Protein AF-A0A1E3PL33-F1 (afdb_monomer_lite)

InterPro domains:
  IPR000269 Copper amine oxidase [PTHR10638] (135-414)
  IPR015798 Copper amine oxidase, catalytic domain [PF01179] (135-276)
  IPR015798 Copper amine oxidase, catalytic domain [PF01179] (298-414)
  IPR016182 Copper amine oxidase, N-terminal [SSF54416] (37-120)
  IPR036460 Copper amine oxidase, catalytic domain superfamily [G3DSA:2.70.98.20] (132-299)
  IPR036460 Copper amine oxidase, catalytic domain superfamily [G3DSA:2.70.98.20] (300-415)
  IPR036460 Copper amine oxidase, catalytic domain superfamily [SSF49998] (135-414)

pLDDT: mean 74.21, std 18.29, range [23.03, 97.88]

Radius of gyration: 26.37 Å; chains: 1; bounding box: 64×57×81 Å

Organism: NCBI:txid857566

Sequence (415 aa):
MTSHPLDQLSVDEIRTKLLELAVQSKSGSHPTIDFFEANATIEGIFEAPDSKAAIKKCGLENKIHTKPKTNDPGSNNYAFPTRFVPVYNILDNVLDKKFIRIDWCATGSDEDDISEFNYGTREGNPDDLLYCVAISWQKWKFIVGFTTREGMVIHDVTYDGRNFFYRLSISEMAVLYADSRPSPHRKMSFYFGDYAGGNYVNELNLGCDSLGTIKYFNDNVIDPTGNPVTKKNVMCMHKQDDDVGWKHTNYRTGAVAVVRRRILALQTFLTVANYEATGIVSTQAINTGNTSKWGTAVSPAIDGYNNTAMIAETKTYLIDPVTNLNGNTFNLEYTPFETSGHTEWDVKKNMYISIVNESKVNPISGRNVGYKLGHLATPLLLAAEGLVHRSRTAFATPGLWITKYRHQESCAGGV

Foldseek 3Di:
DPDDPVNPDDPVSVVVVVVVVDDDDDPPDDAADAPVLVVLCVVVQCVDPVNVVLCVVVVCVLNQCHDSVPSDVPDDCLLPDRQKDWDWDCPVDSVCTHTDDIWGHDADDDDDDDDDDDDDDDDDDADDADQWDWDDDDQWTWIWHQDQQFGIKIAQIDGNNFTWFGIDTFQWDKDADPDPDPPRNVDIDICRGRHRQNSFWDADDEPVRDDDDKDFHKDWDADPVGDTDIDTRQKIKDKDWPAWPDKDADPVPRDIDTDTDMDIDMDIWGDDDQDTVPGDPSDGDDDDDDFAFDDGDTGTAGRHNDKWKKKKFKDFDACDVPPRPPSPDIDIDIGTDPAWDAAADDVVRQIWIWIFDPVAADPPPRHTGTDTDGDDDTHFPPDDPPDPSCVQQVCRHHHDTDHDDDPLPRHNSHD

Structure (mmCIF, N/CA/C/O backbone):
data_AF-A0A1E3PL33-F1
#
_entry.id   AF-A0A1E3PL33-F1
#
loop_
_atom_site.group_PDB
_atom_site.id
_atom_site.type_symbol
_atom_site.label_atom_id
_atom_site.label_alt_id
_atom_site.label_comp_id
_atom_site.label_asym_id
_atom_site.label_entity_id
_atom_site.label_seq_id
_atom_site.pdbx_PDB_ins_code
_atom_site.Cartn_x
_atom_site.Cartn_y
_atom_site.Cartn_z
_atom_site.occupancy
_atom_site.B_iso_or_equiv
_atom_site.auth_seq_id
_atom_site.auth_comp_id
_atom_site.auth_asym_id
_atom_site.auth_atom_id
_atom_site.pdbx_PDB_model_num
ATOM 1 N N . MET A 1 1 ? -20.655 20.868 -4.075 1.00 38.78 1 MET A N 1
ATOM 2 C CA . MET A 1 1 ? -19.189 20.928 -4.242 1.00 38.78 1 MET A CA 1
ATOM 3 C C . MET A 1 1 ? -18.857 22.363 -4.603 1.00 38.78 1 MET A C 1
ATOM 5 O O . MET A 1 1 ? -19.556 22.912 -5.444 1.00 38.78 1 MET A O 1
ATOM 9 N N . THR A 1 2 ? -17.886 22.989 -3.947 1.00 31.67 2 THR A N 1
ATOM 10 C CA . THR A 1 2 ? -17.255 24.210 -4.471 1.00 31.67 2 THR A CA 1
ATOM 11 C C . THR A 1 2 ? -16.251 23.788 -5.537 1.00 31.67 2 THR A C 1
ATOM 13 O O . THR A 1 2 ? -15.525 22.825 -5.298 1.00 31.67 2 THR A O 1
ATOM 16 N N . SER A 1 3 ? -16.210 24.473 -6.682 1.00 36.72 3 SER A N 1
ATOM 17 C CA . SER A 1 3 ? -15.161 24.259 -7.689 1.00 36.72 3 SER A CA 1
ATOM 18 C C . SER A 1 3 ? -13.785 24.422 -7.045 1.00 36.72 3 SER A C 1
ATOM 20 O O . SER A 1 3 ? -13.576 25.372 -6.282 1.00 36.72 3 SER A O 1
ATOM 22 N N . HIS A 1 4 ? -12.856 23.524 -7.346 1.00 44.50 4 HIS A N 1
ATOM 23 C CA . HIS A 1 4 ? -11.467 23.680 -6.946 1.00 44.50 4 HIS A CA 1
ATOM 24 C C . HIS A 1 4 ? -10.876 24.919 -7.655 1.00 44.50 4 HIS A C 1
ATOM 26 O O . HIS A 1 4 ? -11.276 25.212 -8.782 1.00 44.50 4 HIS A O 1
ATOM 32 N N . PRO A 1 5 ? -9.931 25.673 -7.057 1.00 45.53 5 PRO A N 1
ATOM 33 C CA . PRO A 1 5 ? -9.396 26.885 -7.689 1.00 45.53 5 PRO A CA 1
ATOM 34 C C . PRO A 1 5 ? -8.723 26.653 -9.051 1.00 45.53 5 PRO A C 1
ATOM 36 O O . PRO A 1 5 ? -8.614 27.586 -9.837 1.00 45.53 5 PRO A O 1
ATOM 39 N N . LEU A 1 6 ? -8.294 25.418 -9.341 1.00 45.38 6 LEU A N 1
ATOM 40 C CA . LEU A 1 6 ? -7.755 25.032 -10.650 1.00 45.38 6 LEU A CA 1
ATOM 41 C C . LEU A 1 6 ? -8.846 24.842 -11.718 1.00 45.38 6 LEU A C 1
ATOM 43 O O . LEU A 1 6 ? -8.570 25.082 -12.886 1.00 45.38 6 LEU A O 1
ATOM 47 N N . ASP A 1 7 ? -10.083 24.501 -11.335 1.00 48.03 7 ASP A N 1
ATOM 48 C CA . ASP A 1 7 ? -11.222 24.326 -12.258 1.00 48.03 7 ASP A CA 1
ATOM 49 C C . ASP A 1 7 ? -11.653 25.656 -12.911 1.00 48.03 7 ASP A C 1
ATOM 51 O O . ASP A 1 7 ? -12.466 25.672 -13.834 1.00 48.03 7 ASP A O 1
ATOM 55 N N . GLN A 1 8 ? -11.151 26.781 -12.388 1.00 57.78 8 GLN A N 1
ATOM 56 C CA . GLN A 1 8 ? -11.417 28.138 -12.868 1.00 57.78 8 GLN A CA 1
ATOM 57 C C . GLN A 1 8 ? -10.272 28.710 -13.720 1.00 57.78 8 GLN A C 1
ATOM 59 O O . GLN A 1 8 ? -10.412 29.815 -14.237 1.00 57.78 8 GLN A O 1
ATOM 64 N N . LEU A 1 9 ? -9.154 27.988 -13.864 1.00 58.88 9 LEU A N 1
ATOM 65 C CA . LEU A 1 9 ? -8.022 28.397 -14.696 1.00 58.88 9 LEU A CA 1
ATOM 66 C C . LEU A 1 9 ? -8.109 27.748 -16.078 1.00 58.88 9 LEU A C 1
ATOM 68 O O . LEU A 1 9 ? -8.380 26.554 -16.210 1.00 58.88 9 LEU A O 1
ATOM 72 N N . SER A 1 10 ? -7.797 28.516 -17.118 1.00 73.75 10 SER A N 1
ATOM 73 C CA . SER A 1 10 ? -7.536 27.955 -18.443 1.00 73.75 10 SER A CA 1
ATOM 74 C C . SER A 1 10 ? -6.248 27.118 -18.456 1.00 73.75 10 SER A C 1
ATOM 76 O O . SER A 1 10 ? -5.338 27.306 -17.644 1.00 73.75 10 SER A O 1
ATOM 78 N N . VAL A 1 11 ? -6.135 26.211 -19.433 1.00 67.44 11 VAL A N 1
ATOM 79 C CA . VAL A 1 11 ? -4.935 25.374 -19.631 1.00 67.44 11 VAL A CA 1
ATOM 80 C C . VAL A 1 11 ? -3.667 26.227 -19.776 1.00 67.44 11 VAL A C 1
ATOM 82 O O . VAL A 1 11 ? -2.610 25.843 -19.277 1.00 67.44 11 VAL A O 1
ATOM 85 N N . ASP A 1 12 ? -3.764 27.403 -20.398 1.00 70.81 12 ASP A N 1
ATOM 86 C CA . ASP A 1 12 ? -2.616 28.286 -20.616 1.00 70.81 12 ASP A CA 1
ATOM 87 C C . ASP A 1 12 ? -2.253 29.125 -19.375 1.00 70.81 12 ASP A C 1
ATOM 89 O O . ASP A 1 12 ? -1.071 29.389 -19.143 1.00 70.81 12 ASP A O 1
ATOM 93 N N . GLU A 1 13 ? -3.211 29.447 -18.498 1.00 73.50 13 GLU A N 1
ATOM 94 C CA . GLU A 1 13 ? -2.915 29.994 -17.162 1.00 73.50 13 GLU A CA 1
ATOM 95 C C . GLU A 1 13 ? -2.228 28.956 -16.265 1.00 73.50 13 GLU A C 1
ATOM 97 O O . GLU A 1 13 ? -1.277 29.291 -15.556 1.00 73.50 13 GLU A O 1
ATOM 102 N N . ILE A 1 14 ? -2.654 27.687 -16.330 1.00 70.62 14 ILE A N 1
ATOM 103 C CA . ILE A 1 14 ? -1.991 26.575 -15.633 1.00 70.62 14 ILE A CA 1
ATOM 104 C C . ILE A 1 14 ? -0.559 26.403 -16.162 1.00 70.62 14 ILE A C 1
ATOM 106 O O . ILE A 1 14 ? 0.381 26.375 -15.370 1.00 70.62 14 ILE A O 1
ATOM 110 N N . ARG A 1 15 ? -0.363 26.364 -17.489 1.00 69.81 15 ARG A N 1
ATOM 111 C CA . ARG A 1 15 ? 0.971 26.298 -18.118 1.00 69.81 15 ARG A CA 1
ATOM 112 C C . ARG A 1 15 ? 1.868 27.459 -17.698 1.00 69.81 15 ARG A C 1
ATOM 114 O O . ARG A 1 15 ? 3.007 27.224 -17.309 1.00 69.81 15 ARG A O 1
ATOM 121 N N . THR A 1 16 ? 1.358 28.690 -17.727 1.00 75.25 16 THR A N 1
ATOM 122 C CA . THR A 1 16 ? 2.122 29.886 -17.331 1.00 75.25 16 THR A CA 1
ATOM 123 C C . THR A 1 16 ? 2.590 29.774 -15.879 1.00 75.25 16 THR A C 1
ATOM 125 O O . THR A 1 16 ? 3.774 29.945 -15.601 1.00 75.25 16 THR A O 1
ATOM 128 N N . LYS A 1 17 ? 1.702 29.368 -14.962 1.00 73.56 17 LYS A N 1
ATOM 129 C CA . LYS A 1 17 ? 2.037 29.169 -13.542 1.00 73.56 17 LYS A CA 1
ATOM 130 C C . LYS A 1 17 ? 3.006 28.015 -13.289 1.00 73.56 17 LYS A C 1
ATOM 132 O O . LYS A 1 17 ? 3.799 28.083 -12.356 1.00 73.56 17 LYS A O 1
ATOM 137 N N . LEU A 1 18 ? 2.976 26.966 -14.108 1.00 70.38 18 LEU A N 1
ATOM 138 C CA . LEU A 1 18 ? 3.962 25.884 -14.039 1.00 70.38 18 LEU A CA 1
ATOM 139 C C . LEU A 1 18 ? 5.341 26.333 -14.550 1.00 70.38 18 LEU A C 1
ATOM 141 O O . LEU A 1 18 ? 6.351 25.932 -13.978 1.00 70.38 18 LEU A O 1
ATOM 145 N N . LEU A 1 19 ? 5.397 27.204 -15.563 1.00 73.44 19 LEU A N 1
ATOM 146 C CA . LEU A 1 19 ? 6.647 27.802 -16.051 1.00 73.44 19 LEU A CA 1
ATOM 147 C C . LEU A 1 19 ? 7.253 28.794 -15.042 1.00 73.44 19 LEU A C 1
ATOM 149 O O . LEU A 1 19 ? 8.466 28.792 -14.853 1.00 73.44 19 LEU A O 1
ATOM 153 N N . GLU A 1 20 ? 6.429 29.573 -14.331 1.00 74.38 20 GLU A N 1
ATOM 154 C CA . GLU A 1 20 ? 6.853 30.416 -13.194 1.00 74.38 20 GLU A CA 1
ATOM 155 C C . GLU A 1 20 ? 7.488 29.602 -12.044 1.00 74.38 20 GLU A C 1
ATOM 157 O O . GLU A 1 20 ? 8.269 30.139 -11.259 1.00 74.38 20 GLU A O 1
ATOM 162 N N . LEU A 1 21 ? 7.169 28.305 -11.952 1.00 72.06 21 LEU A N 1
ATOM 163 C CA . LEU A 1 21 ? 7.666 27.365 -10.942 1.00 72.06 21 LEU A CA 1
ATOM 164 C C . LEU A 1 21 ? 8.731 26.390 -11.485 1.00 72.06 21 LEU A C 1
ATOM 166 O O . LEU A 1 21 ? 9.131 25.464 -10.776 1.00 72.06 21 LEU A O 1
ATOM 170 N N . ALA A 1 22 ? 9.202 26.573 -12.723 1.00 72.62 22 ALA A N 1
ATOM 171 C CA . ALA A 1 22 ? 10.177 25.682 -13.341 1.00 72.62 22 ALA A CA 1
ATOM 172 C C . ALA A 1 22 ? 11.566 25.825 -12.690 1.00 72.62 22 ALA A C 1
ATOM 174 O O . ALA A 1 22 ? 12.192 26.884 -12.728 1.00 72.62 22 ALA A O 1
ATOM 175 N N . VAL A 1 23 ? 12.078 24.728 -12.124 1.00 75.75 23 VAL A N 1
ATOM 176 C CA . VAL A 1 23 ? 13.397 24.661 -11.477 1.00 75.75 23 VAL A CA 1
AT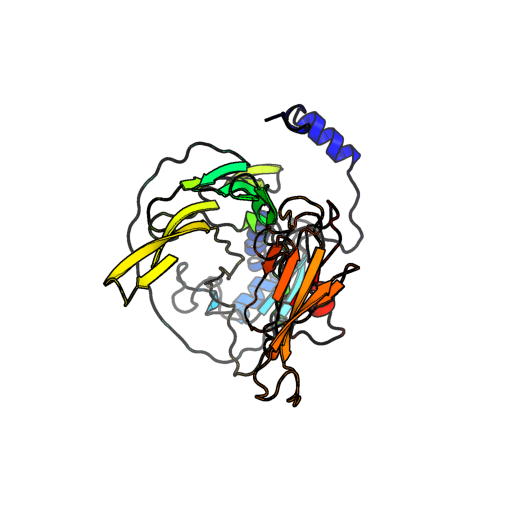OM 177 C C . VAL A 1 23 ? 14.211 23.534 -12.104 1.00 75.75 23 VAL A C 1
ATOM 179 O O . VAL A 1 23 ? 13.725 22.413 -12.243 1.00 75.75 23 VAL A O 1
ATOM 182 N N . GLN A 1 24 ? 15.467 23.814 -12.463 1.00 75.25 24 GLN A N 1
ATOM 183 C CA . GLN A 1 24 ? 16.385 22.789 -12.960 1.00 75.25 24 GLN A CA 1
ATOM 184 C C . GLN A 1 24 ? 16.675 21.753 -11.860 1.00 75.25 24 GLN A C 1
ATOM 186 O O . GLN A 1 24 ? 17.002 22.110 -10.725 1.00 75.25 24 GLN A O 1
ATOM 191 N N . SER A 1 25 ? 16.578 20.465 -12.198 1.00 73.94 25 SER A N 1
ATOM 192 C CA . SER A 1 25 ? 16.914 19.374 -11.281 1.00 73.94 25 SER A CA 1
ATOM 193 C C . SER A 1 25 ? 18.394 19.409 -10.871 1.00 73.94 25 SER A C 1
ATOM 195 O O . SER A 1 25 ? 19.257 19.955 -11.563 1.00 73.94 25 SER A O 1
ATOM 197 N N . LYS A 1 26 ? 18.709 18.825 -9.710 1.00 76.88 26 LYS A N 1
ATOM 198 C CA . LYS A 1 26 ? 20.098 18.723 -9.242 1.00 76.88 26 LYS A CA 1
ATOM 199 C C . LYS A 1 26 ? 20.876 17.742 -10.122 1.00 76.88 26 LYS A C 1
ATOM 201 O O . LYS A 1 26 ? 20.336 16.736 -10.571 1.00 76.88 26 LYS A O 1
ATOM 206 N N . SER A 1 27 ? 22.166 18.011 -10.327 1.00 75.62 27 SER A N 1
ATOM 207 C CA . SER A 1 27 ? 23.050 17.090 -11.052 1.00 75.62 27 SER A CA 1
ATOM 208 C C . SER A 1 27 ? 23.040 15.699 -10.404 1.00 75.62 27 SER A C 1
ATOM 210 O O . SER A 1 27 ? 23.161 15.586 -9.183 1.00 75.62 27 SER A O 1
ATOM 212 N N . GLY A 1 28 ? 22.867 14.654 -11.219 1.00 74.88 28 GLY A N 1
ATOM 213 C CA . GLY A 1 28 ? 22.684 13.268 -10.771 1.00 74.88 28 GLY A CA 1
ATOM 214 C C . GLY A 1 28 ? 21.233 12.858 -10.471 1.00 74.88 28 GLY A C 1
ATOM 215 O O . GLY A 1 28 ? 20.994 11.684 -10.196 1.00 74.88 28 GLY A O 1
ATOM 216 N N . SER A 1 29 ? 20.262 13.775 -10.542 1.00 75.06 29 SER A N 1
ATOM 217 C CA . SER A 1 29 ? 18.832 13.442 -10.537 1.00 75.06 29 SER A CA 1
ATOM 218 C C . SER A 1 29 ? 18.347 13.134 -11.957 1.00 75.06 29 SER A C 1
ATOM 220 O O . SER A 1 29 ? 18.557 13.931 -12.871 1.00 75.06 29 SER A O 1
ATOM 222 N N . HIS A 1 30 ? 17.648 12.012 -12.123 1.00 80.31 30 HIS A N 1
ATOM 223 C CA . HIS A 1 30 ? 17.012 11.597 -13.375 1.00 80.31 30 HIS A CA 1
ATOM 224 C C . HIS A 1 30 ? 15.497 11.445 -13.160 1.00 80.31 30 HIS A C 1
ATOM 226 O O . HIS A 1 30 ? 15.098 11.086 -12.051 1.00 80.31 30 HIS A O 1
ATOM 232 N N . PRO A 1 31 ? 14.658 11.729 -14.173 1.00 77.62 31 PRO A N 1
ATOM 233 C CA . PRO A 1 31 ? 13.224 11.465 -14.100 1.00 77.62 31 PRO A CA 1
ATOM 234 C C . PRO A 1 31 ? 12.929 9.959 -14.174 1.00 77.62 31 PRO A C 1
ATOM 236 O O . PRO A 1 31 ? 13.811 9.143 -14.453 1.00 77.62 31 PRO A O 1
ATOM 239 N N . THR A 1 32 ? 11.661 9.611 -13.968 1.00 82.25 32 THR A N 1
ATOM 240 C CA . THR A 1 32 ? 11.083 8.309 -14.318 1.00 82.25 32 THR A CA 1
ATOM 241 C C . THR A 1 32 ? 11.416 7.914 -15.764 1.00 82.25 32 THR A C 1
ATOM 243 O O . THR A 1 32 ? 11.420 8.760 -16.656 1.00 82.25 32 THR A O 1
ATOM 246 N N . ILE A 1 33 ? 11.658 6.622 -15.996 1.00 80.50 33 ILE A N 1
ATOM 247 C CA . ILE A 1 33 ? 11.825 6.029 -17.326 1.00 80.50 33 ILE A CA 1
ATOM 248 C C . ILE A 1 33 ? 10.476 6.061 -18.052 1.00 80.50 33 ILE A C 1
ATOM 250 O O . ILE A 1 33 ? 9.523 5.412 -17.616 1.00 80.50 33 ILE A O 1
ATOM 254 N N . ASP A 1 34 ? 10.395 6.779 -19.172 1.00 74.50 34 ASP A N 1
ATOM 255 C CA . ASP A 1 34 ? 9.206 6.741 -20.020 1.00 74.50 34 ASP A CA 1
ATOM 256 C C . ASP A 1 34 ? 9.079 5.405 -20.781 1.00 74.50 34 ASP A C 1
ATOM 258 O O . ASP A 1 34 ? 10.058 4.817 -21.248 1.00 74.50 34 ASP A O 1
ATOM 262 N N . PHE A 1 35 ? 7.841 4.929 -20.924 1.00 70.12 35 PHE A N 1
ATOM 263 C CA . PHE A 1 35 ? 7.518 3.657 -21.569 1.00 70.12 35 PHE A CA 1
ATOM 264 C C . PHE A 1 35 ? 7.761 3.676 -23.087 1.00 70.12 35 PHE A C 1
ATOM 266 O O . PHE A 1 35 ? 8.265 2.701 -23.649 1.00 70.12 35 PHE A O 1
ATOM 273 N N . PHE A 1 36 ? 7.426 4.776 -23.761 1.00 69.75 36 PHE A N 1
ATOM 274 C CA . PHE A 1 36 ? 7.590 4.921 -25.205 1.00 69.75 36 PHE A CA 1
ATOM 275 C C . PHE A 1 36 ? 9.074 5.094 -25.562 1.00 69.75 36 PHE A C 1
ATOM 277 O O . PHE A 1 36 ? 9.565 4.431 -26.480 1.00 69.75 36 PHE A O 1
ATOM 284 N N . GLU A 1 37 ? 9.815 5.896 -24.788 1.00 71.00 37 GLU A N 1
ATOM 285 C CA . GLU A 1 37 ? 11.275 6.011 -24.897 1.00 71.00 37 GLU A CA 1
ATOM 286 C C . GLU A 1 37 ? 11.978 4.672 -24.636 1.00 71.00 37 GLU A C 1
ATOM 288 O O . GLU A 1 37 ? 12.903 4.314 -25.372 1.00 71.00 37 GLU A O 1
ATOM 293 N N . ALA A 1 38 ? 11.534 3.898 -23.638 1.00 71.38 38 ALA A N 1
ATOM 294 C CA . ALA A 1 38 ? 12.078 2.573 -23.351 1.00 71.38 38 ALA A CA 1
ATOM 295 C C . ALA A 1 38 ? 11.873 1.600 -24.524 1.00 71.38 38 ALA A C 1
ATOM 297 O O . ALA A 1 38 ? 12.837 0.969 -24.963 1.00 71.38 38 ALA A O 1
ATOM 298 N N . ASN A 1 39 ? 10.666 1.521 -25.091 1.00 68.50 39 ASN A N 1
ATOM 299 C CA . ASN A 1 39 ? 10.378 0.643 -26.232 1.00 68.50 39 ASN A CA 1
ATOM 300 C C . ASN A 1 39 ? 11.209 1.027 -27.471 1.00 68.50 39 ASN A C 1
ATOM 302 O O . ASN A 1 39 ? 11.931 0.190 -28.014 1.00 68.50 39 ASN A O 1
ATOM 306 N N . ALA A 1 40 ? 11.226 2.315 -27.836 1.00 65.81 40 ALA A N 1
ATOM 307 C CA . ALA A 1 40 ? 12.056 2.845 -28.926 1.00 65.81 40 ALA A CA 1
ATOM 308 C C . ALA A 1 40 ? 13.575 2.745 -28.651 1.00 65.81 40 ALA A C 1
ATOM 310 O O . ALA A 1 40 ? 14.408 2.989 -29.532 1.00 65.81 40 ALA A O 1
ATOM 311 N N . THR A 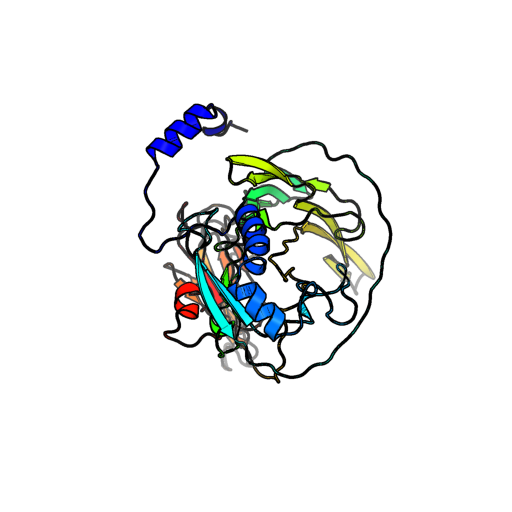1 41 ? 13.973 2.423 -27.420 1.00 67.31 41 THR A N 1
ATOM 312 C CA . THR A 1 41 ? 15.358 2.126 -27.044 1.00 67.31 41 THR A CA 1
ATOM 313 C C . THR A 1 41 ? 15.673 0.639 -27.193 1.00 67.31 41 THR A C 1
ATOM 315 O O . THR A 1 41 ? 16.720 0.313 -27.745 1.00 67.31 41 THR A O 1
ATOM 318 N N . ILE A 1 42 ? 14.776 -0.259 -26.776 1.00 68.25 42 ILE A N 1
ATOM 319 C CA . ILE A 1 42 ? 14.972 -1.718 -26.836 1.00 68.25 42 ILE A CA 1
ATOM 320 C C . ILE A 1 42 ? 15.203 -2.200 -28.278 1.00 68.25 42 ILE A C 1
ATOM 322 O O . ILE A 1 42 ? 16.157 -2.939 -28.519 1.00 68.25 42 ILE A O 1
ATOM 326 N N . GLU A 1 43 ? 14.402 -1.738 -29.243 1.00 66.06 43 GLU A N 1
ATOM 327 C CA . GLU A 1 43 ? 14.551 -2.123 -30.657 1.00 66.06 43 GLU A CA 1
ATOM 328 C C . GLU A 1 43 ? 15.923 -1.714 -31.226 1.00 66.06 43 GLU A C 1
ATOM 330 O O . GLU A 1 43 ? 16.666 -2.541 -31.759 1.00 66.06 43 GLU A O 1
ATOM 335 N N . GLY A 1 44 ? 16.310 -0.446 -31.041 1.00 67.62 44 GLY A N 1
ATOM 336 C CA . GLY A 1 44 ? 17.594 0.078 -31.519 1.00 67.62 44 GLY A CA 1
ATOM 337 C C . GLY A 1 44 ? 18.817 -0.539 -30.826 1.00 67.62 44 GLY A C 1
ATOM 338 O O . GLY A 1 44 ? 19.884 -0.638 -31.434 1.00 67.62 44 GLY A O 1
ATOM 339 N N . ILE A 1 45 ? 18.672 -0.995 -29.576 1.00 73.19 45 ILE A N 1
ATOM 340 C CA . ILE A 1 45 ? 19.750 -1.627 -28.804 1.00 73.19 45 ILE A CA 1
ATOM 341 C C . ILE A 1 45 ? 20.223 -2.932 -29.444 1.00 73.19 45 ILE A C 1
ATOM 343 O O . ILE A 1 45 ? 21.433 -3.161 -29.510 1.00 73.19 45 ILE A O 1
ATOM 347 N N . PHE A 1 46 ? 19.317 -3.789 -29.922 1.00 73.62 46 PHE A N 1
ATOM 348 C CA . PHE A 1 46 ? 19.711 -5.066 -30.527 1.00 73.62 46 PHE A CA 1
ATOM 349 C C . PHE A 1 46 ? 20.264 -4.905 -31.945 1.00 73.62 46 PHE A C 1
ATOM 351 O O . PHE A 1 46 ? 21.107 -5.700 -32.360 1.00 73.62 46 PHE A O 1
ATOM 358 N N . GLU A 1 47 ? 19.865 -3.845 -32.651 1.00 76.88 47 GLU A N 1
ATOM 359 C CA . GLU A 1 47 ? 20.308 -3.571 -34.018 1.00 76.88 47 GLU A CA 1
ATOM 360 C C . GLU A 1 47 ? 21.723 -2.976 -34.131 1.00 76.88 47 GLU A C 1
ATOM 362 O O . GLU A 1 47 ? 22.307 -2.986 -35.222 1.00 76.88 47 GLU A O 1
ATOM 367 N N . ALA A 1 48 ? 22.304 -2.513 -33.024 1.00 77.69 48 ALA A N 1
ATOM 368 C CA . ALA A 1 48 ? 23.658 -1.968 -32.968 1.00 77.69 48 ALA A CA 1
ATOM 369 C C . ALA A 1 48 ? 24.763 -3.019 -33.258 1.00 77.69 48 ALA A C 1
ATOM 371 O O . ALA A 1 48 ? 24.593 -4.199 -32.932 1.00 77.69 48 ALA A O 1
ATOM 372 N N . PRO A 1 49 ? 25.936 -2.620 -33.802 1.00 82.44 49 PRO A N 1
ATOM 373 C CA . PRO A 1 49 ? 27.006 -3.549 -34.188 1.00 82.44 49 PRO A CA 1
ATOM 374 C C . PRO A 1 49 ? 27.508 -4.464 -33.059 1.00 82.44 49 PRO A C 1
ATOM 376 O O . PRO A 1 49 ? 27.614 -5.675 -33.259 1.00 82.44 49 PRO A O 1
ATOM 379 N N . ASP A 1 50 ? 27.776 -3.918 -31.870 1.00 79.69 50 ASP A N 1
ATOM 380 C CA . ASP A 1 50 ? 28.279 -4.680 -30.719 1.00 79.69 50 ASP A CA 1
ATOM 381 C C . ASP A 1 50 ? 27.241 -5.665 -30.164 1.00 79.69 50 ASP A C 1
ATOM 383 O O . ASP A 1 50 ? 27.577 -6.804 -29.827 1.00 79.69 50 ASP A O 1
ATOM 387 N N . SER A 1 51 ? 25.963 -5.270 -30.145 1.00 80.56 51 SER A N 1
ATOM 388 C CA . SER A 1 51 ? 24.850 -6.165 -29.816 1.00 80.56 51 SER A CA 1
ATOM 389 C C . SER A 1 51 ? 24.733 -7.291 -30.839 1.00 80.56 51 SER A C 1
ATOM 391 O O . SER A 1 51 ? 24.717 -8.454 -30.446 1.00 80.56 51 SER A O 1
ATOM 393 N N . LYS A 1 52 ? 24.760 -6.996 -32.145 1.00 84.38 52 LYS A N 1
ATOM 394 C CA . LYS A 1 52 ? 24.767 -8.018 -33.208 1.00 84.38 52 LYS A CA 1
ATOM 395 C C . LYS A 1 52 ? 25.953 -8.977 -33.094 1.00 84.38 52 LYS A C 1
ATOM 397 O O . LYS A 1 52 ? 25.779 -10.183 -33.275 1.00 84.38 52 LYS A O 1
ATOM 402 N N . ALA A 1 53 ? 27.137 -8.485 -32.727 1.00 78.50 53 ALA A N 1
ATOM 403 C CA . ALA A 1 53 ? 28.300 -9.326 -32.456 1.00 78.50 53 ALA A CA 1
ATOM 404 C C . ALA A 1 53 ? 28.099 -10.237 -31.226 1.00 78.50 53 ALA A C 1
ATOM 406 O O . ALA A 1 53 ? 28.469 -11.414 -31.270 1.00 78.50 53 ALA A O 1
ATOM 407 N N . ALA A 1 54 ? 27.476 -9.739 -30.152 1.00 71.75 54 ALA A N 1
ATOM 408 C CA . ALA A 1 54 ? 27.148 -10.529 -28.963 1.00 71.75 54 ALA A CA 1
ATOM 409 C C . ALA A 1 54 ? 26.050 -11.580 -29.229 1.00 71.75 54 ALA A C 1
ATOM 411 O O . ALA A 1 54 ? 26.232 -12.745 -28.876 1.00 71.75 54 ALA A O 1
ATOM 412 N N . ILE A 1 55 ? 24.969 -11.202 -29.925 1.00 76.19 55 ILE A N 1
ATOM 413 C CA . ILE A 1 55 ? 23.884 -12.087 -30.390 1.00 76.19 55 ILE A CA 1
ATOM 414 C C . ILE A 1 55 ? 24.467 -13.250 -31.204 1.00 76.19 55 ILE A C 1
ATOM 416 O O . ILE A 1 55 ? 24.226 -14.415 -30.881 1.00 76.19 55 ILE A O 1
ATOM 420 N N . LYS A 1 56 ? 25.307 -12.934 -32.199 1.00 77.19 56 LYS A N 1
ATOM 421 C CA . LYS A 1 56 ? 25.997 -13.912 -33.052 1.00 77.19 56 LYS A CA 1
ATOM 422 C C . LYS A 1 56 ? 26.936 -14.831 -32.276 1.00 77.19 56 LYS A C 1
ATOM 424 O O . LYS A 1 56 ? 26.953 -16.038 -32.494 1.00 77.19 56 LYS A O 1
ATOM 429 N N . LYS A 1 57 ? 27.688 -14.292 -31.313 1.00 71.62 57 LYS A N 1
ATOM 430 C CA . LYS A 1 57 ? 28.539 -15.093 -30.416 1.00 71.62 57 LYS A CA 1
ATOM 431 C C . LYS A 1 57 ? 27.727 -16.052 -29.523 1.00 71.62 57 LYS A C 1
ATOM 433 O O . LYS A 1 57 ? 28.290 -17.020 -29.016 1.00 71.62 57 LYS A O 1
ATOM 438 N N . CYS A 1 58 ? 26.426 -15.816 -29.345 1.00 65.94 58 CYS A N 1
ATOM 439 C CA . CYS A 1 58 ? 25.511 -16.707 -28.630 1.00 65.94 58 CYS A CA 1
ATOM 440 C C . CYS A 1 58 ? 24.677 -17.638 -29.534 1.00 65.94 58 CYS A C 1
ATOM 442 O O . CYS A 1 58 ? 23.977 -18.489 -28.990 1.00 65.94 58 CYS A O 1
ATOM 444 N N . GLY A 1 59 ? 24.735 -17.513 -30.867 1.00 74.75 59 GLY A N 1
ATOM 445 C CA . GLY A 1 59 ? 23.886 -18.287 -31.789 1.00 74.75 59 GLY A CA 1
ATOM 446 C C . GLY A 1 59 ? 22.398 -17.910 -31.723 1.00 74.75 59 GLY A C 1
ATOM 447 O O . GLY A 1 59 ? 21.529 -18.767 -31.914 1.00 74.75 59 GLY A O 1
ATOM 448 N N . LEU A 1 60 ? 22.107 -16.652 -31.371 1.00 75.31 60 LEU A N 1
ATOM 449 C CA . LEU A 1 60 ? 20.757 -16.119 -31.149 1.00 75.31 60 LEU A CA 1
ATOM 450 C C . LEU A 1 60 ? 20.271 -15.209 -32.291 1.00 75.31 60 LEU A C 1
ATOM 452 O O . LEU A 1 60 ? 19.316 -14.452 -32.112 1.00 75.31 60 LEU A O 1
ATOM 456 N N . GLU A 1 61 ? 20.909 -15.255 -33.465 1.00 81.19 61 GLU A N 1
ATOM 457 C CA . GLU A 1 61 ? 20.477 -14.489 -34.636 1.00 81.19 61 GLU A CA 1
ATOM 458 C C . GLU A 1 61 ? 19.004 -14.769 -34.968 1.00 81.19 61 GLU A C 1
ATOM 460 O O . GLU A 1 61 ? 18.596 -15.921 -35.132 1.00 81.19 61 GLU A O 1
ATOM 465 N N . ASN A 1 62 ? 18.210 -13.698 -35.069 1.00 76.06 62 ASN A N 1
ATOM 466 C CA . ASN A 1 62 ? 16.759 -13.722 -35.286 1.00 76.06 62 ASN A CA 1
ATOM 467 C C . ASN A 1 62 ? 15.949 -14.466 -34.197 1.00 76.06 62 ASN A C 1
ATOM 469 O O . ASN A 1 62 ? 14.819 -14.859 -34.473 1.00 76.06 62 ASN A O 1
ATOM 473 N N . LYS A 1 63 ? 16.517 -14.671 -32.994 1.00 74.62 63 LYS A N 1
ATOM 474 C CA . LYS A 1 63 ? 15.944 -15.448 -31.869 1.00 74.62 63 LYS A CA 1
ATOM 475 C C . LYS A 1 63 ? 15.989 -14.711 -30.522 1.00 74.62 63 LYS A C 1
ATOM 477 O O . LYS A 1 63 ? 16.091 -15.322 -29.458 1.00 74.62 63 LYS A O 1
ATOM 482 N N . ILE A 1 64 ? 15.991 -13.383 -30.560 1.00 74.12 64 ILE A N 1
ATOM 483 C CA . ILE A 1 64 ? 15.891 -12.545 -29.363 1.00 74.12 64 ILE A CA 1
ATOM 484 C C . ILE A 1 64 ? 14.402 -12.362 -29.038 1.00 74.12 64 ILE A C 1
ATOM 486 O O . ILE A 1 64 ? 13.585 -12.247 -29.944 1.00 74.12 64 ILE A O 1
ATOM 490 N N . HIS A 1 65 ? 14.055 -12.397 -27.748 1.00 73.31 65 HIS A N 1
ATOM 491 C CA . HIS A 1 65 ? 12.674 -12.475 -27.240 1.00 73.31 65 HIS A CA 1
ATOM 492 C C . HIS A 1 65 ? 11.868 -13.728 -27.648 1.00 73.31 65 HIS A C 1
ATOM 494 O O . HIS A 1 65 ? 10.649 -13.722 -27.537 1.00 73.31 65 HIS A O 1
ATOM 500 N N . THR A 1 66 ? 12.518 -14.830 -28.041 1.00 72.19 66 THR A N 1
ATOM 501 C CA . THR A 1 66 ? 11.836 -16.099 -28.366 1.00 72.19 66 THR A CA 1
ATOM 502 C C . THR A 1 66 ? 12.545 -17.317 -27.763 1.00 72.19 66 THR A C 1
ATOM 504 O O . THR A 1 66 ? 13.724 -17.267 -27.411 1.00 72.19 66 THR A O 1
ATOM 507 N N . LYS A 1 67 ? 11.841 -18.454 -27.671 1.00 69.19 67 LYS A N 1
ATOM 508 C CA . LYS A 1 67 ? 12.406 -19.775 -27.347 1.00 69.19 67 LYS A CA 1
ATOM 509 C C . LYS A 1 67 ? 13.386 -20.195 -28.459 1.00 69.19 67 LYS A C 1
ATOM 511 O O . LYS A 1 67 ? 12.927 -20.534 -29.555 1.00 69.19 67 LYS A O 1
ATOM 516 N N . PRO A 1 68 ? 14.717 -20.275 -28.222 1.00 66.38 68 PRO A N 1
ATOM 517 C CA . PRO A 1 68 ? 15.716 -20.386 -29.302 1.00 66.38 68 PRO A CA 1
ATOM 518 C C . PRO A 1 68 ? 15.636 -21.649 -30.182 1.00 66.38 68 PRO A C 1
ATOM 520 O O . PRO A 1 68 ? 16.297 -21.728 -31.224 1.00 66.38 68 PRO A O 1
ATOM 523 N N . LYS A 1 69 ? 14.845 -22.649 -29.765 1.00 70.69 69 LYS A N 1
ATOM 524 C CA . LYS A 1 69 ? 14.566 -23.887 -30.510 1.00 70.69 69 LYS A CA 1
ATOM 525 C C . LYS A 1 69 ? 13.402 -23.756 -31.503 1.00 70.69 69 LYS A C 1
ATOM 527 O O . LYS A 1 69 ? 13.461 -24.392 -32.549 1.00 70.69 69 LYS A O 1
ATOM 532 N N . THR A 1 70 ? 12.367 -22.975 -31.187 1.00 74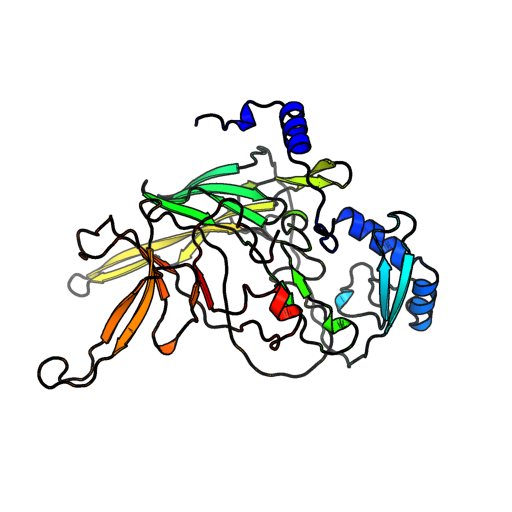.25 70 THR A N 1
ATOM 533 C CA . THR A 1 70 ? 11.143 -22.841 -32.009 1.00 74.25 70 THR A CA 1
ATOM 534 C C . THR A 1 70 ? 11.034 -21.492 -32.715 1.00 74.25 70 THR A C 1
ATOM 536 O O . THR A 1 70 ? 10.353 -21.403 -33.728 1.00 74.25 70 THR A O 1
ATOM 539 N N . ASN A 1 71 ? 11.728 -20.467 -32.210 1.00 78.50 71 ASN A N 1
ATOM 540 C CA . ASN A 1 71 ? 11.599 -19.068 -32.622 1.00 78.50 71 ASN A CA 1
ATOM 541 C C . ASN A 1 71 ? 10.162 -18.515 -32.551 1.00 78.50 71 ASN A C 1
ATOM 543 O O . ASN A 1 71 ? 9.735 -17.728 -33.391 1.00 78.50 71 ASN A O 1
ATOM 547 N N . ASP A 1 72 ? 9.414 -18.975 -31.554 1.00 77.62 72 ASP A N 1
ATOM 548 C CA . ASP A 1 72 ? 8.007 -18.643 -31.353 1.00 77.62 72 ASP A CA 1
ATOM 549 C C . ASP A 1 72 ? 7.855 -17.289 -30.622 1.00 77.62 72 ASP A C 1
ATOM 551 O O . ASP A 1 72 ? 8.331 -17.176 -29.486 1.00 77.62 72 ASP A O 1
ATOM 555 N N . PRO A 1 73 ? 7.209 -16.267 -31.219 1.00 74.94 73 PRO A N 1
ATOM 556 C CA . PRO A 1 73 ? 6.999 -14.966 -30.580 1.00 74.94 73 PRO A CA 1
ATOM 557 C C . PRO A 1 73 ? 5.976 -14.996 -29.433 1.00 74.94 73 PRO A C 1
ATOM 559 O O . PRO A 1 73 ? 5.942 -14.058 -28.646 1.00 74.94 73 PRO A O 1
ATOM 562 N N . GLY A 1 74 ? 5.158 -16.049 -29.310 1.00 73.62 74 GLY A N 1
ATOM 563 C CA . GLY A 1 74 ? 4.258 -16.251 -28.168 1.00 73.62 74 GLY A CA 1
ATOM 564 C C . GLY A 1 74 ? 4.925 -16.928 -26.965 1.00 73.62 74 GLY A C 1
ATOM 565 O O . GLY A 1 74 ? 4.297 -17.096 -25.923 1.00 73.62 74 GLY A O 1
ATOM 566 N N . SER A 1 75 ? 6.187 -17.350 -27.087 1.00 73.69 75 SER A N 1
ATOM 567 C CA . SER A 1 75 ? 6.864 -18.112 -26.034 1.00 73.69 75 SER A CA 1
ATOM 568 C C . SER A 1 75 ? 7.424 -17.234 -24.909 1.00 73.69 75 SER A C 1
ATOM 570 O O . SER A 1 75 ? 7.976 -16.164 -25.149 1.00 73.69 75 SER A O 1
ATOM 572 N N . ASN A 1 76 ? 7.349 -17.728 -23.666 1.00 70.12 76 ASN A N 1
ATOM 573 C CA . ASN A 1 76 ? 7.937 -17.077 -22.492 1.00 70.12 76 ASN A CA 1
ATOM 574 C C . ASN A 1 76 ? 9.462 -16.909 -22.653 1.00 70.12 76 ASN A C 1
ATOM 576 O O . ASN A 1 76 ? 10.239 -17.833 -22.400 1.00 70.12 76 ASN A O 1
ATOM 580 N N . ASN A 1 77 ? 9.896 -15.712 -23.045 1.00 65.81 77 ASN A N 1
ATOM 581 C CA . ASN A 1 77 ? 11.301 -15.397 -23.278 1.00 65.81 77 ASN A CA 1
ATOM 582 C C . ASN A 1 77 ? 12.121 -15.270 -21.983 1.00 65.81 77 ASN A C 1
ATOM 584 O O . ASN A 1 77 ? 13.348 -15.358 -22.037 1.00 65.81 77 ASN A O 1
ATOM 588 N N . TYR A 1 78 ? 11.484 -15.074 -20.822 1.00 64.88 78 TYR A N 1
ATOM 589 C CA . TYR A 1 78 ? 12.189 -14.966 -19.540 1.00 64.88 78 TYR A CA 1
ATOM 590 C C . TYR A 1 78 ? 12.823 -16.296 -19.114 1.00 64.88 78 TYR A C 1
ATOM 592 O O . TYR A 1 78 ? 13.872 -16.282 -18.472 1.00 64.88 78 TYR A O 1
ATOM 600 N N . ALA A 1 79 ? 12.263 -17.425 -19.565 1.00 59.84 79 ALA A N 1
ATOM 601 C CA . ALA A 1 79 ? 12.842 -18.759 -19.397 1.00 59.84 79 ALA A CA 1
ATOM 602 C C . ALA A 1 79 ? 14.140 -18.986 -20.208 1.00 59.84 79 ALA A C 1
ATOM 604 O O . ALA A 1 79 ? 14.832 -19.976 -19.989 1.00 59.84 79 ALA A O 1
ATOM 605 N N . PHE A 1 80 ? 14.500 -18.080 -21.131 1.00 66.25 80 PHE A N 1
ATOM 606 C CA . PHE A 1 80 ? 15.676 -18.207 -22.005 1.00 66.25 80 PHE A CA 1
ATOM 607 C C . PHE A 1 80 ? 16.600 -16.970 -21.915 1.00 66.25 80 PHE A C 1
ATOM 609 O O . PHE A 1 80 ? 16.815 -16.282 -22.917 1.00 66.25 80 PHE A O 1
ATOM 616 N N . PRO A 1 81 ? 17.151 -16.646 -20.726 1.00 67.69 81 PRO A N 1
ATOM 617 C CA . PRO A 1 81 ? 17.922 -15.423 -20.513 1.00 67.69 81 PRO A CA 1
ATOM 618 C C . PRO A 1 81 ? 19.213 -15.377 -21.347 1.00 67.69 81 PRO A C 1
ATOM 620 O O . PRO A 1 81 ? 19.966 -16.350 -21.443 1.00 67.69 81 PRO A O 1
ATOM 623 N N . THR A 1 82 ? 19.514 -14.207 -21.919 1.00 68.25 82 THR A N 1
ATOM 624 C CA . THR A 1 82 ? 20.750 -13.979 -22.678 1.00 68.25 82 THR A CA 1
ATOM 625 C C . THR A 1 82 ? 21.985 -14.057 -21.780 1.00 68.25 82 THR A C 1
ATOM 627 O O . THR A 1 82 ? 21.990 -13.619 -20.630 1.00 68.25 82 THR A O 1
ATOM 630 N N . ARG A 1 83 ? 23.101 -14.553 -22.331 1.00 65.00 83 ARG A N 1
ATOM 631 C CA . ARG A 1 83 ? 24.397 -14.630 -21.621 1.00 65.00 83 ARG A CA 1
ATOM 632 C C . ARG A 1 83 ? 25.147 -13.290 -21.568 1.00 65.00 83 ARG A C 1
ATOM 634 O O . ARG A 1 83 ? 26.309 -13.244 -21.168 1.00 65.00 83 ARG A O 1
ATOM 641 N N . PHE A 1 84 ? 24.496 -12.210 -21.989 1.00 68.38 84 PHE A N 1
ATOM 642 C CA . PHE A 1 84 ? 25.039 -10.861 -22.062 1.00 68.38 84 PHE A CA 1
ATOM 643 C C . PHE A 1 84 ? 23.942 -9.820 -21.806 1.00 68.38 84 PHE A C 1
ATOM 645 O O . PHE A 1 84 ? 22.768 -10.054 -22.104 1.00 68.38 84 PHE A O 1
ATOM 652 N N . VAL A 1 85 ? 24.352 -8.665 -21.284 1.00 77.19 85 VAL A N 1
ATOM 653 C CA . VAL A 1 85 ? 23.538 -7.465 -21.071 1.00 77.19 85 VAL A CA 1
ATOM 654 C C . VAL A 1 85 ? 24.290 -6.287 -21.698 1.00 77.19 85 VAL A C 1
ATOM 656 O O . VAL A 1 85 ? 25.360 -5.922 -21.200 1.00 77.19 85 VAL A O 1
ATOM 659 N N . PRO A 1 86 ? 23.788 -5.694 -22.792 1.00 77.31 86 PRO A N 1
ATOM 660 C CA . PRO A 1 86 ? 24.421 -4.532 -23.389 1.00 77.31 86 PRO A CA 1
ATOM 661 C C . PRO A 1 86 ? 24.065 -3.262 -22.597 1.00 77.31 86 PRO A C 1
ATOM 663 O O . PRO A 1 86 ? 23.009 -3.176 -21.970 1.00 77.31 86 PRO A O 1
ATOM 666 N N . VAL A 1 87 ? 24.963 -2.276 -22.589 1.00 78.88 87 VAL A N 1
ATOM 667 C CA . VAL A 1 87 ? 24.837 -1.043 -21.797 1.00 78.88 87 VAL A CA 1
ATOM 668 C C . VAL A 1 87 ? 25.026 0.170 -22.702 1.00 78.88 87 VAL A C 1
ATOM 670 O O . VAL A 1 87 ? 26.026 0.264 -23.414 1.00 78.88 87 VAL A O 1
ATOM 673 N N . TYR A 1 88 ? 24.082 1.107 -22.624 1.00 75.44 88 TYR A N 1
ATOM 674 C CA . TYR A 1 88 ? 23.994 2.317 -23.444 1.00 75.44 88 TYR A CA 1
ATOM 675 C C . TYR A 1 88 ? 23.795 3.557 -22.573 1.00 75.44 88 TYR A C 1
ATOM 677 O O . TYR A 1 88 ? 23.274 3.451 -21.461 1.00 75.44 88 TYR A O 1
ATOM 685 N N . ASN A 1 89 ? 24.161 4.727 -23.095 1.00 75.62 89 ASN A N 1
ATOM 686 C CA . ASN A 1 89 ? 23.601 5.990 -22.628 1.00 75.62 89 ASN A CA 1
ATOM 687 C C . ASN A 1 89 ? 22.361 6.331 -23.470 1.00 75.62 89 ASN A C 1
ATOM 689 O O . ASN A 1 89 ? 22.417 6.285 -24.699 1.00 75.62 89 ASN A O 1
ATOM 693 N N . ILE A 1 90 ? 21.257 6.661 -22.800 1.00 70.00 90 ILE A N 1
ATOM 694 C CA . ILE A 1 90 ? 19.974 7.020 -23.423 1.00 70.00 90 ILE A CA 1
ATOM 695 C C . ILE A 1 90 ? 19.768 8.540 -23.535 1.00 70.00 90 ILE A C 1
ATOM 697 O O . ILE A 1 90 ? 18.861 8.971 -24.235 1.00 70.00 90 ILE A O 1
ATOM 701 N N . LEU A 1 91 ? 20.610 9.348 -22.871 1.00 64.50 91 LEU A N 1
ATOM 702 C CA . LEU A 1 91 ? 20.415 10.799 -22.722 1.00 64.50 91 LEU A CA 1
ATOM 703 C C . LEU A 1 91 ? 21.291 11.665 -23.645 1.00 64.50 91 LEU A C 1
ATOM 705 O O . LEU A 1 91 ? 20.948 12.820 -23.871 1.00 64.50 91 LEU A O 1
ATOM 709 N N . ASP A 1 92 ? 22.401 11.140 -24.183 1.00 55.66 92 ASP A N 1
ATOM 710 C CA . ASP A 1 92 ? 23.317 11.935 -25.031 1.00 55.66 92 ASP A CA 1
ATOM 711 C C . ASP A 1 92 ? 22.696 12.297 -26.398 1.00 55.66 92 ASP A C 1
ATOM 713 O O . ASP A 1 92 ? 23.058 13.313 -26.989 1.00 55.66 92 ASP A O 1
ATOM 717 N N . ASN A 1 93 ? 21.777 11.463 -26.901 1.00 49.84 93 ASN A N 1
ATOM 718 C CA . ASN A 1 93 ? 20.875 11.742 -28.024 1.00 49.84 93 ASN A CA 1
ATOM 719 C C . ASN A 1 93 ? 19.853 10.598 -28.157 1.00 49.84 93 ASN A C 1
ATOM 721 O O . ASN A 1 93 ? 20.242 9.439 -28.294 1.00 49.84 93 ASN A O 1
ATOM 725 N N . VAL A 1 94 ? 18.551 10.904 -28.223 1.00 46.75 94 VAL A N 1
ATOM 726 C CA . VAL A 1 94 ? 17.475 9.889 -28.358 1.00 46.75 94 VAL A CA 1
ATOM 727 C C . VAL A 1 94 ? 17.610 9.056 -29.651 1.00 46.75 94 VAL A C 1
ATOM 729 O O . VAL A 1 94 ? 17.189 7.895 -29.706 1.00 46.75 94 VAL A O 1
ATOM 732 N N . LEU A 1 95 ? 18.238 9.637 -30.681 1.00 46.88 95 LEU A N 1
ATOM 733 C CA . LEU A 1 95 ? 18.493 9.020 -31.988 1.00 46.88 95 LEU A CA 1
ATOM 734 C C . LEU A 1 95 ? 19.909 8.434 -32.151 1.00 46.88 95 LEU A C 1
ATOM 736 O O . LEU A 1 95 ? 20.112 7.619 -33.044 1.00 46.88 95 LEU A O 1
ATOM 740 N N . ASP A 1 96 ? 20.871 8.813 -31.304 1.00 54.06 96 ASP A N 1
ATOM 741 C CA . ASP A 1 96 ? 22.279 8.384 -31.383 1.00 54.06 96 ASP A CA 1
ATOM 742 C C . ASP A 1 96 ? 22.700 7.768 -30.040 1.00 54.06 96 ASP A C 1
ATOM 744 O O . ASP A 1 96 ? 23.477 8.313 -29.250 1.00 54.06 96 ASP A O 1
ATOM 748 N N . LYS A 1 97 ? 22.060 6.631 -29.745 1.00 63.38 97 LYS A N 1
ATOM 749 C CA . LYS A 1 97 ? 22.167 5.881 -28.487 1.00 63.38 97 LYS A CA 1
ATOM 750 C C . LYS A 1 97 ? 23.575 5.314 -28.336 1.00 63.38 97 LYS A C 1
ATOM 752 O O . LYS A 1 97 ? 23.899 4.239 -28.843 1.00 63.38 97 LYS A O 1
ATOM 757 N N . LYS A 1 98 ? 24.422 6.047 -27.617 1.00 69.31 98 LYS A N 1
ATOM 758 C CA . LYS A 1 98 ? 25.842 5.734 -27.464 1.00 69.31 98 LYS A CA 1
ATOM 759 C C . LYS A 1 98 ? 26.057 4.432 -26.693 1.00 69.31 98 LYS A C 1
ATOM 761 O O . LYS A 1 98 ? 25.780 4.344 -25.495 1.00 69.31 98 LYS A O 1
ATOM 766 N N . PHE A 1 99 ? 26.597 3.429 -27.382 1.00 73.38 99 PHE A N 1
ATOM 767 C CA . PHE A 1 99 ? 27.067 2.184 -26.778 1.00 73.38 99 PHE A CA 1
ATOM 768 C C . PHE A 1 99 ? 28.185 2.454 -25.760 1.00 73.38 99 PHE A C 1
ATOM 770 O O . PHE A 1 99 ? 29.093 3.246 -26.016 1.00 73.38 99 PHE A O 1
ATOM 777 N N . ILE A 1 100 ? 28.117 1.782 -24.608 1.00 79.25 100 ILE A N 1
ATOM 778 C CA . ILE A 1 100 ? 29.099 1.904 -23.523 1.00 79.25 100 ILE A CA 1
ATOM 779 C C . ILE A 1 100 ? 29.906 0.611 -23.358 1.00 79.25 100 ILE A C 1
ATOM 781 O O . ILE A 1 100 ? 31.127 0.687 -23.245 1.00 79.25 100 ILE A O 1
ATOM 785 N N . ARG A 1 101 ? 29.249 -0.561 -23.292 1.00 80.81 101 ARG A N 1
ATOM 786 C CA . ARG A 1 101 ? 29.891 -1.894 -23.174 1.00 80.81 101 ARG A CA 1
ATOM 787 C C . ARG A 1 101 ? 28.887 -3.054 -23.252 1.00 80.81 101 ARG A C 1
ATOM 789 O O . ARG A 1 101 ? 27.688 -2.854 -23.082 1.00 80.81 101 ARG A O 1
ATOM 796 N N . ILE A 1 102 ? 29.399 -4.281 -23.388 1.00 75.00 102 ILE A N 1
ATOM 797 C CA . ILE A 1 102 ? 28.676 -5.528 -23.082 1.00 75.00 102 ILE A CA 1
ATOM 798 C C . ILE A 1 102 ? 29.128 -6.054 -21.706 1.00 75.00 102 ILE A C 1
ATOM 800 O O . ILE A 1 102 ? 30.303 -6.384 -21.543 1.00 75.00 102 ILE A O 1
ATOM 804 N N . ASP A 1 103 ? 28.209 -6.197 -20.746 1.00 71.31 103 ASP A N 1
ATOM 805 C CA . ASP A 1 103 ? 28.427 -7.001 -19.532 1.00 71.31 103 ASP A CA 1
ATOM 806 C C . ASP A 1 103 ? 28.083 -8.477 -19.859 1.00 71.31 103 ASP A C 1
ATOM 808 O O . ASP A 1 103 ? 27.019 -8.749 -20.413 1.00 71.31 103 ASP A O 1
ATOM 812 N N . TRP A 1 104 ? 28.944 -9.447 -19.525 1.00 66.81 104 TRP A N 1
ATOM 813 C CA . TRP A 1 104 ? 28.674 -10.887 -19.729 1.00 66.81 104 TRP A CA 1
ATOM 814 C C . TRP A 1 104 ? 28.184 -11.550 -18.432 1.00 66.81 104 TRP A C 1
ATOM 816 O O . TRP A 1 104 ? 28.703 -11.261 -17.356 1.00 66.81 104 TRP A O 1
ATOM 826 N N . CYS A 1 105 ? 27.196 -12.443 -18.528 1.00 55.25 105 CYS A N 1
ATOM 827 C CA . CYS A 1 105 ? 26.532 -13.065 -17.377 1.00 55.25 105 CYS A CA 1
ATOM 828 C C . CYS A 1 105 ? 27.025 -14.496 -17.112 1.00 55.25 105 CYS A C 1
ATOM 830 O O . CYS A 1 105 ? 27.214 -15.285 -18.037 1.00 55.25 105 CYS A O 1
ATOM 832 N N . ALA A 1 106 ? 27.173 -14.854 -15.833 1.00 45.53 106 ALA A N 1
ATOM 833 C CA . ALA A 1 106 ? 27.534 -16.205 -15.406 1.00 45.53 106 ALA A CA 1
ATOM 834 C C . ALA A 1 106 ? 26.307 -17.138 -15.385 1.00 45.53 106 ALA A C 1
ATOM 836 O O . ALA A 1 106 ? 25.315 -16.850 -14.718 1.00 45.53 106 ALA A O 1
ATOM 837 N N . THR A 1 107 ? 26.376 -18.273 -16.081 1.00 41.09 107 THR A N 1
ATOM 838 C CA . THR A 1 107 ? 25.240 -19.191 -16.281 1.00 41.09 107 THR A CA 1
ATOM 839 C C . THR A 1 107 ? 25.235 -20.366 -15.300 1.00 41.09 107 THR A C 1
ATOM 841 O O . THR A 1 107 ? 26.210 -21.115 -15.251 1.00 41.09 107 THR A O 1
ATOM 844 N N . GLY A 1 108 ? 24.126 -20.545 -14.572 1.00 33.81 108 GLY A N 1
ATOM 845 C CA . GLY A 1 108 ? 23.756 -21.786 -13.870 1.00 33.81 108 GLY A CA 1
ATOM 846 C C . GLY A 1 108 ? 22.720 -22.592 -14.670 1.00 33.81 108 GLY A C 1
ATOM 847 O O . GLY A 1 108 ? 22.180 -22.063 -15.639 1.00 33.81 108 GLY A O 1
ATOM 848 N N . SER A 1 109 ? 22.495 -23.854 -14.295 1.00 35.41 109 SER A N 1
ATOM 849 C CA . SER A 1 109 ? 21.750 -24.862 -15.074 1.00 35.41 109 SER A CA 1
ATOM 850 C C . SER A 1 109 ? 20.219 -24.816 -14.934 1.00 35.41 109 SER A C 1
ATOM 852 O O . SER A 1 109 ? 19.676 -24.066 -14.126 1.00 35.41 109 SER A O 1
ATOM 854 N N . ASP A 1 110 ? 19.553 -25.631 -15.752 1.00 29.97 110 ASP A N 1
ATOM 855 C CA . ASP A 1 110 ? 18.147 -25.534 -16.157 1.00 29.97 110 ASP A CA 1
ATOM 856 C C . ASP A 1 110 ? 17.218 -26.559 -15.460 1.00 29.97 110 ASP A C 1
ATOM 858 O O . ASP A 1 110 ? 17.673 -27.663 -15.175 1.00 29.97 110 ASP A O 1
ATOM 862 N N . GLU A 1 111 ? 15.936 -26.208 -15.241 1.00 31.53 111 GLU A N 1
ATOM 863 C CA . GLU A 1 111 ? 14.705 -27.001 -15.532 1.00 31.53 111 GLU A CA 1
ATOM 864 C C . GLU A 1 111 ? 13.428 -26.340 -14.942 1.00 31.53 111 GLU A C 1
ATOM 866 O O . GLU A 1 111 ? 13.508 -25.704 -13.893 1.00 31.53 111 GLU A O 1
ATOM 871 N N . ASP A 1 112 ? 12.294 -26.438 -15.669 1.00 24.84 112 ASP A N 1
ATOM 872 C CA . ASP A 1 112 ? 10.873 -26.551 -15.222 1.00 24.84 112 ASP A CA 1
ATOM 873 C C . ASP A 1 112 ? 9.872 -26.058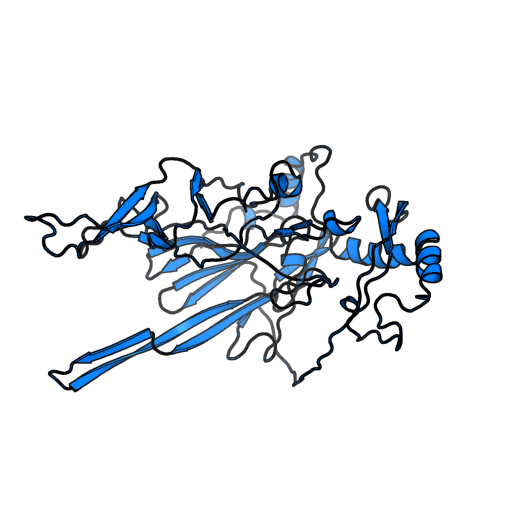 -16.311 1.00 24.84 112 ASP A C 1
ATOM 875 O O . ASP A 1 112 ? 10.052 -24.994 -16.906 1.00 24.84 112 ASP A O 1
ATOM 879 N N . ASP A 1 113 ? 8.793 -26.821 -16.562 1.00 27.41 113 ASP A N 1
ATOM 880 C CA . ASP A 1 113 ? 7.731 -26.581 -17.575 1.00 27.41 113 ASP A CA 1
ATOM 881 C C . ASP A 1 113 ? 6.316 -26.714 -16.945 1.00 27.41 113 ASP A C 1
ATOM 883 O O . ASP A 1 113 ? 6.098 -27.618 -16.139 1.00 27.41 113 ASP A O 1
ATOM 887 N N . ILE A 1 114 ? 5.319 -25.905 -17.363 1.00 24.98 114 ILE A N 1
ATOM 888 C CA . ILE A 1 114 ? 3.861 -26.181 -17.206 1.00 24.98 114 ILE A CA 1
ATOM 889 C C . ILE A 1 114 ? 2.992 -25.274 -18.120 1.00 24.98 114 ILE A C 1
ATOM 891 O O . ILE A 1 114 ? 3.479 -24.263 -18.623 1.00 24.98 114 ILE A O 1
ATOM 895 N N . SER A 1 115 ? 1.729 -25.655 -18.384 1.00 25.86 115 SER A N 1
ATOM 896 C CA . SER A 1 115 ? 0.877 -25.124 -19.476 1.00 25.86 115 SER A CA 1
ATOM 897 C C . SER A 1 115 ? -0.492 -24.518 -19.066 1.00 25.86 115 SER A C 1
ATOM 899 O O . SER A 1 115 ? -0.896 -24.566 -17.908 1.00 25.86 115 SER A O 1
ATOM 901 N N . GLU A 1 116 ? -1.200 -23.961 -20.059 1.00 24.31 116 GLU A N 1
ATOM 902 C CA . GLU A 1 116 ? -2.319 -22.992 -19.995 1.00 24.31 116 GLU A CA 1
ATOM 903 C C . GLU A 1 116 ? -3.732 -23.518 -19.632 1.00 24.31 116 GLU A C 1
ATOM 905 O O . GLU A 1 116 ? -4.020 -24.710 -19.724 1.00 24.31 116 GLU A O 1
ATOM 910 N N . PHE A 1 117 ? -4.656 -22.573 -19.372 1.00 23.03 117 PHE A N 1
ATOM 911 C CA . PHE A 1 117 ? -6.115 -22.691 -19.573 1.00 23.03 117 PHE A CA 1
ATOM 912 C C . PHE A 1 117 ? -6.699 -21.365 -20.122 1.00 23.03 117 PHE A C 1
ATOM 914 O O . PHE A 1 117 ? -6.148 -20.297 -19.868 1.00 23.03 117 PHE A O 1
ATOM 921 N N . ASN A 1 118 ? -7.810 -21.421 -20.873 1.00 24.11 118 ASN A N 1
ATOM 922 C CA . ASN A 1 118 ? -8.352 -20.314 -21.689 1.00 24.11 118 ASN A CA 1
ATOM 923 C C . ASN A 1 118 ? -9.896 -20.347 -21.744 1.00 24.11 118 ASN A C 1
ATOM 925 O O . ASN A 1 118 ? -10.433 -21.405 -22.063 1.00 24.11 118 ASN A O 1
ATOM 929 N N . TYR A 1 119 ? -10.587 -19.209 -21.529 1.00 24.34 119 TYR A N 1
ATOM 930 C CA . TYR A 1 119 ? -11.986 -18.999 -21.960 1.00 24.34 119 TYR A CA 1
ATOM 931 C C . TYR A 1 119 ? -12.381 -17.519 -22.201 1.00 24.34 119 TYR A C 1
ATOM 933 O O . TYR A 1 119 ? -12.446 -16.737 -21.263 1.00 24.34 119 TYR A O 1
ATOM 941 N N . GLY A 1 120 ? -12.797 -17.204 -23.438 1.00 24.61 120 GLY A N 1
ATOM 942 C CA . GLY A 1 120 ? -14.000 -16.404 -23.767 1.00 24.61 120 GLY A CA 1
ATOM 943 C C . GLY A 1 120 ? -14.098 -14.903 -23.408 1.00 24.61 120 GLY A C 1
ATOM 944 O O . GLY A 1 120 ? -14.398 -14.543 -22.277 1.00 24.61 120 GLY A O 1
ATOM 945 N N . THR A 1 121 ? -14.059 -14.029 -24.424 1.00 24.92 121 THR A N 1
ATOM 946 C CA . THR A 1 121 ? -14.668 -12.668 -24.395 1.00 24.92 121 THR A CA 1
ATOM 947 C C . THR A 1 121 ? -16.131 -12.739 -24.915 1.00 24.92 121 THR A C 1
ATOM 949 O O . THR A 1 121 ? -16.628 -13.848 -25.106 1.00 24.92 121 THR A O 1
ATOM 952 N N . ARG A 1 122 ? -16.954 -11.697 -25.152 1.00 26.09 122 ARG A N 1
ATOM 953 C CA . ARG A 1 122 ? -16.866 -10.214 -25.309 1.00 26.09 122 ARG A CA 1
ATOM 954 C C . ARG A 1 122 ? -18.288 -9.644 -24.987 1.00 26.09 122 ARG A C 1
ATOM 956 O O . ARG A 1 122 ? -19.203 -10.446 -24.832 1.00 26.09 122 ARG A O 1
ATOM 963 N N . GLU A 1 123 ? -18.645 -8.363 -24.818 1.00 27.64 123 GLU A N 1
ATOM 964 C CA . GLU A 1 123 ? -18.096 -7.013 -25.093 1.00 27.64 123 GLU A CA 1
ATOM 965 C C . GLU A 1 123 ? -18.391 -6.064 -23.883 1.00 27.64 123 GLU A C 1
ATOM 967 O O . GLU A 1 123 ? -18.643 -6.535 -22.775 1.00 27.64 123 GLU A O 1
ATOM 972 N N . GLY A 1 124 ? -18.446 -4.734 -24.085 1.00 28.33 124 GLY A N 1
ATOM 973 C CA . GLY A 1 124 ? -18.987 -3.745 -23.131 1.00 28.33 124 GLY A CA 1
ATOM 974 C C . GLY A 1 124 ? -19.321 -2.385 -23.781 1.00 28.33 124 GLY A C 1
ATOM 975 O O . GLY A 1 124 ? -19.204 -2.250 -24.996 1.00 28.33 124 GLY A O 1
ATOM 976 N N . ASN A 1 125 ? -19.708 -1.372 -22.987 1.00 28.56 125 ASN A N 1
ATOM 977 C CA . ASN A 1 125 ? -19.769 0.041 -23.417 1.00 28.56 125 ASN A CA 1
ATOM 978 C C . ASN A 1 125 ? -19.251 0.984 -22.296 1.00 28.56 125 ASN A C 1
ATOM 980 O O . ASN A 1 125 ? -19.888 1.021 -21.239 1.00 28.56 125 ASN A O 1
ATOM 984 N N . PRO A 1 126 ? -18.115 1.699 -22.465 1.00 34.44 126 PRO A N 1
ATOM 985 C CA . PRO A 1 126 ? -17.420 2.369 -21.359 1.00 34.44 126 PRO A CA 1
ATOM 986 C C . PRO A 1 126 ? -17.398 3.913 -21.447 1.00 34.44 126 PRO A C 1
ATOM 988 O O . PRO A 1 126 ? -16.336 4.505 -21.647 1.00 34.44 126 PRO A O 1
ATOM 991 N N . ASP A 1 127 ? -18.542 4.565 -21.230 1.00 31.52 127 ASP A N 1
ATOM 992 C CA . ASP A 1 127 ? -18.621 6.029 -21.073 1.00 31.52 127 ASP A CA 1
ATOM 993 C C . ASP A 1 127 ? -18.485 6.494 -19.598 1.00 31.52 127 ASP A C 1
ATOM 995 O O . ASP A 1 127 ? -18.556 5.694 -18.654 1.00 31.52 127 ASP A O 1
ATOM 999 N N . ASP A 1 128 ? -18.292 7.811 -19.438 1.00 31.61 128 ASP A N 1
ATOM 1000 C CA . ASP A 1 128 ? -17.932 8.593 -18.235 1.00 31.61 128 ASP A CA 1
ATOM 1001 C C . ASP A 1 128 ? -16.449 8.541 -17.802 1.00 31.61 128 ASP A C 1
ATOM 1003 O O . ASP A 1 128 ? -16.055 7.819 -16.882 1.00 31.61 128 ASP A O 1
ATOM 1007 N N . LEU A 1 129 ? -15.636 9.408 -18.424 1.00 34.62 129 LEU A N 1
ATOM 1008 C CA . LEU A 1 129 ? -14.314 9.826 -17.938 1.00 34.62 129 LEU A CA 1
ATOM 1009 C C . LEU A 1 129 ? -14.459 10.870 -16.814 1.00 34.62 129 LEU A C 1
ATOM 1011 O O . LEU A 1 129 ? -14.702 12.045 -17.086 1.00 34.62 129 LEU A O 1
ATOM 1015 N N . LEU A 1 130 ? -14.257 10.459 -15.559 1.00 37.81 130 LEU A N 1
ATOM 1016 C CA . LEU A 1 130 ? -14.091 11.357 -14.409 1.00 37.81 130 LEU A CA 1
ATOM 1017 C C . LEU A 1 130 ? -12.776 11.022 -13.686 1.00 37.81 130 LEU A C 1
ATOM 1019 O O . LEU A 1 130 ? -12.676 9.966 -13.067 1.00 37.81 130 LEU A O 1
ATOM 1023 N N . TYR A 1 131 ? -11.816 11.954 -13.698 1.00 53.19 131 TYR A N 1
ATOM 1024 C CA . TYR A 1 131 ? -10.484 11.839 -13.063 1.00 53.19 131 TYR A CA 1
ATOM 1025 C C . TYR A 1 131 ? -10.504 11.553 -11.545 1.00 53.19 131 TYR A C 1
ATOM 1027 O O . TYR A 1 131 ? -9.487 11.226 -10.935 1.00 53.19 131 TYR A O 1
ATOM 1035 N N . CYS A 1 132 ? -11.666 11.717 -10.911 1.00 57.59 132 CYS A N 1
ATOM 1036 C CA . CYS A 1 132 ? -11.962 11.298 -9.548 1.00 57.59 132 CYS A CA 1
ATOM 1037 C C . CYS A 1 132 ? -13.449 10.931 -9.458 1.00 57.59 132 CYS A C 1
ATOM 1039 O O . CYS A 1 132 ? -14.309 11.759 -9.760 1.00 57.59 132 CYS A O 1
ATOM 1041 N N . VAL A 1 133 ? -13.773 9.719 -9.003 1.00 69.00 133 VAL A N 1
ATOM 1042 C CA . VAL A 1 133 ? -15.154 9.244 -8.842 1.00 69.00 133 VAL A CA 1
ATOM 1043 C C . VAL A 1 133 ? -15.510 9.127 -7.363 1.00 69.00 133 VAL A C 1
ATOM 1045 O O . VAL A 1 133 ? -14.898 8.370 -6.609 1.00 69.00 133 VAL A O 1
ATOM 1048 N N . ALA A 1 134 ? -16.544 9.859 -6.946 1.00 74.38 134 ALA A N 1
ATOM 1049 C CA . ALA A 1 134 ? -17.105 9.763 -5.604 1.00 74.38 134 ALA A CA 1
ATOM 1050 C C . ALA A 1 134 ? -17.967 8.495 -5.462 1.00 74.38 134 ALA A C 1
ATOM 1052 O O . ALA A 1 134 ? -19.004 8.349 -6.110 1.00 74.38 134 ALA A O 1
ATOM 1053 N N . ILE A 1 135 ? -17.557 7.590 -4.577 1.00 79.94 135 ILE A N 1
ATOM 1054 C CA . ILE A 1 135 ? -18.240 6.330 -4.284 1.00 79.94 135 ILE A CA 1
ATOM 1055 C C . ILE A 1 135 ? -19.071 6.469 -3.005 1.00 79.94 135 ILE A C 1
ATOM 1057 O O . ILE A 1 135 ? -18.686 7.131 -2.040 1.00 79.94 135 ILE A O 1
ATOM 1061 N N . SER A 1 136 ? -20.236 5.823 -2.976 1.00 87.19 136 SER A N 1
ATOM 1062 C CA . SER A 1 136 ? -21.055 5.646 -1.772 1.00 87.19 136 SER A CA 1
ATOM 1063 C C . SER A 1 136 ? -21.576 4.213 -1.718 1.00 87.19 136 SER A C 1
ATOM 1065 O O . SER A 1 136 ? -22.256 3.760 -2.638 1.00 87.19 136 SER A O 1
ATOM 1067 N N . TRP A 1 137 ? -21.254 3.481 -0.650 1.00 89.75 137 TRP A N 1
ATOM 1068 C CA . TRP A 1 137 ? -21.621 2.070 -0.504 1.00 89.75 137 TRP A CA 1
ATOM 1069 C C . TRP A 1 137 ? -21.810 1.691 0.967 1.00 89.75 137 TRP A C 1
ATOM 1071 O O . TRP A 1 137 ? -20.918 1.877 1.793 1.00 89.75 137 TRP A O 1
ATOM 1081 N N . GLN A 1 138 ? -22.976 1.128 1.302 1.00 91.56 138 GLN A N 1
ATOM 1082 C CA . GLN A 1 138 ? -23.407 0.933 2.692 1.00 91.56 138 GLN A CA 1
ATOM 1083 C C . GLN A 1 138 ? -23.321 2.262 3.470 1.00 91.56 138 GLN A C 1
ATOM 1085 O O . GLN A 1 138 ? -24.039 3.204 3.143 1.00 91.56 138 GLN A O 1
ATOM 1090 N N . LYS A 1 139 ? -22.434 2.345 4.467 1.00 93.06 139 LYS A N 1
ATOM 1091 C CA . LYS A 1 139 ? -22.137 3.555 5.249 1.00 93.06 139 LYS A CA 1
ATOM 1092 C C . LYS A 1 139 ? -20.842 4.258 4.808 1.00 93.06 139 LYS A C 1
ATOM 1094 O O . LYS A 1 139 ? -20.543 5.326 5.332 1.00 93.06 139 LYS A O 1
ATOM 1099 N N . TRP A 1 140 ? -20.079 3.683 3.877 1.00 89.56 140 TRP A N 1
ATOM 1100 C CA . TRP A 1 140 ? -18.836 4.262 3.364 1.00 89.56 140 TRP A CA 1
ATOM 1101 C C . TRP A 1 140 ? -19.107 5.336 2.313 1.00 89.56 140 TRP A C 1
ATOM 1103 O O . TRP A 1 140 ? -19.944 5.137 1.427 1.00 89.56 140 TRP A O 1
ATOM 1113 N N . LYS A 1 141 ? -18.333 6.423 2.361 1.00 82.50 141 LYS A N 1
ATOM 1114 C CA . LYS A 1 141 ? -18.132 7.338 1.230 1.00 82.50 141 LYS A CA 1
ATOM 1115 C C . LYS A 1 141 ? -16.653 7.674 1.104 1.00 82.50 141 LYS A C 1
ATOM 1117 O O . LYS A 1 141 ? -15.994 7.851 2.124 1.00 82.50 141 LYS A O 1
ATOM 1122 N N . PHE A 1 142 ? -16.154 7.742 -0.120 1.00 82.12 142 PHE A N 1
ATOM 1123 C CA . PHE A 1 142 ? -14.764 8.068 -0.446 1.00 82.12 142 PHE A CA 1
ATOM 1124 C C . PHE A 1 142 ? -14.671 8.481 -1.917 1.00 82.12 142 PHE A C 1
ATOM 1126 O O . PHE A 1 142 ? -15.618 8.284 -2.680 1.00 82.12 142 PHE A O 1
ATOM 1133 N N . ILE A 1 143 ? -13.532 9.026 -2.326 1.00 80.62 143 ILE A N 1
ATOM 1134 C CA . ILE A 1 143 ? -13.217 9.340 -3.721 1.00 80.62 143 ILE A CA 1
ATOM 1135 C C . ILE A 1 143 ? -12.128 8.372 -4.191 1.00 80.62 143 ILE A C 1
ATOM 1137 O O . ILE A 1 143 ? -11.137 8.184 -3.489 1.00 80.62 143 ILE A O 1
ATOM 1141 N N . VAL A 1 144 ? -12.308 7.759 -5.362 1.00 77.88 144 VAL A N 1
ATOM 1142 C CA . VAL A 1 144 ? -11.249 7.017 -6.067 1.00 77.88 144 VAL A CA 1
ATOM 1143 C C . VAL A 1 144 ? -10.732 7.901 -7.191 1.00 77.88 144 VAL A C 1
ATOM 1145 O O . VAL A 1 144 ? -11.531 8.406 -7.974 1.00 77.88 144 VAL A O 1
ATOM 1148 N N . GLY A 1 145 ? -9.421 8.083 -7.271 1.00 76.75 145 GLY A N 1
ATOM 1149 C CA . GLY A 1 145 ? -8.750 8.786 -8.360 1.00 76.75 145 GLY A CA 1
ATOM 1150 C C . GLY A 1 145 ? -7.540 8.005 -8.857 1.00 76.75 145 GLY A C 1
ATOM 1151 O O . GLY A 1 145 ? -7.228 6.922 -8.353 1.00 76.75 145 GLY A O 1
ATOM 1152 N N . PHE A 1 146 ? -6.840 8.584 -9.823 1.00 81.69 146 PHE A N 1
ATOM 1153 C CA . PHE A 1 146 ? -5.639 8.018 -10.425 1.00 81.69 146 PHE A CA 1
ATOM 1154 C C . PHE A 1 146 ? -4.495 9.039 -10.387 1.00 81.69 146 PHE A C 1
ATOM 1156 O O . PHE A 1 146 ? -4.726 10.244 -10.482 1.00 81.69 146 PHE A O 1
ATOM 1163 N N . THR A 1 147 ? -3.250 8.578 -10.272 1.00 79.12 147 THR A N 1
ATOM 1164 C CA . THR A 1 147 ? -2.074 9.386 -10.626 1.00 79.12 147 THR A CA 1
ATOM 1165 C C . THR A 1 147 ? -1.136 8.561 -11.496 1.00 79.12 147 THR A C 1
ATOM 1167 O O . THR A 1 147 ? -0.977 7.358 -11.291 1.00 79.12 147 THR A O 1
ATOM 1170 N N . THR A 1 148 ? -0.464 9.205 -12.454 1.00 80.25 148 THR A N 1
ATOM 1171 C CA . THR A 1 148 ? 0.522 8.548 -13.328 1.00 80.25 148 THR A CA 1
ATOM 1172 C C . THR A 1 148 ? 1.588 7.810 -12.515 1.00 80.25 148 THR A C 1
ATOM 1174 O O . THR A 1 148 ? 1.988 6.710 -12.885 1.00 80.25 148 THR A O 1
ATOM 1177 N N . ARG A 1 149 ? 1.997 8.375 -11.366 1.00 81.81 149 ARG A N 1
ATOM 1178 C CA . ARG A 1 149 ? 2.980 7.763 -10.467 1.00 81.81 149 ARG A CA 1
ATOM 1179 C C . ARG A 1 149 ? 2.417 6.581 -9.685 1.00 81.81 149 ARG A C 1
ATOM 1181 O O . ARG A 1 149 ? 2.995 5.510 -9.775 1.00 81.81 149 ARG A O 1
ATOM 1188 N N . GLU A 1 150 ? 1.342 6.770 -8.919 1.00 79.50 150 GLU A N 1
ATOM 1189 C CA . GLU A 1 150 ? 0.854 5.816 -7.902 1.00 79.50 150 GLU A CA 1
ATOM 1190 C C . GLU A 1 150 ? -0.186 4.813 -8.430 1.00 79.50 150 GLU A C 1
ATOM 1192 O O . GLU A 1 150 ? -0.500 3.835 -7.753 1.00 79.50 150 GLU A O 1
ATOM 1197 N N . GLY A 1 151 ? -0.741 5.043 -9.622 1.00 85.75 151 GLY A N 1
ATOM 1198 C CA . GLY A 1 151 ? -1.934 4.342 -10.084 1.00 85.75 151 GLY A CA 1
ATOM 1199 C C . GLY A 1 151 ? -3.150 4.755 -9.252 1.00 85.75 151 GLY A C 1
ATOM 1200 O O . GLY A 1 151 ? -3.422 5.944 -9.095 1.00 85.75 151 GLY A O 1
ATOM 1201 N N . MET A 1 152 ? -3.890 3.782 -8.717 1.00 85.06 152 MET A N 1
ATOM 1202 C CA . MET A 1 152 ? -5.095 4.027 -7.915 1.00 85.06 152 MET A CA 1
ATOM 1203 C C . MET A 1 152 ? -4.787 4.724 -6.580 1.00 85.06 152 MET A C 1
ATOM 1205 O O . MET A 1 152 ? -4.014 4.223 -5.761 1.00 85.06 152 MET A O 1
ATOM 1209 N N . VAL A 1 153 ? -5.483 5.831 -6.313 1.00 78.44 153 VAL A N 1
ATOM 1210 C CA . VAL A 1 153 ? -5.419 6.581 -5.050 1.00 78.44 153 VAL A CA 1
ATOM 1211 C C . VAL A 1 153 ? -6.818 6.762 -4.460 1.00 78.44 153 VAL A C 1
ATOM 1213 O O . VAL A 1 153 ? -7.794 6.931 -5.190 1.00 78.44 153 VAL A O 1
ATOM 1216 N N . ILE A 1 154 ? -6.941 6.716 -3.131 1.00 83.19 154 ILE A N 1
ATOM 1217 C CA . ILE A 1 154 ? -8.231 6.835 -2.432 1.00 83.19 154 ILE A CA 1
ATOM 1218 C C . ILE A 1 154 ? -8.175 8.014 -1.461 1.00 83.19 154 ILE A C 1
ATOM 1220 O O . ILE A 1 154 ? -7.241 8.129 -0.668 1.00 83.19 154 ILE A O 1
ATOM 1224 N N . HIS A 1 155 ? -9.186 8.877 -1.523 1.00 78.69 155 HIS A N 1
ATOM 1225 C CA . HIS A 1 155 ? -9.267 10.151 -0.810 1.00 78.69 155 HIS A CA 1
ATOM 1226 C C . HIS A 1 155 ? -10.568 10.283 0.000 1.00 78.69 155 HIS A C 1
ATOM 1228 O O . HIS A 1 155 ? -11.576 9.647 -0.317 1.00 78.69 155 HIS A O 1
ATOM 1234 N N . ASP A 1 156 ? -10.539 11.127 1.037 1.00 79.75 156 ASP A N 1
ATOM 1235 C CA . ASP A 1 156 ? -11.695 11.563 1.841 1.00 79.75 156 ASP A CA 1
ATOM 1236 C C . ASP A 1 156 ? -12.608 10.414 2.309 1.00 79.75 156 ASP A C 1
ATOM 1238 O O . ASP A 1 156 ? -13.836 10.437 2.176 1.00 79.75 156 ASP A O 1
ATOM 1242 N N . VAL A 1 157 ? -11.988 9.373 2.872 1.00 83.31 157 VAL A N 1
ATOM 1243 C CA . VAL A 1 157 ? -12.686 8.189 3.369 1.00 83.31 157 VAL A CA 1
ATOM 1244 C C . VAL A 1 157 ? -13.442 8.527 4.647 1.00 83.31 157 VAL A C 1
ATOM 1246 O O . VAL A 1 157 ? -12.862 8.908 5.669 1.00 83.31 157 VAL A O 1
ATOM 1249 N N . THR A 1 158 ? -14.751 8.306 4.600 1.00 83.19 158 THR A N 1
ATOM 1250 C CA . THR A 1 158 ? -15.682 8.459 5.717 1.00 83.19 158 THR A CA 1
ATOM 1251 C C . THR A 1 158 ? -16.522 7.198 5.904 1.00 83.19 158 THR A C 1
ATOM 1253 O O . THR A 1 158 ? -16.825 6.479 4.946 1.00 83.19 158 THR A O 1
ATOM 1256 N N . TYR A 1 159 ? -16.938 6.944 7.143 1.00 91.06 159 TYR A N 1
ATOM 1257 C CA . TYR A 1 159 ? -17.886 5.890 7.493 1.00 91.06 159 TYR A CA 1
ATOM 1258 C C . TYR A 1 159 ? -18.983 6.458 8.391 1.00 91.06 159 TYR A C 1
ATOM 1260 O O . TYR A 1 159 ? -18.703 7.051 9.429 1.00 91.06 159 TYR A O 1
ATOM 1268 N N . ASP A 1 160 ? -20.242 6.284 7.992 1.00 93.44 160 ASP A N 1
ATOM 1269 C CA . ASP A 1 160 ? -21.424 6.734 8.743 1.00 93.44 160 ASP A CA 1
ATOM 1270 C C . ASP A 1 160 ? -21.429 8.253 9.029 1.00 93.44 160 ASP A C 1
ATOM 1272 O O . ASP A 1 160 ? -21.917 8.715 10.057 1.00 93.44 160 ASP A O 1
ATOM 1276 N N . GLY A 1 161 ? -20.834 9.036 8.117 1.00 87.44 161 GLY A N 1
ATOM 1277 C CA . GLY A 1 161 ? -20.654 10.487 8.254 1.00 87.44 161 GLY A CA 1
ATOM 1278 C C . GLY A 1 161 ? -19.448 10.922 9.098 1.00 87.44 161 GLY A C 1
ATOM 1279 O O . GLY A 1 161 ? -19.290 12.115 9.335 1.00 87.44 161 GLY A O 1
ATOM 1280 N N . ARG A 1 162 ? -18.599 9.987 9.545 1.00 90.31 162 ARG A N 1
ATOM 1281 C CA . ARG A 1 162 ? -17.405 10.249 10.367 1.00 90.31 162 ARG A CA 1
ATOM 1282 C C . ARG A 1 162 ? -16.127 10.084 9.547 1.00 90.31 162 ARG A C 1
ATOM 1284 O O . ARG A 1 162 ? -16.033 9.151 8.751 1.00 90.31 162 ARG A O 1
ATOM 1291 N N . ASN A 1 163 ? -15.143 10.957 9.755 1.00 86.31 163 ASN A N 1
ATOM 1292 C CA . ASN A 1 163 ? -13.857 10.910 9.051 1.00 86.31 163 ASN A CA 1
ATOM 1293 C C . ASN A 1 163 ? -13.035 9.671 9.457 1.00 86.31 163 ASN A C 1
ATOM 1295 O O . ASN A 1 163 ? -13.116 9.216 10.602 1.00 86.31 163 ASN A O 1
ATOM 1299 N N . PHE A 1 164 ? -12.256 9.121 8.519 1.00 85.00 164 PHE A N 1
ATOM 1300 C CA . PHE A 1 164 ? -11.547 7.852 8.707 1.00 85.00 164 PHE A CA 1
ATOM 1301 C C . PHE A 1 164 ? -10.110 7.882 8.148 1.00 85.00 164 PHE A C 1
ATOM 1303 O O . PHE A 1 164 ? -9.153 7.873 8.921 1.00 85.00 164 PHE A O 1
ATOM 1310 N N . PHE A 1 165 ? -9.937 8.014 6.830 1.00 83.31 165 PHE A N 1
ATOM 1311 C CA . PHE A 1 165 ? -8.633 8.245 6.187 1.00 83.31 165 PHE A CA 1
ATOM 1312 C C . PHE A 1 165 ? -8.729 9.452 5.258 1.00 83.31 165 PHE A C 1
ATOM 1314 O O . PHE A 1 165 ? -9.673 9.548 4.480 1.00 83.31 165 PHE A O 1
ATOM 1321 N N . TYR A 1 166 ? -7.749 10.354 5.311 1.00 78.06 166 TYR A N 1
ATOM 1322 C CA . TYR A 1 166 ? -7.668 11.463 4.360 1.00 78.06 166 TYR A CA 1
ATOM 1323 C C . TYR A 1 166 ? -7.137 10.985 3.004 1.00 78.06 166 TYR A C 1
ATOM 1325 O O . TYR A 1 166 ? -7.688 11.342 1.963 1.00 78.06 166 TYR A O 1
ATOM 1333 N N . ARG A 1 167 ? -6.104 10.128 3.017 1.00 81.44 167 ARG A N 1
ATOM 1334 C CA . ARG A 1 167 ? -5.509 9.555 1.803 1.00 81.44 167 ARG A CA 1
ATOM 1335 C C . ARG A 1 167 ? -4.922 8.161 2.023 1.00 81.44 167 ARG A C 1
ATOM 1337 O O . ARG A 1 167 ? -4.264 7.908 3.034 1.00 81.44 167 ARG A O 1
ATOM 1344 N N . LEU A 1 168 ? -5.104 7.290 1.033 1.00 82.88 168 LEU A N 1
ATOM 1345 C CA . LEU A 1 168 ? -4.466 5.979 0.899 1.00 82.88 168 LEU A CA 1
ATOM 1346 C C . LEU A 1 168 ? -3.895 5.832 -0.522 1.00 82.88 168 LEU A C 1
ATOM 1348 O O . LEU A 1 168 ? -4.582 6.144 -1.495 1.00 82.88 168 LEU A O 1
ATOM 1352 N N . SER A 1 169 ? -2.661 5.340 -0.642 1.00 79.88 169 SER A N 1
ATOM 1353 C CA . SER A 1 169 ? -2.022 4.983 -1.918 1.00 79.88 169 SER A CA 1
ATOM 135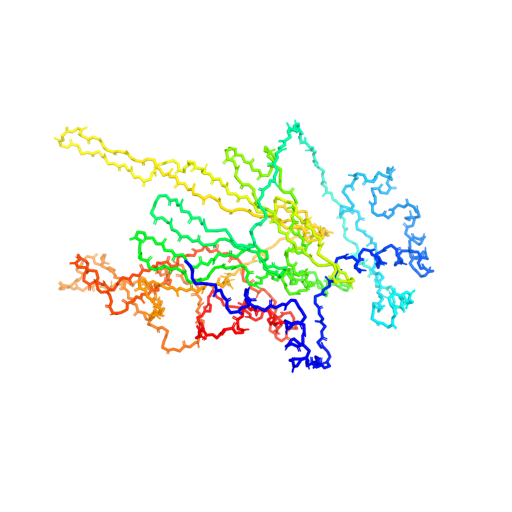4 C C . SER A 1 169 ? -0.878 3.987 -1.696 1.00 79.88 169 SER A C 1
ATOM 1356 O O . SER A 1 169 ? -0.454 3.760 -0.560 1.00 79.88 169 SER A O 1
ATOM 1358 N N . ILE A 1 170 ? -0.347 3.408 -2.777 1.00 82.81 170 ILE A N 1
ATOM 1359 C CA . ILE A 1 170 ? 0.960 2.741 -2.748 1.00 82.81 170 ILE A CA 1
ATOM 1360 C C . ILE A 1 170 ? 2.008 3.785 -3.148 1.00 82.81 170 ILE A C 1
ATOM 1362 O O . ILE A 1 170 ? 2.100 4.174 -4.306 1.00 82.81 170 ILE A O 1
ATOM 1366 N N . SER A 1 171 ? 2.766 4.269 -2.162 1.00 78.38 171 SER A N 1
ATOM 1367 C CA . SER A 1 171 ? 3.755 5.345 -2.342 1.00 78.38 171 SER A CA 1
ATOM 1368 C C . SER A 1 171 ? 5.034 4.883 -3.056 1.00 78.38 171 SER A C 1
ATOM 1370 O O . SER A 1 171 ? 5.613 5.639 -3.833 1.00 78.38 171 SER A O 1
ATOM 1372 N N . GLU A 1 172 ? 5.491 3.653 -2.788 1.00 82.06 172 GLU A N 1
ATOM 1373 C CA . GLU A 1 172 ? 6.644 3.043 -3.456 1.00 82.06 172 GLU A CA 1
ATOM 1374 C C . GLU A 1 172 ? 6.652 1.513 -3.288 1.00 82.06 172 GLU A C 1
ATOM 1376 O O . GLU A 1 172 ? 6.114 0.980 -2.316 1.00 82.06 172 GLU A O 1
ATOM 1381 N N . MET A 1 173 ? 7.322 0.811 -4.205 1.00 85.50 173 MET A N 1
ATOM 1382 C CA . MET A 1 173 ? 7.681 -0.601 -4.095 1.00 85.50 173 MET A CA 1
ATOM 1383 C C . MET A 1 173 ? 9.039 -0.820 -4.762 1.00 85.50 173 MET A C 1
ATOM 1385 O O . MET A 1 173 ? 9.159 -0.770 -5.985 1.00 85.50 173 MET A O 1
ATOM 1389 N N . ALA A 1 174 ? 10.058 -1.091 -3.946 1.00 84.06 174 ALA A N 1
ATOM 1390 C CA . ALA A 1 174 ? 11.384 -1.447 -4.428 1.00 84.06 174 ALA A CA 1
ATOM 1391 C C . ALA A 1 174 ? 11.537 -2.972 -4.527 1.00 84.06 174 ALA A C 1
ATOM 1393 O O . ALA A 1 174 ? 11.381 -3.685 -3.533 1.00 84.06 174 ALA A O 1
ATOM 1394 N N . VAL A 1 175 ? 11.894 -3.468 -5.711 1.00 85.06 175 VAL A N 1
ATOM 1395 C CA . VAL A 1 175 ? 12.259 -4.870 -5.954 1.00 85.06 175 VAL A CA 1
ATOM 1396 C C . VAL A 1 175 ? 13.772 -4.962 -6.110 1.00 85.06 175 VAL A C 1
ATOM 1398 O O . VAL A 1 175 ? 14.352 -4.355 -7.009 1.00 85.06 175 VAL A O 1
ATOM 1401 N N . LEU A 1 176 ? 14.414 -5.713 -5.213 1.00 82.12 176 LEU A N 1
ATOM 1402 C CA . LEU A 1 176 ? 15.862 -5.910 -5.167 1.00 82.12 176 LEU A CA 1
ATOM 1403 C C . LEU A 1 176 ? 16.213 -7.348 -5.546 1.00 82.12 176 LEU A C 1
ATOM 1405 O O . LEU A 1 176 ? 15.600 -8.290 -5.045 1.00 82.12 176 LEU A O 1
ATOM 1409 N N . TYR A 1 177 ? 17.251 -7.519 -6.360 1.00 78.50 177 TYR A N 1
ATOM 1410 C CA . TYR A 1 177 ? 17.811 -8.831 -6.671 1.00 78.50 177 TYR A CA 1
ATOM 1411 C C . TYR A 1 177 ? 18.980 -9.147 -5.731 1.00 78.50 177 TYR A C 1
ATOM 1413 O O . TYR A 1 177 ? 19.831 -8.297 -5.476 1.00 78.50 177 TYR A O 1
ATOM 1421 N N . ALA A 1 178 ? 19.032 -10.386 -5.237 1.00 73.50 178 ALA A N 1
ATOM 1422 C CA . ALA A 1 178 ? 20.055 -10.857 -4.296 1.00 73.50 178 ALA A CA 1
ATOM 1423 C C . ALA A 1 178 ? 21.266 -11.542 -4.967 1.00 73.50 178 ALA A C 1
ATOM 1425 O O . ALA A 1 178 ? 22.167 -12.019 -4.279 1.00 73.50 178 ALA A O 1
ATOM 1426 N N . ASP A 1 179 ? 21.303 -11.605 -6.302 1.00 68.38 179 ASP A N 1
ATOM 1427 C CA . ASP A 1 179 ? 22.441 -12.152 -7.044 1.00 68.38 179 ASP A CA 1
ATOM 1428 C C . ASP A 1 179 ? 23.631 -11.184 -6.987 1.00 68.38 179 ASP A C 1
ATOM 1430 O O . ASP A 1 179 ? 23.603 -10.109 -7.583 1.00 68.38 179 ASP A O 1
ATOM 1434 N N . SER A 1 180 ? 24.690 -11.573 -6.277 1.00 70.25 180 SER A N 1
ATOM 1435 C CA . SER A 1 180 ? 25.898 -10.765 -6.075 1.00 70.25 180 SER A CA 1
ATOM 1436 C C . SER A 1 180 ? 26.789 -10.642 -7.318 1.00 70.25 180 SER A C 1
ATOM 1438 O O . SER A 1 180 ? 27.751 -9.869 -7.314 1.00 70.25 180 SER A O 1
ATOM 1440 N N . ARG A 1 181 ? 26.504 -11.383 -8.395 1.00 66.56 181 ARG A N 1
ATOM 1441 C CA . ARG A 1 181 ? 27.362 -11.444 -9.584 1.00 66.56 181 ARG A CA 1
ATOM 1442 C C . ARG A 1 181 ? 27.180 -10.206 -10.483 1.00 66.56 181 ARG A C 1
ATOM 1444 O O . ARG A 1 181 ? 26.096 -9.616 -10.546 1.00 66.56 181 ARG A O 1
ATOM 1451 N N . PRO A 1 182 ? 28.220 -9.754 -11.206 1.00 67.12 182 PRO A N 1
ATOM 1452 C CA . PRO A 1 182 ? 28.060 -8.799 -12.303 1.00 67.12 182 PRO A CA 1
ATOM 1453 C C . PRO A 1 182 ? 27.301 -9.416 -13.490 1.00 67.12 182 PRO A C 1
ATOM 1455 O O . PRO A 1 182 ? 27.519 -10.572 -13.831 1.00 67.12 182 PRO A O 1
ATOM 1458 N N . SER A 1 183 ? 26.409 -8.701 -14.174 1.00 65.25 183 SER A N 1
ATOM 1459 C CA . SER A 1 183 ? 25.751 -7.432 -13.820 1.00 65.25 183 SER A CA 1
ATOM 1460 C C . SER A 1 183 ? 24.539 -7.489 -12.849 1.00 65.25 183 SER A C 1
ATOM 1462 O O . SER A 1 183 ? 24.224 -6.414 -12.325 1.00 65.25 183 SER A O 1
ATOM 1464 N N . PRO A 1 184 ? 23.856 -8.631 -12.566 1.00 69.12 184 PRO A N 1
ATOM 1465 C CA . PRO A 1 184 ? 22.616 -8.672 -11.776 1.00 69.12 184 PRO A CA 1
ATOM 1466 C C . PRO A 1 184 ? 22.589 -7.963 -10.418 1.00 69.12 184 PRO A C 1
ATOM 1468 O O . PRO A 1 184 ? 21.536 -7.431 -10.080 1.00 69.12 184 PRO A O 1
ATOM 1471 N N . HIS A 1 185 ? 23.701 -7.850 -9.683 1.00 70.88 185 HIS A N 1
ATOM 1472 C CA . HIS A 1 185 ? 23.734 -7.112 -8.405 1.00 70.88 185 HIS A CA 1
ATOM 1473 C C . HIS A 1 185 ? 23.290 -5.641 -8.517 1.00 70.88 185 HIS A C 1
ATOM 1475 O O . HIS A 1 185 ? 22.950 -5.014 -7.515 1.00 70.88 185 HIS A O 1
ATOM 1481 N N . ARG A 1 186 ? 23.288 -5.066 -9.729 1.00 80.69 186 ARG A N 1
ATOM 1482 C CA . ARG A 1 186 ? 22.800 -3.705 -10.005 1.00 80.69 186 ARG A CA 1
ATOM 1483 C C . ARG A 1 186 ? 21.279 -3.628 -10.209 1.00 80.69 186 ARG A C 1
ATOM 1485 O O . ARG A 1 186 ? 20.760 -2.520 -10.300 1.00 80.69 186 ARG A O 1
ATOM 1492 N N . LYS A 1 187 ? 20.562 -4.758 -10.290 1.00 79.81 187 LYS A N 1
ATOM 1493 C CA . LYS A 1 187 ? 19.099 -4.792 -10.438 1.00 79.81 187 LYS A CA 1
ATOM 1494 C C . LYS A 1 187 ? 18.412 -4.427 -9.115 1.00 79.81 187 LYS A C 1
ATOM 1496 O O . LYS A 1 187 ? 18.258 -5.250 -8.212 1.00 79.81 187 LYS A O 1
ATOM 1501 N N . MET A 1 188 ? 17.970 -3.180 -9.041 1.00 84.38 188 MET A N 1
ATOM 1502 C CA . MET A 1 188 ? 17.048 -2.665 -8.037 1.00 84.38 188 MET A CA 1
ATOM 1503 C C . MET A 1 188 ? 16.104 -1.695 -8.745 1.00 84.38 188 MET A C 1
ATOM 1505 O O . MET A 1 188 ? 16.585 -0.765 -9.388 1.00 84.38 188 MET A O 1
ATOM 1509 N N . SER A 1 189 ? 14.799 -1.931 -8.629 1.00 85.00 189 SER A N 1
ATOM 1510 C CA . SER A 1 189 ? 13.760 -1.237 -9.399 1.00 85.00 189 SER A CA 1
ATOM 1511 C C . SER A 1 189 ? 12.674 -0.684 -8.480 1.00 85.00 189 SER A C 1
ATOM 1513 O O . SER A 1 189 ? 12.082 -1.439 -7.711 1.00 85.00 189 SER A O 1
ATOM 1515 N N . PHE A 1 190 ? 12.404 0.614 -8.579 1.00 84.81 190 PHE A N 1
ATOM 1516 C CA . PHE A 1 190 ? 11.355 1.345 -7.867 1.00 84.81 190 PHE A CA 1
ATOM 1517 C C . PHE A 1 190 ? 10.144 1.459 -8.794 1.00 84.81 190 PHE A C 1
ATOM 1519 O O . PHE A 1 190 ? 10.190 2.190 -9.780 1.00 84.81 190 PHE A O 1
ATOM 1526 N N . TYR A 1 191 ? 9.069 0.717 -8.535 1.00 85.12 191 TYR A N 1
ATOM 1527 C CA . TYR A 1 191 ? 7.941 0.624 -9.477 1.00 85.12 191 TYR A CA 1
ATOM 1528 C C . TYR A 1 191 ? 7.211 1.955 -9.646 1.00 85.12 191 TYR A C 1
ATOM 1530 O O . TYR A 1 191 ? 6.644 2.223 -10.701 1.00 85.12 191 TYR A O 1
ATOM 1538 N N . PHE A 1 192 ? 7.227 2.790 -8.611 1.00 83.75 192 PHE A N 1
ATOM 1539 C CA . PHE A 1 192 ? 6.526 4.061 -8.612 1.00 83.75 192 PHE A CA 1
ATOM 1540 C C . PHE A 1 192 ? 7.510 5.205 -8.897 1.00 83.75 192 PHE A C 1
ATOM 1542 O O . PHE A 1 192 ? 7.172 6.098 -9.663 1.00 83.75 192 PHE A O 1
ATOM 1549 N N . GLY A 1 193 ? 8.748 5.151 -8.394 1.00 83.06 193 GLY A N 1
ATOM 1550 C CA . GLY A 1 193 ? 9.820 6.094 -8.744 1.00 83.06 193 GLY A CA 1
ATOM 1551 C C . GLY A 1 193 ? 10.415 5.918 -10.146 1.00 83.06 193 GLY A C 1
ATOM 1552 O O . GLY A 1 193 ? 10.264 6.798 -10.994 1.00 83.06 193 GLY A O 1
ATOM 1553 N N . ASP A 1 194 ? 11.088 4.790 -10.400 1.00 85.75 194 ASP A N 1
ATOM 1554 C CA . ASP A 1 194 ? 11.825 4.564 -11.653 1.00 85.75 194 ASP A CA 1
ATOM 1555 C C . ASP A 1 194 ? 10.874 4.369 -12.858 1.00 85.75 194 ASP A C 1
ATOM 1557 O O . ASP A 1 194 ? 11.274 4.683 -13.974 1.00 85.75 194 ASP A O 1
ATOM 1561 N N . TYR A 1 195 ? 9.635 3.882 -12.655 1.00 82.56 195 TYR A N 1
ATOM 1562 C CA . TYR A 1 195 ? 8.695 3.527 -13.745 1.00 82.56 195 TYR A CA 1
ATOM 1563 C C . TYR A 1 195 ? 7.334 4.254 -13.749 1.00 82.56 195 TYR A C 1
ATOM 1565 O O . TYR A 1 195 ? 6.665 4.229 -14.776 1.00 82.56 195 TYR A O 1
ATOM 1573 N N . ALA A 1 196 ? 6.910 4.896 -12.650 1.00 85.06 196 ALA A N 1
ATOM 1574 C CA . ALA A 1 196 ? 5.554 5.445 -12.473 1.00 85.06 196 ALA A CA 1
ATOM 1575 C C . ALA A 1 196 ? 4.447 4.410 -12.772 1.00 85.06 196 ALA A C 1
ATOM 1577 O O . ALA A 1 196 ? 3.947 4.294 -13.888 1.00 85.06 196 ALA A O 1
ATOM 1578 N N . GLY A 1 197 ? 4.037 3.649 -11.753 1.00 83.12 197 GLY A N 1
ATOM 1579 C CA . GLY A 1 197 ? 3.180 2.465 -11.879 1.00 83.12 197 GLY A CA 1
ATOM 1580 C C . GLY A 1 197 ? 1.895 2.644 -12.700 1.00 83.12 197 GLY A C 1
ATOM 1581 O O . GLY A 1 197 ? 1.484 1.697 -13.366 1.00 83.12 197 GLY A O 1
ATOM 1582 N N . GLY A 1 198 ? 1.300 3.843 -12.750 1.00 82.88 198 GLY A N 1
ATOM 1583 C CA . GLY A 1 198 ? 0.157 4.158 -13.621 1.00 82.88 198 GLY A CA 1
ATOM 1584 C C . GLY A 1 198 ? 0.455 3.991 -15.122 1.00 82.88 198 GLY A C 1
ATOM 1585 O O . GLY A 1 198 ? -0.366 3.434 -15.864 1.00 82.88 198 GLY A O 1
ATOM 1586 N N . ASN A 1 199 ? 1.669 4.339 -15.568 1.00 83.69 199 ASN A N 1
ATOM 1587 C CA . ASN A 1 199 ? 2.154 4.069 -16.931 1.00 83.69 199 ASN A CA 1
ATOM 1588 C C . ASN A 1 199 ? 2.177 2.572 -17.267 1.00 83.69 199 ASN A C 1
ATOM 1590 O O . ASN A 1 199 ? 2.068 2.210 -18.437 1.00 83.69 199 ASN A O 1
ATOM 1594 N N . TYR A 1 200 ? 2.181 1.699 -16.260 1.00 84.50 200 TYR A N 1
ATOM 1595 C CA . TYR A 1 200 ? 2.252 0.244 -16.405 1.00 84.50 200 TYR A CA 1
ATOM 1596 C C . TYR A 1 200 ? 0.971 -0.499 -15.982 1.00 84.50 200 TYR A C 1
ATOM 1598 O O . TYR A 1 200 ? 0.944 -1.724 -16.025 1.00 84.50 200 TYR A O 1
ATOM 1606 N N . VAL A 1 201 ? -0.114 0.210 -15.638 1.00 85.69 201 VAL A N 1
ATOM 1607 C CA . VAL A 1 201 ? -1.433 -0.402 -15.366 1.00 85.69 201 VAL A CA 1
ATOM 1608 C C . VAL A 1 201 ? -2.054 -1.049 -16.617 1.00 85.69 201 VAL A C 1
ATOM 1610 O O . VAL A 1 201 ? -2.021 -0.453 -17.699 1.00 85.69 201 VAL A O 1
ATOM 1613 N N . ASN A 1 202 ? -2.634 -2.241 -16.445 1.00 86.50 202 ASN A N 1
ATOM 1614 C CA . ASN A 1 202 ? -3.285 -3.067 -17.471 1.00 86.50 202 ASN A CA 1
ATOM 1615 C C . ASN A 1 202 ? -4.713 -2.573 -17.809 1.00 86.50 202 ASN A C 1
ATOM 1617 O O . ASN A 1 202 ? -5.392 -1.991 -16.963 1.00 86.50 202 ASN A O 1
ATOM 1621 N N . GLU A 1 203 ? -5.212 -2.881 -19.015 1.00 90.31 203 GLU A N 1
ATOM 1622 C CA . GLU A 1 203 ? -6.649 -2.789 -19.342 1.00 90.31 203 GLU A CA 1
ATOM 1623 C C . GLU A 1 203 ? -7.362 -4.045 -18.814 1.00 90.31 203 GLU A C 1
ATOM 1625 O O . GLU A 1 203 ? -7.212 -5.131 -19.373 1.00 90.31 203 GLU A O 1
ATOM 1630 N N . LEU A 1 204 ? -8.106 -3.913 -17.708 1.00 84.88 204 LEU A N 1
ATOM 1631 C CA . LEU A 1 204 ? -8.755 -5.046 -17.036 1.00 84.88 204 LEU A CA 1
ATOM 1632 C C . LEU A 1 204 ? -9.971 -5.565 -17.823 1.00 84.88 204 LEU A C 1
ATOM 1634 O O . LEU A 1 204 ? -10.801 -4.789 -18.300 1.00 84.88 204 LEU A O 1
ATOM 1638 N N . ASN A 1 205 ? -10.128 -6.887 -17.887 1.00 76.12 205 ASN A N 1
ATOM 1639 C CA . ASN A 1 205 ? -11.198 -7.571 -18.608 1.00 76.12 205 ASN A CA 1
ATOM 1640 C C . ASN A 1 205 ? -12.161 -8.314 -17.668 1.00 76.12 205 ASN A C 1
ATOM 1642 O O . ASN A 1 205 ? -11.804 -8.796 -16.590 1.00 76.12 205 ASN A O 1
ATOM 1646 N N . LEU A 1 206 ? -13.422 -8.415 -18.095 1.00 71.94 206 LEU A N 1
ATOM 1647 C CA . LEU A 1 206 ? -14.455 -9.166 -17.383 1.00 71.94 206 LEU A CA 1
ATOM 1648 C C . LEU A 1 206 ? -14.218 -10.672 -17.555 1.00 71.94 206 LEU A C 1
ATOM 1650 O O . LEU A 1 206 ? -13.938 -11.132 -18.657 1.00 71.94 206 LEU A O 1
ATOM 1654 N N . GLY A 1 207 ? -14.357 -11.442 -16.476 1.00 64.25 207 GLY A N 1
ATOM 1655 C CA . GLY A 1 207 ? -14.177 -12.898 -16.477 1.00 64.25 207 GLY A CA 1
ATOM 1656 C C . GLY A 1 207 ? -12.735 -13.348 -16.231 1.00 64.25 207 GLY A C 1
ATOM 1657 O O . GLY A 1 207 ? -12.542 -14.292 -15.470 1.00 64.25 207 GLY A O 1
ATOM 1658 N N . CYS A 1 208 ? -11.745 -12.641 -16.789 1.00 66.94 208 CYS A N 1
ATOM 1659 C CA . CYS A 1 208 ? -10.321 -12.887 -16.532 1.00 66.94 208 CYS A CA 1
ATOM 1660 C C . CYS A 1 208 ? -9.848 -12.173 -15.256 1.00 66.94 208 CYS A C 1
ATOM 1662 O O . CYS A 1 208 ? -9.607 -12.810 -14.235 1.00 66.94 208 CYS A O 1
ATOM 1664 N N . ASP A 1 209 ? -9.765 -10.840 -15.290 1.00 73.56 209 ASP A N 1
ATOM 1665 C CA . ASP A 1 209 ? -9.212 -10.034 -14.194 1.00 73.56 209 ASP A CA 1
ATOM 1666 C C . ASP A 1 209 ? -10.224 -9.755 -13.079 1.00 73.56 209 ASP A C 1
ATOM 1668 O O . ASP A 1 209 ? -9.863 -9.364 -11.969 1.00 73.56 209 ASP A O 1
ATOM 1672 N N . SER A 1 210 ? -11.520 -9.834 -13.385 1.00 75.38 210 SER A N 1
ATOM 1673 C CA . SER A 1 210 ? -12.590 -9.391 -12.487 1.00 75.38 210 SER A CA 1
ATOM 1674 C C . SER A 1 210 ? -13.855 -10.227 -12.668 1.00 75.38 210 SER A C 1
ATOM 1676 O O . SER A 1 210 ? -14.366 -10.363 -13.780 1.00 75.38 210 SER A O 1
ATOM 1678 N N . LEU A 1 211 ? -14.397 -10.752 -11.564 1.00 74.44 211 LEU A N 1
ATOM 1679 C CA . LEU A 1 211 ? -15.562 -11.642 -11.564 1.00 74.44 211 LEU A CA 1
ATOM 1680 C C . LEU A 1 211 ? -16.760 -11.043 -10.805 1.00 74.44 211 LEU A C 1
ATOM 1682 O O . LEU A 1 211 ? -16.619 -10.484 -9.713 1.00 74.44 211 LEU A O 1
ATOM 1686 N N . GLY A 1 212 ? -17.957 -11.190 -11.381 1.00 78.31 212 GLY A N 1
ATOM 1687 C CA . GLY A 1 212 ? -19.218 -10.659 -10.853 1.00 78.31 212 GLY A CA 1
ATOM 1688 C C . GLY A 1 212 ? -19.700 -9.411 -11.602 1.00 78.31 212 GLY A C 1
ATOM 1689 O O . GLY A 1 212 ? -19.391 -9.219 -12.773 1.00 78.31 212 GLY A O 1
ATOM 1690 N N . THR A 1 213 ? -20.483 -8.557 -10.937 1.00 80.31 213 THR A N 1
ATOM 1691 C CA . THR A 1 213 ? -20.935 -7.275 -11.508 1.00 80.31 213 THR A CA 1
ATOM 1692 C C . THR A 1 213 ? -19.902 -6.184 -11.229 1.00 80.31 213 THR A C 1
ATOM 1694 O O . THR A 1 213 ? -19.752 -5.760 -10.080 1.00 80.31 213 THR A O 1
ATOM 1697 N N . ILE A 1 214 ? -19.211 -5.734 -12.277 1.00 82.12 214 ILE A N 1
ATOM 1698 C CA . ILE A 1 214 ? -18.080 -4.799 -12.207 1.00 82.12 214 ILE A CA 1
ATOM 1699 C C . ILE A 1 214 ? -18.482 -3.416 -12.748 1.00 82.12 214 ILE A C 1
ATOM 1701 O O . ILE A 1 214 ? -19.193 -3.330 -13.748 1.00 82.12 214 ILE A O 1
ATOM 1705 N N . LYS A 1 215 ? -17.992 -2.329 -12.136 1.00 81.88 215 LYS A N 1
ATOM 1706 C CA . LYS A 1 215 ? -17.838 -1.017 -12.797 1.00 81.88 215 LYS A CA 1
ATOM 1707 C C . LYS A 1 215 ? -16.348 -0.788 -13.023 1.00 81.88 215 LYS A C 1
ATOM 1709 O O . LYS A 1 215 ? -15.569 -0.868 -12.077 1.00 81.88 215 LYS A O 1
ATOM 1714 N N . TYR A 1 216 ? -15.980 -0.506 -14.265 1.00 83.69 216 TYR A N 1
ATOM 1715 C CA . TYR A 1 216 ? -14.630 -0.106 -14.645 1.00 83.69 216 TYR A CA 1
ATOM 1716 C C . TYR A 1 216 ? -14.495 1.417 -14.692 1.00 83.69 216 TYR A C 1
ATOM 1718 O O . TYR A 1 216 ? -15.491 2.136 -14.844 1.00 83.69 216 TYR A O 1
ATOM 1726 N N . PHE A 1 217 ? -13.255 1.883 -14.582 1.00 80.25 217 PHE A N 1
ATOM 1727 C CA . PHE A 1 217 ? -12.857 3.277 -14.733 1.00 80.25 217 PHE A CA 1
ATOM 1728 C C . PHE A 1 217 ? -11.712 3.375 -15.747 1.00 80.25 217 PHE A C 1
ATOM 1730 O O . PHE A 1 217 ? -10.823 2.523 -15.763 1.00 80.25 217 PHE A O 1
ATOM 1737 N N . ASN A 1 218 ? -11.747 4.419 -16.570 1.00 83.19 218 ASN A N 1
ATOM 1738 C CA . ASN A 1 218 ? -10.704 4.776 -17.531 1.00 83.19 218 ASN A CA 1
ATOM 1739 C C . ASN A 1 218 ? -9.942 5.990 -16.984 1.00 83.19 218 ASN A C 1
ATOM 1741 O O . ASN A 1 218 ? -10.552 6.808 -16.297 1.00 83.19 218 ASN A O 1
ATOM 1745 N N . ASP A 1 219 ? -8.665 6.145 -17.326 1.00 79.31 219 ASP A N 1
ATOM 1746 C CA . ASP A 1 219 ? -7.901 7.359 -17.006 1.00 79.31 219 ASP A CA 1
ATOM 1747 C C . ASP A 1 219 ? -6.823 7.634 -18.073 1.00 79.31 219 ASP A C 1
ATOM 1749 O O . ASP A 1 219 ? -6.650 6.848 -19.007 1.00 79.31 219 ASP A O 1
ATOM 1753 N N . ASN A 1 220 ? -6.115 8.756 -17.972 1.00 78.31 220 ASN A N 1
ATOM 1754 C CA . ASN A 1 220 ? -5.145 9.210 -18.964 1.00 78.31 220 ASN A CA 1
ATOM 1755 C C . ASN A 1 220 ? -3.704 9.132 -18.433 1.00 78.31 220 ASN A C 1
ATOM 1757 O O . ASN A 1 220 ? -3.400 9.565 -17.323 1.00 78.31 220 ASN A O 1
ATOM 1761 N N . VAL A 1 221 ? -2.794 8.643 -19.275 1.00 81.44 221 VAL A N 1
ATOM 1762 C CA . VAL A 1 221 ? -1.347 8.884 -19.144 1.00 81.44 221 VAL A CA 1
ATOM 1763 C C . VAL A 1 221 ? -0.913 9.934 -20.174 1.00 81.44 221 VAL A C 1
ATOM 1765 O O . VAL A 1 221 ? -1.748 10.438 -20.925 1.00 81.44 221 VAL A O 1
ATOM 1768 N N . ILE A 1 222 ? 0.365 10.310 -20.194 1.00 76.31 222 ILE A N 1
ATOM 1769 C CA . ILE A 1 222 ? 0.910 11.338 -21.094 1.00 76.31 222 ILE A CA 1
ATOM 1770 C C . ILE A 1 222 ? 2.033 10.708 -21.927 1.00 76.31 222 ILE A C 1
ATOM 1772 O O . ILE A 1 222 ? 2.820 9.938 -21.382 1.00 76.31 222 ILE A O 1
ATOM 1776 N N . ASP A 1 223 ? 2.093 11.005 -23.227 1.00 77.62 223 ASP A N 1
ATOM 1777 C CA . ASP A 1 223 ? 3.188 10.574 -24.112 1.00 77.62 223 ASP A CA 1
ATOM 1778 C C . ASP A 1 223 ? 4.384 11.563 -24.110 1.00 77.62 223 ASP A C 1
ATOM 1780 O O . ASP A 1 223 ? 4.246 12.692 -23.626 1.00 77.62 223 ASP A O 1
ATOM 1784 N N . PRO A 1 224 ? 5.558 11.214 -24.678 1.00 71.75 224 PRO A N 1
ATOM 1785 C CA . PRO A 1 224 ? 6.727 12.107 -24.718 1.00 71.75 224 PRO A CA 1
ATOM 1786 C C . PRO A 1 224 ? 6.526 13.430 -25.470 1.00 71.75 224 PRO A C 1
ATOM 1788 O O . PRO A 1 224 ? 7.363 14.325 -25.374 1.00 71.75 224 PRO A O 1
ATOM 1791 N N . THR A 1 225 ? 5.436 13.575 -26.230 1.00 77.00 225 THR A N 1
ATOM 1792 C CA . THR A 1 225 ? 5.068 14.823 -26.918 1.00 77.00 225 THR A CA 1
ATOM 1793 C C . THR A 1 225 ? 4.077 15.677 -26.118 1.00 77.00 225 THR A C 1
ATOM 1795 O O . THR A 1 225 ? 3.741 16.785 -26.536 1.00 77.00 225 THR A O 1
ATOM 1798 N N . GLY A 1 226 ? 3.645 15.200 -24.946 1.00 72.25 226 GLY A N 1
ATOM 1799 C CA . GLY A 1 226 ? 2.723 15.885 -24.045 1.00 72.25 226 GLY A CA 1
ATOM 1800 C C . GLY A 1 226 ? 1.241 15.630 -24.334 1.00 72.25 226 GLY A C 1
ATOM 1801 O O . GLY A 1 226 ? 0.398 16.314 -23.750 1.00 72.25 226 GLY A O 1
ATOM 1802 N N . ASN A 1 227 ? 0.898 14.682 -25.213 1.00 77.50 227 ASN A N 1
ATOM 1803 C CA . ASN A 1 227 ? -0.499 14.363 -25.516 1.00 77.50 227 ASN A CA 1
ATOM 1804 C C . ASN A 1 227 ? -1.083 13.357 -24.505 1.00 77.50 227 ASN A C 1
ATOM 1806 O O . ASN A 1 227 ? -0.372 12.455 -24.054 1.00 77.50 227 ASN A O 1
ATOM 1810 N N . PRO A 1 228 ? -2.379 13.470 -24.153 1.00 77.19 228 PRO A N 1
ATOM 1811 C CA . PRO A 1 228 ? -3.048 12.503 -23.293 1.00 77.19 228 PRO A CA 1
ATOM 1812 C C . PRO A 1 228 ? -3.343 11.200 -24.049 1.00 77.19 228 PRO A C 1
ATOM 1814 O O . PRO A 1 228 ? -3.946 11.210 -25.122 1.00 77.19 228 PRO A O 1
ATOM 1817 N N . VAL A 1 229 ? -2.984 10.068 -23.446 1.00 80.94 229 VAL A N 1
ATOM 1818 C CA . VAL A 1 229 ? -3.271 8.719 -23.947 1.00 80.94 229 VAL A CA 1
ATOM 1819 C C . VAL A 1 229 ? -4.213 8.023 -22.967 1.00 80.94 229 VAL A C 1
ATOM 1821 O O . VAL A 1 229 ? -3.831 7.704 -21.840 1.00 80.94 229 VAL A O 1
ATOM 1824 N N . THR A 1 230 ? -5.457 7.785 -23.386 1.00 83.88 230 THR A N 1
ATOM 1825 C CA . THR A 1 230 ? -6.464 7.123 -22.546 1.00 83.88 230 THR A CA 1
ATOM 1826 C C . THR A 1 230 ? -6.185 5.633 -22.411 1.00 83.88 230 THR A C 1
ATOM 1828 O O . THR A 1 230 ? -6.244 4.886 -23.389 1.00 83.88 230 THR A O 1
ATOM 1831 N N . LYS A 1 231 ? -5.976 5.186 -21.173 1.00 80.88 231 LYS A N 1
ATOM 1832 C CA . LYS A 1 231 ? -6.031 3.777 -20.798 1.00 80.88 231 LYS A CA 1
ATOM 1833 C C . LYS A 1 231 ? -7.437 3.419 -20.325 1.00 80.88 231 LYS A C 1
ATOM 1835 O O . LYS A 1 231 ? -8.021 4.091 -19.471 1.00 80.88 231 LYS A O 1
ATOM 1840 N N . LYS A 1 232 ? -7.983 2.336 -20.868 1.00 89.62 232 LYS A N 1
ATOM 1841 C CA . LYS A 1 232 ? -9.301 1.821 -20.486 1.00 89.62 232 LYS A CA 1
ATOM 1842 C C . LYS A 1 232 ? -9.189 0.868 -19.304 1.00 89.62 232 LYS A C 1
ATOM 1844 O O . LYS A 1 232 ? -8.151 0.243 -19.114 1.00 89.62 232 LYS A O 1
ATOM 1849 N N . ASN A 1 233 ? -10.268 0.752 -18.536 1.00 87.56 233 ASN A N 1
ATOM 1850 C CA . ASN A 1 233 ? -10.443 -0.222 -17.456 1.00 87.56 233 ASN A CA 1
ATOM 1851 C C . ASN A 1 233 ? -9.264 -0.322 -16.460 1.00 87.56 233 ASN A C 1
ATOM 1853 O O . ASN A 1 233 ? -9.050 -1.382 -15.880 1.00 87.56 233 ASN A O 1
ATOM 1857 N N . VAL A 1 234 ? -8.515 0.764 -16.232 1.00 85.94 234 VAL A N 1
ATOM 1858 C CA . VAL A 1 234 ? -7.319 0.804 -15.361 1.00 85.94 234 VAL A CA 1
ATOM 1859 C C . VAL A 1 234 ? -7.615 0.445 -13.906 1.00 85.94 234 VAL A C 1
ATOM 1861 O O . VAL A 1 234 ? -6.739 0.008 -13.157 1.00 85.94 234 VAL A O 1
ATOM 1864 N N . MET A 1 235 ? -8.862 0.642 -13.490 1.00 87.38 235 MET A N 1
ATOM 1865 C CA . MET A 1 235 ? -9.363 0.280 -12.174 1.00 87.38 235 MET A CA 1
ATOM 1866 C C . MET A 1 235 ? -10.723 -0.394 -12.327 1.00 87.38 235 MET A C 1
ATOM 1868 O O . MET A 1 235 ? -11.531 -0.008 -13.177 1.00 87.38 235 MET A O 1
ATOM 1872 N N . CYS A 1 236 ? -11.008 -1.363 -11.462 1.00 87.06 236 CYS A N 1
ATOM 1873 C CA . CYS A 1 236 ? -12.319 -1.986 -11.349 1.00 87.06 236 CYS A CA 1
ATOM 1874 C C . CYS A 1 236 ? -12.863 -1.871 -9.918 1.00 87.06 236 CYS A C 1
ATOM 1876 O O . CYS A 1 236 ? -12.113 -1.827 -8.940 1.00 87.06 236 CYS A O 1
ATOM 1878 N N . MET A 1 237 ? -14.189 -1.818 -9.800 1.00 88.06 237 MET A N 1
ATOM 1879 C CA . MET A 1 237 ? -14.918 -1.872 -8.538 1.00 88.06 237 MET A CA 1
ATOM 1880 C C . MET A 1 237 ? -16.019 -2.925 -8.622 1.00 88.06 237 MET A C 1
ATOM 1882 O O . MET A 1 237 ? -16.871 -2.874 -9.512 1.00 88.06 237 MET A O 1
ATOM 1886 N N . HIS A 1 238 ? -16.060 -3.835 -7.650 1.00 82.94 238 HIS A N 1
ATOM 1887 C CA . HIS A 1 238 ? -17.103 -4.855 -7.558 1.00 82.94 238 HIS A CA 1
ATOM 1888 C C . HIS A 1 238 ? -17.398 -5.270 -6.114 1.00 82.94 238 HIS A C 1
ATOM 1890 O O . HIS A 1 238 ? -16.681 -4.931 -5.174 1.00 82.94 238 HIS A O 1
ATOM 1896 N N . LYS A 1 239 ? -18.520 -5.969 -5.924 1.00 84.19 239 LYS A N 1
ATOM 1897 C CA . LYS A 1 239 ? -18.971 -6.460 -4.616 1.00 84.19 239 LYS A CA 1
ATOM 1898 C C . LYS A 1 239 ? -18.689 -7.954 -4.537 1.00 84.19 239 LYS A C 1
ATOM 1900 O O . LYS A 1 239 ? -19.165 -8.694 -5.395 1.00 84.19 239 LYS A O 1
ATOM 1905 N N . GLN A 1 240 ? -18.002 -8.387 -3.489 1.00 83.88 240 GLN A N 1
ATOM 1906 C CA . GLN A 1 240 ? -17.813 -9.801 -3.172 1.00 83.88 240 GLN A CA 1
ATOM 1907 C C . GLN A 1 240 ? -18.561 -10.139 -1.874 1.00 83.88 240 GLN A C 1
ATOM 1909 O O . GLN A 1 240 ? -18.749 -9.289 -0.996 1.00 83.88 240 GLN A O 1
ATOM 1914 N N . ASP A 1 241 ? -19.024 -11.381 -1.772 1.00 88.31 241 ASP A N 1
ATOM 1915 C CA . ASP A 1 241 ? -19.475 -11.977 -0.515 1.00 88.31 241 ASP A CA 1
ATOM 1916 C C . ASP A 1 241 ? -18.250 -12.600 0.173 1.00 88.31 241 ASP A C 1
ATOM 1918 O O . ASP A 1 241 ? -17.416 -13.208 -0.493 1.00 88.31 241 ASP A O 1
ATOM 1922 N N . ASP A 1 242 ? -18.116 -12.390 1.480 1.00 90.00 242 ASP A N 1
ATOM 1923 C CA . ASP A 1 242 ? -16.928 -12.746 2.278 1.00 90.00 242 ASP A CA 1
ATOM 1924 C C . ASP A 1 242 ? -17.351 -13.608 3.487 1.00 90.00 242 ASP A C 1
ATOM 1926 O O . ASP A 1 242 ? -16.998 -13.387 4.645 1.00 90.00 242 ASP A O 1
ATOM 1930 N N . ASP A 1 243 ? -18.255 -14.539 3.178 1.00 93.12 243 ASP A N 1
ATOM 1931 C CA . ASP A 1 243 ? -18.966 -15.466 4.053 1.00 93.12 243 ASP A CA 1
ATOM 1932 C C . ASP A 1 243 ? -19.659 -14.861 5.289 1.00 93.12 243 ASP A C 1
ATOM 1934 O O . ASP A 1 243 ? -20.532 -14.001 5.152 1.00 93.12 243 ASP A O 1
ATOM 1938 N N . VAL A 1 244 ? -19.397 -15.358 6.502 1.00 94.31 244 VAL A N 1
ATOM 1939 C CA . VAL A 1 244 ? -20.118 -14.953 7.718 1.00 94.31 244 VAL A CA 1
ATOM 1940 C C . VAL A 1 244 ? -19.445 -13.741 8.361 1.00 94.31 244 VAL A C 1
ATOM 1942 O O . VAL A 1 244 ? -18.334 -13.824 8.871 1.00 94.31 244 VAL A O 1
ATOM 1945 N N . GLY A 1 245 ? -20.162 -12.615 8.415 1.00 91.31 245 GLY A N 1
ATOM 1946 C CA . GLY A 1 245 ? -19.705 -11.397 9.091 1.00 91.31 245 GLY A CA 1
ATOM 1947 C C . GLY A 1 245 ? -19.857 -11.478 10.606 1.00 91.31 245 GLY A C 1
ATOM 1948 O O . GLY A 1 245 ? -18.963 -11.067 11.337 1.00 91.31 245 GLY A O 1
ATOM 1949 N N . TRP A 1 246 ? -20.971 -12.042 11.080 1.00 95.31 246 TRP A N 1
ATOM 1950 C CA . TRP A 1 246 ? -21.102 -12.536 12.452 1.00 95.31 246 TRP A CA 1
ATOM 1951 C C . TRP A 1 246 ? -22.231 -13.566 12.565 1.00 95.31 246 TRP A C 1
ATOM 1953 O O . TRP A 1 246 ? -23.166 -13.589 11.759 1.00 95.31 246 TRP A O 1
ATOM 1963 N N . LYS A 1 247 ? -22.147 -14.423 13.588 1.00 96.12 247 LYS A N 1
ATOM 1964 C CA . LYS A 1 247 ? -23.164 -15.422 13.935 1.00 96.12 247 LYS A CA 1
ATOM 1965 C C . LYS A 1 247 ? -23.195 -15.638 15.446 1.00 96.12 247 LYS A C 1
ATOM 1967 O O . LYS A 1 247 ? -22.146 -15.682 16.081 1.00 96.12 247 LYS A O 1
ATOM 1972 N N . HIS A 1 248 ? -24.384 -15.814 16.011 1.00 97.31 248 HIS A N 1
ATOM 1973 C CA . HIS A 1 248 ? -24.571 -16.218 17.403 1.00 97.31 248 HIS A CA 1
ATOM 1974 C C . HIS A 1 248 ? -25.758 -17.180 17.539 1.00 97.31 248 HIS A C 1
ATOM 1976 O O . HIS A 1 248 ? -26.776 -17.012 16.868 1.00 97.31 248 HIS A O 1
ATOM 1982 N N . THR A 1 249 ? -25.635 -18.151 18.444 1.00 97.38 249 THR A N 1
ATOM 1983 C CA . THR A 1 249 ? -26.713 -19.062 18.847 1.00 97.38 249 THR A CA 1
ATOM 1984 C C . THR A 1 249 ? -26.855 -19.007 20.363 1.00 97.38 249 THR A C 1
ATOM 1986 O O . THR A 1 249 ? -25.934 -19.392 21.086 1.00 97.38 249 THR A O 1
ATOM 1989 N N . ASN A 1 250 ? -28.009 -18.562 20.858 1.00 96.88 250 ASN A N 1
ATOM 1990 C CA . ASN A 1 250 ? -28.299 -18.552 22.287 1.00 96.88 250 ASN A CA 1
ATOM 1991 C C . ASN A 1 250 ? -28.811 -19.933 22.720 1.00 96.88 250 ASN A C 1
ATOM 1993 O O . ASN A 1 250 ? -29.984 -20.261 22.537 1.00 96.88 250 ASN A O 1
ATOM 1997 N N . TYR A 1 251 ? -27.938 -20.731 23.338 1.00 96.88 251 TYR A N 1
ATOM 1998 C CA . TYR A 1 251 ? -28.261 -22.099 23.762 1.00 96.88 251 TYR A CA 1
ATOM 1999 C C . TYR A 1 251 ? -29.435 -22.197 24.757 1.00 96.88 251 TYR A C 1
ATOM 2001 O O . TYR A 1 251 ? -30.026 -23.264 24.883 1.00 96.88 251 TYR A O 1
ATOM 2009 N N . ARG A 1 252 ? -29.788 -21.108 25.461 1.00 96.62 252 ARG A N 1
ATOM 2010 C CA . ARG A 1 252 ? -30.896 -21.090 26.435 1.00 96.62 252 ARG A CA 1
ATOM 2011 C C . ARG A 1 252 ? -32.273 -20.925 25.791 1.00 96.62 252 ARG A C 1
ATOM 2013 O O . ARG A 1 252 ? -33.266 -21.269 26.417 1.00 96.62 252 ARG A O 1
ATOM 2020 N N . THR A 1 253 ? -32.340 -20.366 24.582 1.00 97.88 253 THR A N 1
ATOM 2021 C CA . THR A 1 253 ? -33.605 -20.070 23.880 1.00 97.88 253 THR A CA 1
ATOM 2022 C C . THR A 1 253 ? -33.705 -20.725 22.503 1.00 97.88 253 THR A C 1
ATOM 2024 O O . THR A 1 253 ? -34.744 -20.625 21.860 1.00 97.88 253 THR A O 1
ATOM 2027 N N . GLY A 1 254 ? -32.624 -21.339 22.011 1.00 97.00 254 GLY A N 1
ATOM 2028 C CA . GLY A 1 254 ? -32.523 -21.853 20.643 1.00 97.00 254 GLY A CA 1
ATOM 2029 C C . GLY A 1 254 ? -32.419 -20.765 19.564 1.00 97.00 254 GLY A C 1
ATOM 2030 O O . GLY A 1 254 ? -32.273 -21.093 18.390 1.00 97.00 254 GLY A O 1
ATOM 2031 N N . ALA A 1 255 ? -32.473 -19.479 19.930 1.00 97.12 255 ALA A N 1
ATOM 2032 C CA . ALA A 1 255 ? -32.467 -18.380 18.970 1.00 97.12 255 ALA A CA 1
ATOM 2033 C C . ALA A 1 255 ? -31.112 -18.260 18.252 1.00 97.12 255 ALA A C 1
ATOM 2035 O O . ALA A 1 255 ? -30.058 -18.210 18.894 1.00 97.12 255 ALA A O 1
ATOM 2036 N N . VAL A 1 256 ? -31.152 -18.162 16.922 1.00 97.31 256 VAL A N 1
ATOM 2037 C CA . VAL A 1 256 ? -29.981 -18.007 16.048 1.00 97.31 256 VAL A CA 1
ATOM 2038 C C . VAL A 1 256 ? -30.060 -16.668 15.324 1.00 97.31 256 VAL A C 1
ATOM 2040 O O . VAL A 1 256 ? -31.103 -16.318 14.778 1.00 97.31 256 VAL A O 1
ATOM 2043 N N . ALA A 1 257 ? -28.943 -15.950 15.267 1.00 97.12 257 ALA A N 1
ATOM 2044 C CA . ALA A 1 257 ? -28.763 -14.780 14.417 1.00 97.12 257 ALA A CA 1
ATOM 2045 C C . ALA A 1 257 ? -27.491 -14.941 13.574 1.00 97.12 257 ALA A C 1
ATOM 2047 O O . ALA A 1 257 ? -26.476 -15.448 14.056 1.00 97.12 257 ALA A O 1
ATOM 2048 N N . VAL A 1 258 ? -27.547 -14.530 12.306 1.00 96.81 258 VAL A N 1
ATOM 2049 C CA . VAL A 1 258 ? -26.426 -14.594 11.360 1.00 96.81 258 VAL A CA 1
ATOM 2050 C C . VAL A 1 258 ? -26.529 -13.460 10.344 1.00 96.81 258 VAL A C 1
ATOM 2052 O O . VAL A 1 258 ? -27.617 -13.151 9.862 1.00 96.81 258 VAL A O 1
ATOM 2055 N N . VAL A 1 259 ? -25.394 -12.851 10.005 1.00 95.88 259 VAL A N 1
ATOM 2056 C CA . VAL A 1 259 ? -25.276 -11.823 8.963 1.00 95.88 259 VAL A CA 1
ATOM 2057 C C . VAL A 1 259 ? -24.076 -12.160 8.084 1.00 95.88 259 VAL A C 1
ATOM 2059 O O . VAL A 1 259 ? -22.990 -12.436 8.598 1.00 95.88 259 VAL A O 1
ATOM 2062 N N . ARG A 1 260 ? -24.255 -12.139 6.757 1.00 93.38 260 ARG A N 1
ATOM 2063 C CA . ARG A 1 260 ? -23.152 -12.345 5.804 1.00 93.38 260 ARG A CA 1
ATOM 2064 C C . ARG A 1 260 ? -22.290 -11.094 5.671 1.00 93.38 260 ARG A C 1
ATOM 2066 O O . ARG A 1 260 ? -22.814 -9.978 5.652 1.00 93.38 260 ARG A O 1
ATOM 2073 N N . ARG A 1 261 ? -20.977 -11.280 5.568 1.00 89.50 261 ARG A N 1
ATOM 2074 C CA . ARG A 1 261 ? -20.026 -10.219 5.251 1.00 89.50 261 ARG A CA 1
ATOM 2075 C C . ARG A 1 261 ? -20.085 -9.957 3.753 1.00 89.50 261 ARG A C 1
ATOM 2077 O O . ARG A 1 261 ? -20.213 -10.866 2.939 1.00 89.50 261 ARG A O 1
ATOM 2084 N N . ARG A 1 262 ? -19.993 -8.686 3.392 1.00 89.31 262 ARG A N 1
ATOM 2085 C CA . ARG A 1 262 ? -19.821 -8.240 2.012 1.00 89.31 262 ARG A CA 1
ATOM 2086 C C . ARG A 1 262 ? -18.677 -7.253 2.009 1.00 89.31 262 ARG A C 1
ATOM 2088 O O . ARG A 1 262 ? -18.578 -6.446 2.934 1.00 89.31 262 ARG A O 1
ATOM 2095 N N . ILE A 1 263 ? -17.856 -7.307 0.977 1.00 89.56 263 ILE A N 1
ATOM 2096 C CA . ILE A 1 263 ? -16.760 -6.371 0.756 1.00 89.56 263 ILE A CA 1
ATOM 2097 C C . ILE A 1 263 ? -16.968 -5.665 -0.581 1.00 89.56 263 ILE A C 1
ATOM 2099 O O . ILE A 1 263 ? -17.590 -6.202 -1.502 1.00 89.56 263 ILE A O 1
ATOM 2103 N N . LEU A 1 264 ? -16.488 -4.429 -0.657 1.00 88.44 264 LEU A N 1
ATOM 2104 C CA . LEU A 1 264 ? -16.371 -3.682 -1.898 1.00 88.44 264 LEU A CA 1
ATOM 2105 C C . LEU A 1 264 ? -14.892 -3.708 -2.270 1.00 88.44 264 LEU A C 1
ATOM 2107 O O . LEU A 1 264 ? -14.082 -3.071 -1.599 1.00 88.44 264 LEU A O 1
ATOM 2111 N N . ALA A 1 265 ? -14.551 -4.491 -3.284 1.00 88.12 265 ALA A N 1
ATOM 2112 C CA . ALA A 1 265 ? -13.198 -4.564 -3.801 1.00 88.12 265 ALA A CA 1
ATOM 2113 C C . ALA A 1 265 ? -12.971 -3.420 -4.796 1.00 88.12 265 ALA A C 1
ATOM 2115 O O . ALA A 1 265 ? -13.829 -3.135 -5.637 1.00 88.12 265 ALA A O 1
ATOM 2116 N N . LEU A 1 266 ? -11.808 -2.784 -4.670 1.00 87.38 266 LEU A N 1
ATOM 2117 C CA . LEU A 1 266 ? -11.217 -1.876 -5.645 1.00 87.38 266 LEU A CA 1
ATOM 2118 C C . LEU A 1 266 ? -9.909 -2.524 -6.095 1.00 87.38 266 LEU A C 1
ATOM 2120 O O . LEU A 1 266 ? -9.103 -2.901 -5.243 1.00 87.38 266 LEU A O 1
ATOM 2124 N N . GLN A 1 267 ? -9.712 -2.683 -7.400 1.00 88.19 267 GLN A N 1
ATOM 2125 C CA . GLN A 1 267 ? -8.598 -3.456 -7.945 1.00 88.19 267 GLN A CA 1
ATOM 2126 C C . GLN A 1 267 ? -7.978 -2.751 -9.151 1.00 88.19 267 GLN A C 1
ATOM 2128 O O . GLN A 1 267 ? -8.675 -2.153 -9.969 1.00 88.19 267 GLN A O 1
ATOM 2133 N N . THR A 1 268 ? -6.658 -2.856 -9.258 1.00 88.00 268 THR A N 1
ATOM 2134 C CA . THR A 1 268 ? -5.853 -2.472 -10.419 1.00 88.00 268 THR A CA 1
ATOM 2135 C C . THR A 1 268 ? -4.701 -3.473 -10.539 1.00 88.00 268 THR A C 1
ATOM 2137 O O . THR A 1 268 ? -4.226 -3.975 -9.517 1.00 88.00 268 THR A O 1
ATOM 2140 N N . PHE A 1 269 ? -4.273 -3.790 -11.759 1.00 87.38 269 PHE A N 1
ATOM 2141 C CA . PHE A 1 269 ? -3.081 -4.600 -12.021 1.00 87.38 269 PHE A CA 1
ATOM 2142 C C . PHE A 1 269 ? -2.084 -3.769 -12.817 1.00 87.38 269 PHE A C 1
ATOM 2144 O O . PHE A 1 269 ? -2.485 -2.994 -13.682 1.00 87.38 269 PHE A O 1
ATOM 2151 N N . LEU A 1 270 ? -0.796 -3.924 -12.515 1.00 83.62 270 LEU A N 1
ATOM 2152 C CA . LEU A 1 270 ? 0.295 -3.218 -13.178 1.00 83.62 270 LEU A CA 1
ATOM 2153 C C . LEU A 1 270 ? 1.442 -4.178 -13.506 1.00 83.62 270 LEU A C 1
ATOM 2155 O O . LEU A 1 270 ? 1.870 -4.955 -12.650 1.00 83.62 270 LEU A O 1
ATOM 2159 N N . THR A 1 271 ? 1.922 -4.097 -14.747 1.00 78.44 271 THR A N 1
ATOM 2160 C CA . THR A 1 271 ? 2.906 -5.010 -15.339 1.00 78.44 271 THR A CA 1
ATOM 2161 C C . THR A 1 271 ? 4.211 -4.272 -15.613 1.00 78.44 271 THR A C 1
ATOM 2163 O O . THR A 1 271 ? 4.373 -3.642 -16.655 1.00 78.44 271 THR A O 1
ATOM 2166 N N . VAL A 1 272 ? 5.172 -4.341 -14.690 1.00 77.62 272 VAL A N 1
ATOM 2167 C CA . VAL A 1 272 ? 6.500 -3.732 -14.878 1.00 77.62 272 VAL A CA 1
ATOM 2168 C C . VAL A 1 272 ? 7.466 -4.798 -15.394 1.00 77.62 272 VAL A C 1
ATOM 2170 O O . VAL A 1 272 ? 7.977 -5.631 -14.642 1.00 77.62 272 VAL A O 1
ATOM 2173 N N . ALA A 1 273 ? 7.697 -4.776 -16.709 1.00 76.38 273 ALA A N 1
ATOM 2174 C CA . ALA A 1 273 ? 8.470 -5.771 -17.455 1.00 76.38 273 ALA A CA 1
ATOM 2175 C C . ALA A 1 273 ? 7.980 -7.215 -17.214 1.00 76.38 273 ALA A C 1
ATOM 2177 O O . ALA A 1 273 ? 6.920 -7.590 -17.704 1.00 76.38 273 ALA A O 1
ATOM 2178 N N . ASN A 1 274 ? 8.735 -8.035 -16.478 1.00 60.34 274 ASN A N 1
ATOM 2179 C CA . ASN A 1 274 ? 8.387 -9.432 -16.192 1.00 60.34 274 ASN A CA 1
ATOM 2180 C C . ASN A 1 274 ? 7.375 -9.600 -15.037 1.00 60.34 274 ASN A C 1
ATOM 2182 O O . ASN A 1 274 ? 6.952 -10.720 -14.756 1.00 60.34 274 ASN A O 1
ATOM 2186 N N . TYR A 1 275 ? 7.025 -8.521 -14.330 1.00 50.41 275 TYR A N 1
ATOM 2187 C CA . TYR A 1 275 ? 6.281 -8.590 -13.074 1.00 50.41 275 TYR A CA 1
ATOM 2188 C C . TYR A 1 275 ? 4.891 -7.960 -13.134 1.00 50.41 275 TYR A C 1
ATOM 2190 O O . TYR A 1 275 ? 4.750 -6.738 -13.132 1.00 50.41 275 TYR A O 1
ATOM 2198 N N . GLU A 1 276 ? 3.887 -8.808 -12.968 1.00 53.25 276 GLU A N 1
ATOM 2199 C CA . GLU A 1 276 ? 2.697 -8.498 -12.174 1.00 53.25 276 GLU A CA 1
ATOM 2200 C C . GLU A 1 276 ? 2.931 -8.943 -10.714 1.00 53.25 276 GLU A C 1
ATOM 2202 O O . GLU A 1 276 ? 3.933 -9.599 -10.411 1.00 53.25 276 GLU A O 1
ATOM 2207 N N . ALA A 1 277 ? 1.992 -8.683 -9.797 1.00 41.50 277 ALA A N 1
ATOM 2208 C CA . ALA A 1 277 ? 2.035 -9.252 -8.435 1.00 41.50 277 ALA A CA 1
ATOM 2209 C C . ALA A 1 277 ? 1.913 -10.799 -8.408 1.00 41.50 277 ALA A C 1
ATOM 2211 O O . ALA A 1 277 ? 2.182 -11.435 -7.390 1.00 41.50 277 ALA A O 1
ATOM 2212 N N . THR A 1 278 ? 1.525 -11.380 -9.543 1.00 30.84 278 THR A N 1
ATOM 2213 C CA . THR A 1 278 ? 1.416 -12.806 -9.892 1.00 30.84 278 THR A CA 1
ATOM 2214 C C . THR A 1 278 ? 2.505 -13.273 -10.871 1.00 30.84 278 THR A C 1
ATOM 2216 O O . THR A 1 278 ? 2.506 -14.434 -11.273 1.00 30.84 278 THR A O 1
ATOM 2219 N N . GLY A 1 279 ? 3.398 -12.372 -11.300 1.00 26.77 279 GLY A N 1
ATOM 2220 C CA . GLY A 1 279 ? 4.220 -12.535 -12.500 1.00 26.77 279 GLY A CA 1
ATOM 2221 C C . GLY A 1 279 ? 5.459 -13.427 -12.367 1.00 26.77 279 GLY A C 1
ATOM 2222 O O . GLY A 1 279 ? 5.925 -13.770 -11.279 1.00 26.77 279 GLY A O 1
ATOM 2223 N N . ILE A 1 280 ? 6.032 -13.756 -13.525 1.00 32.72 280 ILE A N 1
ATOM 2224 C CA . ILE A 1 280 ? 7.229 -14.591 -13.669 1.00 32.72 280 ILE A CA 1
ATOM 2225 C C . ILE A 1 280 ? 8.453 -13.814 -13.174 1.00 32.72 280 ILE A C 1
ATOM 2227 O O . ILE A 1 280 ? 8.839 -12.804 -13.759 1.00 32.72 280 ILE A O 1
ATOM 2231 N N . VAL A 1 281 ? 9.120 -14.291 -12.123 1.00 37.03 281 VAL A N 1
ATOM 2232 C CA . VAL A 1 281 ? 10.424 -13.748 -11.696 1.00 37.03 281 VAL A CA 1
ATOM 2233 C C . VAL A 1 281 ? 11.461 -13.895 -12.816 1.00 37.03 281 VAL A C 1
ATOM 2235 O O . VAL A 1 281 ? 11.552 -14.945 -13.437 1.00 37.03 281 VAL A O 1
ATOM 2238 N N . SER A 1 282 ? 12.303 -12.879 -13.036 1.00 41.03 282 SER A N 1
ATOM 2239 C CA . SER A 1 282 ? 13.469 -12.962 -13.937 1.00 41.03 282 SER A CA 1
ATOM 2240 C C . SER A 1 282 ? 14.447 -14.055 -13.466 1.00 41.03 282 SER A C 1
ATOM 2242 O O . SER A 1 282 ? 15.313 -13.795 -12.626 1.00 41.03 282 SER A O 1
ATOM 2244 N N . THR A 1 283 ? 14.337 -15.254 -14.032 1.00 34.22 283 THR A N 1
ATOM 2245 C CA . THR A 1 283 ? 14.973 -16.496 -13.567 1.00 34.22 283 THR A CA 1
ATOM 2246 C C . THR A 1 283 ? 16.491 -16.576 -13.760 1.00 34.22 283 THR A C 1
ATOM 2248 O O . THR A 1 283 ? 16.999 -16.304 -14.847 1.00 34.22 283 THR A O 1
ATOM 2251 N N . GLN A 1 284 ? 17.190 -17.057 -12.722 1.00 38.34 284 GLN A N 1
ATOM 2252 C CA . GLN A 1 284 ? 18.459 -17.809 -12.763 1.00 38.34 284 GLN A CA 1
ATOM 2253 C C . GLN A 1 284 ? 18.495 -18.781 -11.558 1.00 38.34 284 GLN A C 1
ATOM 2255 O O . GLN A 1 284 ? 17.857 -18.503 -10.543 1.00 38.34 284 GLN A O 1
ATOM 2260 N N . ALA A 1 285 ? 19.210 -19.908 -11.652 1.00 29.98 285 ALA A N 1
ATOM 2261 C CA . ALA A 1 285 ? 19.121 -21.016 -10.683 1.00 29.98 285 ALA A CA 1
ATOM 2262 C C . ALA A 1 285 ? 20.036 -20.894 -9.439 1.00 29.98 285 ALA A C 1
ATOM 2264 O O . ALA A 1 285 ? 21.217 -20.566 -9.578 1.00 29.98 285 ALA A O 1
ATOM 2265 N N . ILE A 1 286 ? 19.513 -21.211 -8.236 1.00 27.72 286 ILE A N 1
ATOM 2266 C CA . ILE A 1 286 ? 20.259 -21.380 -6.960 1.00 27.72 286 ILE A CA 1
ATOM 2267 C C . ILE A 1 286 ? 19.385 -22.036 -5.848 1.00 27.72 286 ILE A C 1
ATOM 2269 O O . ILE A 1 286 ? 18.173 -22.132 -6.009 1.00 27.72 286 ILE A O 1
ATOM 2273 N N . ASN A 1 287 ? 19.985 -22.490 -4.728 1.00 30.19 287 ASN A N 1
ATOM 2274 C CA . ASN A 1 287 ? 19.322 -23.166 -3.579 1.00 30.19 287 ASN A CA 1
ATOM 2275 C C . ASN A 1 287 ? 19.121 -22.263 -2.313 1.00 30.19 287 ASN A C 1
ATOM 2277 O O . ASN A 1 287 ? 19.502 -21.096 -2.318 1.00 30.19 287 ASN A O 1
ATOM 2281 N N . THR A 1 288 ? 18.482 -22.768 -1.239 1.00 25.53 288 THR A N 1
ATOM 2282 C CA . THR A 1 288 ? 17.567 -22.021 -0.317 1.00 25.53 288 THR A CA 1
ATOM 2283 C C . THR A 1 288 ? 18.044 -21.590 1.110 1.00 25.53 288 THR A C 1
ATOM 2285 O O . THR A 1 288 ? 18.757 -22.341 1.772 1.00 25.53 288 THR A O 1
ATOM 2288 N N . GLY A 1 289 ? 17.525 -20.449 1.656 1.00 35.66 289 GLY A N 1
ATOM 2289 C CA . GLY A 1 289 ? 17.338 -20.201 3.129 1.00 35.66 289 GLY A CA 1
ATOM 2290 C C . GLY A 1 289 ? 17.299 -18.752 3.760 1.00 35.66 289 GLY A C 1
ATOM 2291 O O . GLY A 1 289 ? 18.345 -18.120 3.853 1.00 35.66 289 GLY A O 1
ATOM 2292 N N . ASN A 1 290 ? 16.156 -18.339 4.387 1.00 34.47 290 ASN A N 1
ATOM 2293 C CA . ASN A 1 290 ? 15.934 -17.391 5.562 1.00 34.47 290 ASN A CA 1
ATOM 2294 C C . ASN A 1 290 ? 15.553 -15.838 5.404 1.00 34.47 290 ASN A C 1
ATOM 2296 O O . ASN A 1 290 ? 15.533 -15.343 4.283 1.00 34.47 290 ASN A O 1
ATOM 2300 N N . THR A 1 291 ? 15.094 -15.099 6.480 1.00 53.75 291 THR A N 1
ATOM 2301 C CA . THR A 1 291 ? 13.931 -14.079 6.516 1.00 53.75 291 THR A CA 1
ATOM 2302 C C . THR A 1 291 ? 13.952 -12.744 7.423 1.00 53.75 291 THR A C 1
ATOM 2304 O O . THR A 1 291 ? 14.912 -12.607 8.172 1.00 53.75 291 THR A O 1
ATOM 2307 N N . SER A 1 292 ? 12.923 -11.791 7.424 1.00 42.88 292 SER A N 1
ATOM 2308 C CA . SER A 1 292 ? 12.766 -10.450 8.223 1.00 42.88 292 SER A CA 1
ATOM 2309 C C . SER A 1 292 ? 11.371 -9.631 8.692 1.00 42.88 292 SER A C 1
ATOM 2311 O O . SER A 1 292 ? 11.013 -10.058 9.784 1.00 42.88 292 SER A O 1
ATOM 2313 N N . LYS A 1 293 ? 10.461 -8.579 8.333 1.00 42.19 293 LYS A N 1
ATOM 2314 C CA . LYS A 1 293 ? 9.908 -7.446 7.364 1.00 42.19 293 LYS A CA 1
ATOM 2315 C C . LYS A 1 293 ? 9.078 -6.188 7.913 1.00 42.19 293 LYS A C 1
ATOM 2317 O O . LYS A 1 293 ? 8.295 -6.405 8.830 1.00 42.19 293 LYS A O 1
ATOM 2322 N N . TRP A 1 294 ? 9.132 -4.956 7.278 1.00 48.22 294 TRP A N 1
ATOM 2323 C CA . TRP A 1 294 ? 8.052 -4.074 6.608 1.00 48.22 294 TRP A CA 1
ATOM 2324 C C . TRP A 1 294 ? 8.396 -2.584 6.230 1.00 48.22 294 TRP A C 1
ATOM 2326 O O . TRP A 1 294 ? 9.594 -2.365 6.107 1.00 48.22 294 TRP A O 1
ATOM 2336 N N . GLY A 1 295 ? 7.559 -1.583 5.799 1.00 34.78 295 GLY A N 1
ATOM 2337 C CA . GLY A 1 295 ? 6.074 -1.302 5.715 1.00 34.78 295 GLY A CA 1
ATOM 2338 C C . GLY A 1 295 ? 5.511 -0.514 4.464 1.00 34.78 295 GLY A C 1
ATOM 2339 O O . GLY A 1 295 ? 5.974 -0.733 3.350 1.00 34.78 295 GLY A O 1
ATOM 2340 N N . THR A 1 296 ? 4.446 0.327 4.586 1.00 35.78 296 THR A N 1
ATOM 2341 C CA . THR A 1 296 ? 3.690 1.067 3.498 1.00 35.78 296 THR A CA 1
ATOM 2342 C C . THR A 1 296 ? 3.119 2.430 3.992 1.00 35.78 296 THR A C 1
ATOM 2344 O O . THR A 1 296 ? 3.049 2.634 5.201 1.00 35.78 296 THR A O 1
ATOM 2347 N N . ALA A 1 297 ? 2.702 3.363 3.111 1.00 42.88 297 ALA A N 1
ATOM 2348 C CA . ALA A 1 297 ? 2.211 4.718 3.459 1.00 42.88 297 ALA A CA 1
ATOM 2349 C C . ALA A 1 297 ? 0.674 4.845 3.650 1.00 42.88 297 ALA A C 1
ATOM 2351 O O . ALA A 1 297 ? -0.103 4.323 2.855 1.00 42.88 297 ALA A O 1
ATOM 2352 N N . VAL A 1 298 ? 0.229 5.583 4.682 1.00 52.41 298 VAL A N 1
ATOM 2353 C CA . VAL A 1 298 ? -1.192 5.784 5.066 1.00 52.41 298 VAL A CA 1
ATOM 2354 C C . VAL A 1 298 ? -1.390 7.168 5.710 1.00 52.41 298 VAL A C 1
ATOM 2356 O O . VAL A 1 298 ? -0.610 7.538 6.584 1.00 52.41 298 VAL A O 1
ATOM 2359 N N . SER A 1 299 ? -2.451 7.911 5.355 1.00 56.94 299 SER A N 1
ATOM 2360 C CA . SER A 1 299 ? -2.798 9.208 5.973 1.00 56.94 299 SER A CA 1
ATOM 2361 C C . SER A 1 299 ? -4.147 9.152 6.725 1.00 56.94 299 SER A C 1
ATOM 2363 O O . SER A 1 299 ? -5.210 9.165 6.092 1.00 56.94 299 SER A O 1
ATOM 2365 N N . PRO A 1 300 ? -4.144 9.055 8.072 1.00 56.28 300 PRO A N 1
ATOM 2366 C CA . PRO A 1 300 ? -5.356 8.943 8.885 1.00 56.28 300 PRO A CA 1
ATOM 2367 C C . PRO A 1 300 ? -6.093 10.273 9.081 1.00 56.28 300 PRO A C 1
ATOM 2369 O O . PRO A 1 300 ? -5.502 11.349 9.046 1.00 56.28 300 PRO A O 1
ATOM 2372 N N . ALA A 1 301 ? -7.400 10.173 9.322 1.00 64.81 301 ALA A N 1
ATOM 2373 C CA . ALA A 1 301 ? -8.266 11.282 9.720 1.00 64.81 301 ALA A CA 1
ATOM 2374 C C . ALA A 1 301 ? -9.376 10.793 10.670 1.00 64.81 301 ALA A C 1
ATOM 2376 O O . ALA A 1 301 ? -10.539 11.171 10.533 1.00 64.81 301 ALA A O 1
ATOM 2377 N N . ILE A 1 302 ? -9.032 9.904 11.606 1.00 78.19 302 ILE A N 1
ATOM 2378 C CA . ILE A 1 302 ? -9.960 9.230 12.516 1.00 78.19 302 ILE A CA 1
ATOM 2379 C C . ILE A 1 302 ? -10.751 10.268 13.316 1.00 78.19 302 ILE A C 1
ATOM 2381 O O . ILE A 1 302 ? -10.213 10.950 14.187 1.00 78.19 302 ILE A O 1
ATOM 2385 N N . ASP A 1 303 ? -12.045 10.389 13.021 1.00 78.19 303 ASP A N 1
ATOM 2386 C CA . ASP A 1 303 ? -12.978 11.305 13.691 1.00 78.19 303 ASP A CA 1
ATOM 2387 C C . ASP A 1 303 ? -12.549 12.798 13.661 1.00 78.19 303 ASP A C 1
A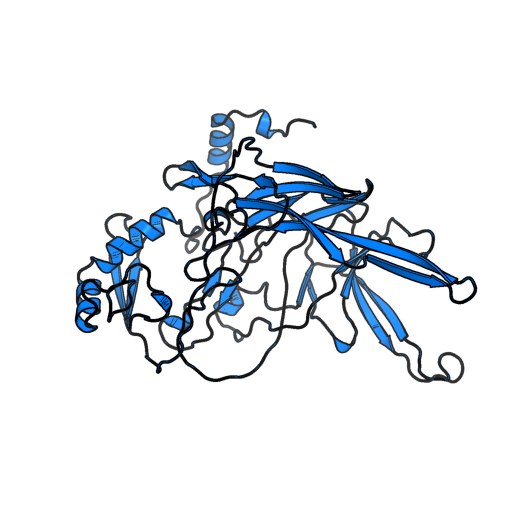TOM 2389 O O . ASP A 1 303 ? -13.027 13.617 14.451 1.00 78.19 303 ASP A O 1
ATOM 2393 N N . GLY A 1 304 ? -11.623 13.149 12.757 1.00 74.56 304 GLY A N 1
ATOM 2394 C CA . GLY A 1 304 ? -10.954 14.450 12.649 1.00 74.56 304 GLY A CA 1
ATOM 2395 C C . GLY A 1 304 ? -9.452 14.318 12.350 1.00 74.56 304 GLY A C 1
ATOM 2396 O O . GLY A 1 304 ? -8.892 13.230 12.411 1.00 74.56 304 GLY A O 1
ATOM 2397 N N . TYR A 1 305 ? -8.789 15.434 12.032 1.00 82.50 305 TYR A N 1
ATOM 2398 C CA . TYR A 1 305 ? -7.383 15.448 11.582 1.00 82.50 305 TYR A CA 1
ATOM 2399 C C . TYR A 1 305 ? -6.339 15.461 12.713 1.00 82.50 305 TYR A C 1
ATOM 2401 O O . TYR A 1 305 ? -5.156 15.244 12.466 1.00 82.50 305 TYR A O 1
ATOM 2409 N N . ASN A 1 306 ? -6.764 15.692 13.959 1.00 87.19 306 ASN A N 1
ATOM 2410 C CA . ASN A 1 306 ? -5.892 15.617 15.130 1.00 87.19 306 ASN A CA 1
ATOM 2411 C C . ASN A 1 306 ? -5.866 14.162 15.618 1.00 87.19 306 ASN A C 1
ATOM 2413 O O . ASN A 1 306 ? -6.778 13.720 16.321 1.00 87.19 306 ASN A O 1
ATOM 2417 N N . ASN A 1 307 ? -4.864 13.396 15.188 1.00 90.62 307 ASN A N 1
ATOM 2418 C CA . ASN A 1 307 ? -4.701 11.988 15.546 1.00 90.62 307 ASN A CA 1
ATOM 2419 C C . ASN A 1 307 ? -3.314 11.722 16.132 1.00 90.62 307 ASN A C 1
ATOM 2421 O O . ASN A 1 307 ? -2.317 12.245 15.637 1.00 90.62 307 ASN A O 1
ATOM 2425 N N . THR A 1 308 ? -3.267 10.828 17.115 1.00 90.81 308 THR A N 1
ATOM 2426 C CA . THR A 1 308 ? -2.040 10.338 17.748 1.00 90.81 308 THR A CA 1
ATOM 2427 C C . THR A 1 308 ? -1.860 8.871 17.381 1.00 90.81 308 THR A C 1
ATOM 2429 O O . THR A 1 308 ? -2.771 8.060 17.563 1.00 90.81 308 THR A O 1
ATOM 2432 N N . ALA A 1 309 ? -0.694 8.510 16.848 1.00 89.25 309 ALA A N 1
ATOM 2433 C CA . ALA A 1 309 ? -0.321 7.112 16.665 1.00 89.25 309 ALA A CA 1
ATOM 2434 C C . ALA A 1 309 ? 0.276 6.573 17.970 1.00 89.25 309 ALA A C 1
ATOM 2436 O O . ALA A 1 309 ? 1.117 7.226 18.585 1.00 89.25 309 ALA A O 1
ATOM 2437 N N . MET A 1 310 ? -0.138 5.378 18.382 1.00 92.88 310 MET A N 1
ATOM 2438 C CA . MET A 1 310 ? 0.354 4.710 19.586 1.00 92.88 310 MET A CA 1
ATOM 2439 C C . MET A 1 310 ? 0.772 3.277 19.259 1.00 92.88 310 MET A C 1
ATOM 2441 O O . MET A 1 310 ? 0.006 2.534 18.642 1.00 92.88 310 MET A O 1
ATOM 2445 N N . ILE A 1 311 ? 1.958 2.868 19.706 1.00 94.19 311 ILE A N 1
ATOM 2446 C CA . ILE A 1 311 ? 2.333 1.454 19.786 1.00 94.19 311 ILE A CA 1
ATOM 2447 C C . ILE A 1 311 ? 1.459 0.816 20.865 1.00 94.19 311 ILE A C 1
ATOM 2449 O O . ILE A 1 311 ? 1.368 1.354 21.967 1.00 94.19 311 ILE A O 1
ATOM 2453 N N . ALA A 1 312 ? 0.808 -0.302 20.556 1.00 93.31 312 ALA A N 1
ATOM 2454 C CA . ALA A 1 312 ? 0.008 -1.067 21.501 1.00 93.31 312 ALA A CA 1
ATOM 2455 C C . ALA A 1 312 ? 0.590 -2.477 21.659 1.00 93.31 312 ALA A C 1
ATOM 2457 O O . ALA A 1 312 ? 0.687 -3.225 20.684 1.00 93.31 312 ALA A O 1
ATOM 2458 N N . GLU A 1 313 ? 0.955 -2.839 22.889 1.00 95.12 313 GLU A N 1
ATOM 2459 C CA . GLU A 1 313 ? 1.595 -4.113 23.240 1.00 95.12 313 GLU A CA 1
ATOM 2460 C C . GLU A 1 313 ? 0.764 -4.872 24.281 1.00 95.12 313 GLU A C 1
ATOM 2462 O O . GLU A 1 313 ? 0.285 -4.283 25.252 1.00 95.12 313 GLU A O 1
ATOM 2467 N N . THR A 1 314 ? 0.628 -6.191 24.128 1.00 92.88 314 THR A N 1
ATOM 2468 C CA . THR A 1 314 ? 0.150 -7.055 25.214 1.00 92.88 314 THR A CA 1
ATOM 2469 C C . THR A 1 314 ? 1.299 -7.316 26.191 1.00 92.88 314 THR A C 1
ATOM 2471 O O . THR A 1 314 ? 2.320 -7.882 25.799 1.00 92.88 314 THR A O 1
ATOM 2474 N N . LYS A 1 315 ? 1.118 -6.975 27.473 1.00 91.69 315 LYS A N 1
ATOM 2475 C CA . LYS A 1 315 ? 2.046 -7.339 28.558 1.00 91.69 315 LYS A CA 1
ATOM 2476 C C . LYS A 1 315 ? 1.397 -8.311 29.535 1.00 91.69 315 LYS A C 1
ATOM 2478 O O . LYS A 1 315 ? 0.239 -8.139 29.910 1.00 91.69 315 LYS A O 1
ATOM 2483 N N . THR A 1 316 ? 2.151 -9.328 29.940 1.00 90.12 316 THR A N 1
ATOM 2484 C CA . THR A 1 316 ? 1.811 -10.265 31.019 1.00 90.12 316 THR A CA 1
ATOM 2485 C C . THR A 1 316 ? 2.398 -9.777 32.341 1.00 90.12 316 THR A C 1
ATOM 2487 O O . THR A 1 316 ? 3.461 -9.156 32.361 1.00 90.12 316 THR A O 1
ATOM 2490 N N . TYR A 1 317 ? 1.725 -10.076 33.452 1.00 87.56 317 TYR A N 1
ATOM 2491 C CA . TYR A 1 317 ? 2.204 -9.735 34.794 1.00 87.56 317 TYR A CA 1
ATOM 2492 C C . TYR A 1 317 ? 2.653 -10.994 35.543 1.00 87.56 317 TYR A C 1
ATOM 2494 O O . TYR A 1 317 ? 2.133 -12.087 35.313 1.00 87.56 317 TYR A O 1
ATOM 2502 N N . LEU A 1 318 ? 3.628 -10.844 36.443 1.00 91.69 318 LEU A N 1
ATOM 2503 C CA . LEU A 1 318 ? 4.085 -11.931 37.315 1.00 91.69 318 LEU A CA 1
ATOM 2504 C C . LEU A 1 318 ? 2.965 -12.379 38.265 1.00 91.69 318 LEU A C 1
ATOM 2506 O O . LEU A 1 318 ? 2.033 -11.617 38.531 1.00 91.69 318 LEU A O 1
ATOM 2510 N N . ILE A 1 319 ? 3.068 -13.605 38.786 1.00 92.88 319 ILE A N 1
ATOM 2511 C CA . ILE A 1 319 ? 2.194 -14.074 39.868 1.00 92.88 319 ILE A CA 1
ATOM 2512 C C . ILE A 1 319 ? 2.392 -13.155 41.076 1.00 92.88 319 ILE A C 1
ATOM 2514 O O . ILE A 1 319 ? 3.514 -12.989 41.551 1.00 92.88 319 ILE A O 1
ATOM 2518 N N . ASP A 1 320 ? 1.294 -12.599 41.577 1.00 91.00 320 ASP A N 1
ATOM 2519 C CA . ASP A 1 320 ? 1.260 -11.771 42.780 1.00 91.00 320 ASP A CA 1
ATOM 2520 C C . ASP A 1 320 ? 0.124 -12.260 43.694 1.00 91.00 320 ASP A C 1
ATOM 2522 O O . ASP A 1 320 ? -1.008 -12.367 43.213 1.00 91.00 320 ASP A O 1
ATOM 2526 N N . PRO A 1 321 ? 0.369 -12.549 44.989 1.00 92.25 321 PRO A N 1
ATOM 2527 C CA . PRO A 1 321 ? -0.634 -13.154 45.870 1.00 92.25 321 PRO A CA 1
ATOM 2528 C C . PRO A 1 321 ? -1.929 -12.354 46.069 1.00 92.25 321 PRO A C 1
ATOM 2530 O O . PRO A 1 321 ? -2.916 -12.931 46.522 1.00 92.25 321 PRO A O 1
ATOM 2533 N N . VAL A 1 322 ? -1.939 -11.051 45.764 1.00 92.62 322 VAL A N 1
ATOM 2534 C CA . VAL A 1 322 ? -3.087 -10.154 45.982 1.00 92.62 322 VAL A CA 1
ATOM 2535 C C . VAL A 1 322 ? -3.788 -9.804 44.666 1.00 92.62 322 VAL A C 1
ATOM 2537 O O . VAL A 1 322 ? -5.015 -9.743 44.617 1.00 92.62 322 VAL A O 1
ATOM 2540 N N . THR A 1 323 ? -3.024 -9.578 43.596 1.00 87.88 323 THR A N 1
ATOM 2541 C CA . THR A 1 323 ? -3.502 -8.975 42.339 1.00 87.88 323 THR A CA 1
ATOM 2542 C C . THR A 1 323 ? -3.456 -9.909 41.126 1.00 87.88 323 THR A C 1
ATOM 2544 O O . THR A 1 323 ? -4.191 -9.683 40.167 1.00 87.88 323 THR A O 1
ATOM 2547 N N . ASN A 1 324 ? -2.651 -10.979 41.152 1.00 92.88 324 ASN A N 1
ATOM 2548 C CA . ASN A 1 324 ? -2.519 -11.944 40.051 1.00 92.88 324 ASN A CA 1
ATOM 2549 C C . ASN A 1 324 ? -2.193 -13.359 40.573 1.00 92.88 324 ASN A C 1
ATOM 2551 O O . ASN A 1 324 ? -1.249 -14.000 40.110 1.00 92.88 324 ASN A O 1
ATOM 2555 N N . LEU A 1 325 ? -2.960 -13.849 41.555 1.00 92.88 325 LEU A N 1
ATOM 2556 C CA . LEU A 1 325 ? -2.671 -15.099 42.279 1.00 92.88 325 LEU A CA 1
ATOM 2557 C C . LEU A 1 325 ? -2.491 -16.321 41.357 1.00 92.88 325 LEU A C 1
ATOM 2559 O O . LEU A 1 325 ? -1.678 -17.196 41.636 1.00 92.88 325 LEU A O 1
ATOM 2563 N N . ASN A 1 326 ? -3.226 -16.360 40.242 1.00 93.56 326 ASN A N 1
ATOM 2564 C CA . ASN A 1 326 ? -3.213 -17.464 39.279 1.00 93.56 326 ASN A CA 1
ATOM 2565 C C . ASN A 1 326 ? -2.282 -17.220 38.069 1.00 93.56 326 ASN A C 1
ATOM 2567 O O . ASN A 1 326 ? -2.264 -18.026 37.142 1.00 93.56 326 ASN A O 1
ATOM 2571 N N . GLY A 1 327 ? -1.546 -16.101 38.027 1.00 90.06 327 GLY A N 1
ATOM 2572 C CA . GLY A 1 327 ? -0.582 -15.773 36.963 1.00 90.06 327 GLY A CA 1
ATOM 2573 C C . GLY A 1 327 ? -1.171 -15.466 35.580 1.00 90.06 327 GLY A C 1
ATOM 2574 O O . GLY A 1 327 ? -0.424 -15.168 34.654 1.00 90.06 327 GLY A O 1
ATOM 2575 N N . ASN A 1 328 ? -2.493 -15.524 35.413 1.00 90.56 328 ASN A N 1
ATOM 2576 C CA . ASN A 1 328 ? -3.164 -15.453 34.114 1.00 90.56 328 ASN A CA 1
ATOM 2577 C C . ASN A 1 328 ? -3.444 -14.021 33.612 1.00 90.56 328 ASN A C 1
ATOM 2579 O O . ASN A 1 328 ? -4.143 -13.858 32.608 1.00 90.56 328 ASN A O 1
ATOM 2583 N N . THR A 1 329 ? -2.973 -12.988 34.318 1.00 91.56 329 THR A N 1
ATOM 2584 C CA . THR A 1 329 ? -3.288 -11.588 33.999 1.00 91.56 329 THR A CA 1
ATOM 2585 C C . THR A 1 329 ? -2.366 -11.024 32.921 1.00 91.56 329 THR A C 1
ATOM 2587 O O . THR A 1 329 ? -1.138 -11.071 33.018 1.00 91.56 329 THR A O 1
ATOM 2590 N N . PHE A 1 330 ? -2.985 -10.418 31.911 1.00 92.19 330 PHE A N 1
ATOM 2591 C CA . PHE A 1 330 ? -2.339 -9.608 30.888 1.00 92.19 330 PHE A CA 1
ATOM 2592 C C . PHE A 1 330 ? -3.179 -8.358 30.607 1.00 92.19 330 PHE A C 1
ATOM 2594 O O . PHE A 1 330 ? -4.385 -8.338 30.857 1.00 92.19 330 PHE A O 1
ATOM 2601 N N . ASN A 1 331 ? -2.549 -7.316 30.075 1.00 88.19 331 ASN A N 1
ATOM 2602 C CA . ASN A 1 331 ? -3.197 -6.061 29.701 1.00 88.19 331 ASN A CA 1
ATOM 2603 C C . ASN A 1 331 ? -2.621 -5.539 28.376 1.00 88.19 331 ASN A C 1
ATOM 2605 O O . ASN A 1 331 ? -1.592 -6.020 27.900 1.00 88.19 331 ASN A O 1
ATOM 2609 N N . LEU A 1 332 ? -3.295 -4.555 27.785 1.00 89.25 332 LEU A N 1
ATOM 2610 C CA . LEU A 1 332 ? -2.786 -3.764 26.670 1.00 89.25 332 LEU A CA 1
ATOM 2611 C C . LEU A 1 332 ? -2.217 -2.450 27.203 1.00 89.25 332 LEU A C 1
ATOM 2613 O O . LEU A 1 332 ? -2.959 -1.639 27.758 1.00 89.25 332 LEU A O 1
ATOM 2617 N N . GLU A 1 333 ? -0.923 -2.236 26.993 1.00 91.62 333 GLU A N 1
ATOM 2618 C CA . GLU A 1 333 ? -0.262 -0.958 27.247 1.00 91.62 333 GLU A CA 1
ATOM 2619 C C . GLU A 1 333 ? -0.050 -0.206 25.930 1.00 91.62 333 GLU A C 1
ATOM 2621 O O . GLU A 1 333 ? 0.143 -0.814 24.876 1.00 91.62 333 GLU A O 1
ATOM 2626 N N . TYR A 1 334 ? -0.127 1.124 25.997 1.00 92.88 334 TYR A N 1
ATOM 2627 C CA . TYR A 1 334 ? -0.067 2.023 24.846 1.00 92.88 334 TYR A CA 1
ATOM 2628 C C . TYR A 1 334 ? 1.080 3.019 25.037 1.00 92.88 334 TYR A C 1
ATOM 2630 O O . TYR A 1 334 ? 1.294 3.515 26.141 1.00 92.88 334 TYR A O 1
ATOM 2638 N N . THR A 1 335 ? 1.829 3.314 23.977 1.00 95.88 335 THR A N 1
ATOM 2639 C CA . THR A 1 335 ? 2.955 4.261 23.996 1.00 95.88 335 THR A CA 1
ATOM 2640 C C . THR A 1 335 ? 2.873 5.172 22.766 1.00 95.88 335 THR A C 1
ATOM 2642 O O . THR A 1 335 ? 2.926 4.657 21.648 1.00 95.88 335 THR A O 1
ATOM 2645 N N . PRO A 1 336 ? 2.684 6.494 22.930 1.00 95.69 336 PRO A N 1
ATOM 2646 C CA . PRO A 1 336 ? 2.500 7.421 21.814 1.00 95.69 336 PRO A CA 1
ATOM 2647 C C . PRO A 1 336 ? 3.792 7.702 21.037 1.00 95.69 336 PRO A C 1
ATOM 2649 O O . PRO A 1 336 ? 4.893 7.694 21.585 1.00 95.69 336 PRO A O 1
ATOM 2652 N N . PHE A 1 337 ? 3.638 8.018 19.751 1.00 89.69 337 PHE A N 1
ATOM 2653 C CA . PHE A 1 337 ? 4.672 8.660 18.941 1.00 89.69 337 PHE A CA 1
ATOM 2654 C C . PHE A 1 337 ? 4.630 10.181 19.161 1.00 89.69 337 PHE A C 1
ATOM 2656 O O . PHE A 1 337 ? 3.960 10.903 18.425 1.00 89.69 337 PHE A O 1
ATOM 2663 N N . GLU A 1 338 ? 5.361 10.664 20.169 1.00 93.06 338 GLU A N 1
ATOM 2664 C CA . GLU A 1 338 ? 5.511 12.104 20.473 1.00 93.06 338 GLU A CA 1
ATOM 2665 C C . GLU A 1 338 ? 6.184 12.894 19.330 1.00 93.06 338 GLU A C 1
ATOM 2667 O O . GLU A 1 338 ? 5.987 14.099 19.163 1.00 93.06 338 GLU A O 1
ATOM 2672 N N . THR A 1 339 ? 7.000 12.214 18.522 1.00 90.38 339 THR A N 1
ATOM 2673 C CA . THR A 1 339 ? 7.715 12.768 17.367 1.00 90.38 339 THR A CA 1
ATOM 2674 C C . THR A 1 339 ? 7.696 11.787 16.193 1.00 90.38 339 THR A C 1
ATOM 2676 O O . THR A 1 339 ? 7.292 10.630 16.322 1.00 90.38 339 THR A O 1
ATOM 2679 N N . SER A 1 340 ? 8.109 12.252 15.010 1.00 86.81 340 SER A N 1
ATOM 2680 C CA . SER A 1 340 ? 8.247 11.384 13.834 1.00 86.81 340 SER A CA 1
ATOM 2681 C C . SER A 1 340 ? 9.376 10.366 14.022 1.00 86.81 340 SER A C 1
ATOM 2683 O O . SER A 1 340 ? 10.466 10.730 14.458 1.00 86.81 340 SER A O 1
ATOM 2685 N N . GLY A 1 341 ? 9.123 9.107 13.666 1.00 86.88 341 GLY A N 1
ATOM 2686 C CA . GLY A 1 341 ? 10.023 7.982 13.919 1.00 86.88 341 GLY A CA 1
ATOM 2687 C C . GLY A 1 341 ? 9.521 6.676 13.299 1.00 86.88 341 GLY A C 1
ATOM 2688 O O . GLY A 1 341 ? 8.693 6.694 12.388 1.00 86.88 341 GLY A O 1
ATOM 2689 N N . HIS A 1 342 ? 10.019 5.541 13.791 1.00 87.81 342 HIS A N 1
ATOM 2690 C CA . HIS A 1 342 ? 9.656 4.203 13.314 1.00 87.81 342 HIS A CA 1
ATOM 2691 C C . HIS A 1 342 ? 9.574 3.182 14.458 1.00 87.81 342 HIS A C 1
ATOM 2693 O O . HIS A 1 342 ? 9.936 3.486 15.594 1.00 87.81 342 HIS A O 1
ATOM 2699 N N . THR A 1 343 ? 9.091 1.974 14.162 1.00 88.25 343 THR A N 1
ATOM 2700 C CA . THR A 1 343 ? 9.110 0.829 15.086 1.00 88.25 343 THR A CA 1
ATOM 2701 C C . THR A 1 343 ? 9.122 -0.513 14.342 1.00 88.25 343 THR A C 1
ATOM 2703 O O . THR A 1 343 ? 8.773 -0.573 13.161 1.00 88.25 343 THR A O 1
ATOM 2706 N N . GLU A 1 344 ? 9.485 -1.587 15.048 1.00 87.25 344 GLU A N 1
ATOM 2707 C CA . GLU A 1 344 ? 9.533 -2.966 14.542 1.00 87.25 344 GLU A CA 1
ATOM 2708 C C . GLU A 1 344 ? 8.360 -3.809 15.049 1.00 87.25 344 GLU A C 1
ATOM 2710 O O . GLU A 1 344 ? 7.919 -3.664 16.186 1.00 87.25 344 GLU A O 1
ATOM 2715 N N . TRP A 1 345 ? 7.869 -4.743 14.231 1.00 85.81 345 TRP A N 1
ATOM 2716 C CA . TRP A 1 345 ? 6.718 -5.582 14.580 1.00 85.81 345 TRP A CA 1
ATOM 2717 C C . TRP A 1 345 ? 7.070 -6.718 15.556 1.00 85.81 345 TRP A C 1
ATOM 2719 O O . TRP A 1 345 ? 7.480 -7.802 15.134 1.00 85.81 345 TRP A O 1
ATOM 2729 N N . ASP A 1 346 ? 6.832 -6.528 16.859 1.00 89.12 346 ASP A N 1
ATOM 2730 C CA . ASP A 1 346 ? 6.941 -7.625 17.833 1.00 89.12 346 ASP A CA 1
ATOM 2731 C C . ASP A 1 346 ? 5.673 -8.503 17.870 1.00 89.12 346 ASP A C 1
ATOM 2733 O O . ASP A 1 346 ? 4.682 -8.235 18.559 1.00 89.12 346 ASP A O 1
ATOM 2737 N N . VAL A 1 347 ? 5.736 -9.617 17.139 1.00 88.75 347 VAL A N 1
ATOM 2738 C CA . VAL A 1 347 ? 4.678 -10.638 17.088 1.00 88.75 347 VAL A CA 1
ATOM 2739 C C . VAL A 1 347 ? 4.451 -11.305 18.455 1.00 88.75 347 VAL A C 1
ATOM 2741 O O . VAL A 1 347 ? 3.316 -11.655 18.775 1.00 88.75 347 VAL A O 1
ATOM 2744 N N . LYS A 1 348 ? 5.487 -11.449 19.299 1.00 90.12 348 LYS A N 1
ATOM 2745 C CA . LYS A 1 348 ? 5.379 -12.111 20.617 1.00 90.12 348 LYS A CA 1
ATOM 2746 C C . LYS A 1 348 ? 4.549 -11.286 21.598 1.00 90.12 348 LYS A C 1
ATOM 2748 O O . LYS A 1 348 ? 3.872 -11.854 22.450 1.00 90.12 348 LYS A O 1
ATOM 2753 N N . LYS A 1 349 ? 4.568 -9.961 21.446 1.00 91.50 349 LYS A N 1
ATOM 2754 C CA . LYS A 1 349 ? 3.732 -9.018 22.201 1.00 91.50 349 LYS A CA 1
ATOM 2755 C C . LYS A 1 349 ? 2.361 -8.768 21.567 1.00 91.50 349 LYS A C 1
ATOM 2757 O O . LYS A 1 349 ? 1.626 -7.916 22.064 1.00 91.50 349 LYS A O 1
ATOM 2762 N N . ASN A 1 350 ? 2.012 -9.451 20.466 1.00 90.50 350 ASN A N 1
ATOM 2763 C CA . ASN A 1 350 ? 0.802 -9.160 19.681 1.00 90.50 350 ASN A CA 1
ATOM 2764 C C . ASN A 1 350 ? 0.735 -7.663 19.281 1.00 90.50 350 ASN A C 1
ATOM 2766 O O . ASN A 1 350 ? -0.323 -7.031 19.337 1.00 90.50 350 ASN A O 1
ATOM 2770 N N . MET A 1 351 ? 1.889 -7.078 18.926 1.00 91.75 351 MET A N 1
ATOM 2771 C CA . MET A 1 351 ? 2.014 -5.637 18.711 1.00 91.75 351 MET A CA 1
ATOM 2772 C C . MET A 1 351 ? 1.154 -5.153 17.538 1.00 91.75 351 MET A C 1
ATOM 2774 O O . MET A 1 351 ? 1.060 -5.793 16.489 1.00 91.75 351 MET A O 1
ATOM 2778 N N . TYR A 1 352 ? 0.539 -3.986 17.704 1.00 91.50 352 TYR A N 1
ATOM 2779 C CA . TYR A 1 352 ? -0.156 -3.269 16.640 1.00 91.50 352 TYR A CA 1
ATOM 2780 C C . TYR A 1 352 ? -0.043 -1.760 16.837 1.00 91.50 352 TYR A C 1
ATOM 2782 O O . TYR A 1 352 ? 0.285 -1.301 17.929 1.00 91.50 352 TYR A O 1
ATOM 2790 N N . ILE A 1 353 ? -0.357 -0.984 15.799 1.00 92.25 353 ILE A N 1
ATOM 2791 C CA . ILE A 1 353 ? -0.456 0.472 15.925 1.00 92.25 353 ILE A CA 1
ATOM 2792 C C . ILE A 1 353 ? -1.918 0.877 16.068 1.00 92.25 353 ILE A C 1
ATOM 2794 O O . ILE A 1 353 ? -2.776 0.486 15.276 1.00 92.25 353 ILE A O 1
ATOM 2798 N N . SER A 1 354 ? -2.201 1.650 17.110 1.00 93.56 354 SER A N 1
ATOM 2799 C CA . SER A 1 354 ? -3.502 2.239 17.399 1.00 93.56 354 SER A CA 1
ATOM 2800 C C . SER A 1 354 ? -3.450 3.718 17.037 1.00 93.56 354 SER A C 1
ATOM 2802 O O . SER A 1 354 ? -2.769 4.491 17.705 1.00 93.56 354 SER A O 1
ATOM 2804 N N . ILE A 1 355 ? -4.153 4.119 15.981 1.00 93.12 355 ILE A N 1
ATOM 2805 C CA . ILE A 1 355 ? -4.299 5.530 15.609 1.00 93.12 355 ILE A CA 1
ATOM 2806 C C . ILE A 1 355 ? -5.567 6.041 16.284 1.00 93.12 355 ILE A C 1
ATOM 2808 O O . ILE A 1 355 ? -6.651 5.541 15.986 1.00 93.12 355 ILE A O 1
ATOM 2812 N N . VAL A 1 356 ? -5.438 6.989 17.211 1.00 94.56 356 VAL A N 1
ATOM 2813 C CA . VAL A 1 356 ? -6.536 7.459 18.070 1.00 94.56 356 VAL A CA 1
ATOM 2814 C C . VAL A 1 356 ? -6.790 8.956 17.921 1.00 94.56 356 VAL A C 1
ATOM 2816 O O . VAL A 1 356 ? -5.888 9.721 17.587 1.00 94.56 356 VAL A O 1
ATOM 2819 N N . ASN A 1 357 ? -8.013 9.383 18.220 1.00 95.56 357 ASN A N 1
ATOM 2820 C CA . ASN A 1 357 ? -8.382 10.786 18.363 1.00 95.56 357 ASN A CA 1
ATOM 2821 C C . ASN A 1 357 ? -8.651 11.093 19.837 1.00 95.56 357 ASN A C 1
ATOM 2823 O O . ASN A 1 357 ? -9.684 10.719 20.395 1.00 95.56 357 ASN A O 1
ATOM 2827 N N . GLU A 1 358 ? -7.709 11.779 20.476 1.00 93.75 358 GLU A N 1
ATOM 2828 C CA . GLU A 1 358 ? -7.727 12.008 21.925 1.00 93.75 358 GLU A CA 1
ATOM 2829 C C . GLU A 1 358 ? -8.789 13.023 22.372 1.00 93.75 358 GLU A C 1
ATOM 2831 O O . GLU A 1 358 ? -9.141 13.082 23.546 1.00 93.75 358 GLU A O 1
ATOM 2836 N N . SER A 1 359 ? -9.388 13.761 21.429 1.00 96.25 359 SER A N 1
ATOM 2837 C CA . SER A 1 359 ? -10.545 14.629 21.692 1.00 96.25 359 SER A CA 1
ATOM 2838 C C . SER A 1 359 ? -11.895 13.893 21.655 1.00 96.25 359 SER A C 1
ATOM 2840 O O . SER A 1 359 ? -12.943 14.515 21.852 1.00 96.25 359 SER A O 1
ATOM 2842 N N . LYS A 1 360 ? -11.904 12.582 21.364 1.00 94.38 360 LYS A N 1
ATOM 2843 C CA . LYS A 1 360 ? -13.114 11.784 21.112 1.00 94.38 360 LYS A CA 1
ATOM 2844 C C . LYS A 1 360 ? -13.112 10.506 21.943 1.00 94.38 360 LYS A C 1
ATOM 2846 O O . LYS A 1 360 ? -12.632 9.467 21.504 1.00 94.38 360 LYS A O 1
ATOM 2851 N N . VAL A 1 361 ? -13.700 10.558 23.134 1.00 91.06 361 VAL A N 1
ATOM 2852 C CA . VAL A 1 361 ? -13.876 9.377 23.995 1.00 91.06 361 VAL A CA 1
ATOM 2853 C C . VAL A 1 361 ? -15.108 8.573 23.561 1.00 91.06 361 VAL A C 1
ATOM 2855 O O . VAL A 1 361 ? -16.179 9.129 23.317 1.00 91.06 361 VAL A O 1
ATOM 2858 N N . ASN A 1 362 ? -14.976 7.250 23.477 1.00 85.44 362 ASN A N 1
ATOM 2859 C CA . ASN A 1 362 ? -16.095 6.334 23.281 1.00 85.44 362 ASN A CA 1
ATOM 2860 C C . ASN A 1 362 ? -16.902 6.201 24.594 1.00 85.44 362 ASN A C 1
ATOM 2862 O O . ASN A 1 362 ? -16.329 5.797 25.609 1.00 85.44 362 ASN A O 1
ATOM 2866 N N . PRO A 1 363 ? -18.223 6.468 24.595 1.00 82.69 363 PRO A N 1
ATOM 2867 C CA . PRO A 1 363 ? -19.019 6.537 25.824 1.00 82.69 363 PRO A CA 1
ATOM 2868 C C . PRO A 1 363 ? -19.279 5.180 26.498 1.00 82.69 363 PRO A C 1
ATOM 2870 O O . PRO A 1 363 ? -19.793 5.157 27.610 1.00 82.69 363 PRO A O 1
ATOM 2873 N N . ILE A 1 364 ? -18.954 4.057 25.845 1.00 86.00 364 ILE A N 1
ATOM 2874 C CA . ILE A 1 364 ? -19.147 2.702 26.387 1.00 86.00 364 ILE A CA 1
ATOM 2875 C C . ILE A 1 364 ? -17.843 2.140 26.961 1.00 86.00 364 ILE A C 1
ATOM 2877 O O . ILE A 1 364 ? -17.861 1.506 28.012 1.00 86.00 364 ILE A O 1
ATOM 2881 N N . SER A 1 365 ? -16.707 2.353 26.287 1.00 86.44 365 SER A N 1
ATOM 2882 C CA . SER A 1 365 ? -15.408 1.820 26.732 1.00 86.44 365 SER A CA 1
ATOM 2883 C C . SER A 1 365 ? -14.578 2.794 27.569 1.00 86.44 365 SER A C 1
ATOM 2885 O O . SER A 1 365 ? -13.574 2.377 28.143 1.00 86.44 365 SER A O 1
ATOM 2887 N N . GLY A 1 366 ? -14.932 4.085 27.594 1.00 86.50 366 GLY A N 1
ATOM 2888 C CA . GLY A 1 366 ? -14.141 5.138 28.238 1.00 86.50 366 GLY A CA 1
ATOM 2889 C C . GLY A 1 366 ? -12.782 5.404 27.575 1.00 86.50 366 GLY A C 1
ATOM 2890 O O . GLY A 1 366 ? -11.988 6.174 28.106 1.00 86.50 366 GLY A O 1
ATOM 2891 N N . ARG A 1 367 ? -12.494 4.776 26.425 1.00 86.38 367 ARG A N 1
ATOM 2892 C CA . ARG A 1 367 ? -11.238 4.930 25.671 1.00 86.38 367 ARG A CA 1
ATOM 2893 C C . ARG A 1 367 ? -11.428 5.839 24.460 1.00 86.38 367 ARG A C 1
ATOM 2895 O O . ARG A 1 367 ? -12.531 5.937 23.923 1.00 86.38 367 ARG A O 1
ATOM 2902 N N . ASN A 1 368 ? -10.341 6.443 23.993 1.00 92.44 368 ASN A N 1
ATOM 2903 C CA . ASN A 1 368 ? -10.327 7.254 22.775 1.00 92.44 368 ASN A CA 1
ATOM 2904 C C . ASN A 1 368 ? -10.791 6.433 21.555 1.00 92.44 368 ASN A C 1
ATOM 2906 O O . ASN A 1 368 ? -10.466 5.251 21.420 1.00 92.44 368 ASN A O 1
ATOM 2910 N N . VAL A 1 369 ? -11.556 7.062 20.662 1.00 92.81 369 VAL A N 1
ATOM 2911 C CA . VAL A 1 369 ? -11.943 6.507 19.361 1.00 92.81 369 VAL A CA 1
ATOM 2912 C C . VAL A 1 369 ? -10.675 6.311 18.537 1.00 92.81 369 VAL A C 1
ATOM 2914 O O . VAL A 1 369 ? -9.838 7.208 18.458 1.00 92.81 369 VAL A O 1
ATOM 2917 N N . GLY A 1 370 ? -10.529 5.141 17.918 1.00 91.75 370 GLY A N 1
ATOM 2918 C CA . GLY A 1 370 ? -9.323 4.797 17.179 1.00 91.75 370 GLY A CA 1
ATOM 2919 C C . GLY A 1 370 ? -9.506 3.657 16.189 1.00 91.75 370 GLY A C 1
ATOM 2920 O O . GLY A 1 370 ? -10.526 2.964 16.195 1.00 91.75 370 GLY A O 1
ATOM 2921 N N . TYR A 1 371 ? -8.487 3.455 15.358 1.00 92.50 371 TYR A N 1
ATOM 2922 C CA . TYR A 1 371 ? -8.383 2.352 14.410 1.00 92.50 371 TYR A CA 1
ATOM 2923 C C . TYR A 1 371 ? -7.073 1.580 14.605 1.00 92.50 371 TYR A C 1
ATOM 2925 O O . TYR A 1 371 ? -6.026 2.166 14.883 1.00 92.50 371 TYR A O 1
ATOM 2933 N N . LYS A 1 372 ? -7.141 0.251 14.462 1.00 91.00 372 LYS A N 1
ATOM 2934 C CA . LYS A 1 372 ? -6.003 -0.664 14.617 1.00 91.00 372 LYS A CA 1
ATOM 2935 C C . LYS A 1 372 ? -5.397 -0.987 13.252 1.00 91.00 372 LYS A C 1
ATOM 2937 O O . LYS A 1 372 ? -6.019 -1.680 12.450 1.00 91.00 372 LYS A O 1
ATOM 2942 N N . LEU A 1 373 ? -4.147 -0.584 13.045 1.00 86.81 373 LEU A N 1
ATOM 2943 C CA . LEU A 1 373 ? -3.279 -1.153 12.019 1.00 86.81 373 LEU A CA 1
ATOM 2944 C C . LEU A 1 373 ? -2.597 -2.399 12.603 1.00 86.81 373 LEU A C 1
ATOM 2946 O O . LEU A 1 373 ? -1.640 -2.309 13.375 1.00 86.81 373 LEU A O 1
ATOM 2950 N N . GLY A 1 374 ? -3.164 -3.566 12.286 1.00 78.94 374 GLY A N 1
ATOM 2951 C CA . GLY A 1 374 ? -2.534 -4.872 12.498 1.00 78.94 374 GLY A CA 1
ATOM 2952 C C . GLY A 1 374 ? -1.607 -5.246 11.338 1.00 78.94 374 GLY A C 1
ATOM 2953 O O . GLY A 1 374 ? -1.605 -4.578 10.304 1.00 78.94 374 GLY A O 1
ATOM 2954 N N . HIS A 1 375 ? -0.822 -6.313 11.506 1.00 72.69 375 HIS A N 1
ATOM 2955 C CA . HIS A 1 375 ? 0.277 -6.622 10.597 1.00 72.69 375 HIS A CA 1
ATOM 2956 C C . HIS A 1 375 ? 0.532 -8.135 10.392 1.00 72.69 375 HIS A C 1
ATOM 2958 O O . HIS A 1 375 ? 0.138 -8.940 11.233 1.00 72.69 375 HIS A O 1
ATOM 2964 N N . LEU A 1 376 ? 1.185 -8.519 9.281 1.00 72.75 376 LEU A N 1
ATOM 2965 C CA . LEU A 1 376 ? 1.490 -9.909 8.888 1.00 72.75 376 LEU A CA 1
ATOM 2966 C C . LEU A 1 376 ? 3.008 -10.193 8.916 1.00 72.75 376 LEU A C 1
ATOM 2968 O O . LEU A 1 376 ? 3.771 -9.572 8.179 1.00 72.75 376 LEU A O 1
ATOM 2972 N N . ALA A 1 377 ? 3.457 -11.176 9.702 1.00 71.81 377 ALA A N 1
ATOM 2973 C CA . ALA A 1 377 ? 4.882 -11.521 9.843 1.00 71.81 377 ALA A CA 1
ATOM 2974 C C . ALA A 1 377 ? 5.505 -12.099 8.544 1.00 71.81 377 ALA A C 1
ATOM 2976 O O . ALA A 1 377 ? 4.915 -12.973 7.913 1.00 71.81 377 ALA A O 1
ATOM 2977 N N . THR A 1 378 ? 6.670 -11.586 8.116 1.00 73.50 378 THR A N 1
ATOM 2978 C CA . THR A 1 378 ? 7.172 -11.643 6.710 1.00 73.50 378 THR A CA 1
ATOM 2979 C C . THR A 1 378 ? 8.692 -11.281 6.597 1.00 73.50 378 THR A C 1
ATOM 2981 O O . THR A 1 378 ? 9.269 -11.076 7.652 1.00 73.50 378 THR A O 1
ATOM 2984 N N . PRO A 1 379 ? 9.387 -11.193 5.409 1.00 73.38 379 PRO A N 1
ATOM 2985 C CA . PRO A 1 379 ? 10.829 -10.735 5.267 1.00 73.38 379 PRO A CA 1
ATOM 2986 C C . PRO A 1 379 ? 11.286 -9.282 4.829 1.00 73.38 379 PRO A C 1
ATOM 2988 O O . PRO A 1 379 ? 10.888 -8.832 3.762 1.00 73.38 379 PRO A O 1
ATOM 2991 N N . LEU A 1 380 ? 12.149 -8.582 5.611 1.00 79.75 380 LEU A N 1
ATOM 2992 C CA . LEU A 1 380 ? 12.616 -7.142 5.580 1.00 79.75 380 LEU A CA 1
ATOM 2993 C C . LEU A 1 380 ? 13.726 -6.900 4.562 1.00 79.75 380 LEU A C 1
ATOM 2995 O O . LEU A 1 380 ? 14.166 -7.824 3.884 1.00 79.75 380 LEU A O 1
ATOM 2999 N N . LEU A 1 381 ? 14.201 -5.656 4.461 1.00 78.75 381 LEU A N 1
ATOM 3000 C CA . LEU A 1 381 ? 15.329 -5.331 3.600 1.00 78.75 381 LEU A CA 1
ATOM 3001 C C . LEU A 1 381 ? 16.611 -6.059 4.045 1.00 78.75 381 LEU A C 1
ATOM 3003 O O . LEU A 1 381 ? 17.322 -5.632 4.953 1.00 78.75 381 LEU A O 1
ATOM 3007 N N . LEU A 1 382 ? 16.916 -7.155 3.347 1.00 77.00 382 LEU A N 1
ATOM 3008 C CA . LEU A 1 382 ? 18.093 -8.003 3.565 1.00 77.00 382 LEU A CA 1
ATOM 3009 C C . LEU A 1 382 ? 19.409 -7.387 3.051 1.00 77.00 382 LEU A C 1
ATOM 3011 O O . LEU A 1 382 ? 20.473 -7.969 3.247 1.00 77.00 382 LEU A O 1
ATOM 3015 N N . ALA A 1 383 ? 19.365 -6.221 2.395 1.00 78.56 383 ALA A N 1
ATOM 3016 C CA . ALA A 1 383 ? 20.566 -5.533 1.930 1.00 78.56 383 ALA A CA 1
ATOM 3017 C C . ALA A 1 383 ? 21.444 -5.101 3.119 1.00 78.56 383 ALA A C 1
ATOM 3019 O O . ALA A 1 383 ? 20.980 -4.404 4.028 1.00 78.56 383 ALA A O 1
ATOM 3020 N N . ALA A 1 384 ? 22.717 -5.506 3.091 1.00 79.88 384 ALA A N 1
ATOM 3021 C CA . ALA A 1 384 ? 23.695 -5.217 4.136 1.00 79.88 384 ALA A CA 1
ATOM 3022 C C . ALA A 1 384 ? 23.941 -3.710 4.333 1.00 79.88 384 ALA A C 1
ATOM 3024 O O . ALA A 1 384 ? 23.656 -2.879 3.465 1.00 79.88 384 ALA A O 1
ATOM 3025 N N . GLU A 1 385 ? 24.477 -3.352 5.500 1.00 83.19 385 GLU A N 1
ATOM 3026 C CA . GLU A 1 385 ? 24.748 -1.957 5.849 1.00 83.19 385 GLU A CA 1
ATOM 3027 C C . GLU A 1 385 ? 25.848 -1.346 4.968 1.00 83.19 385 GLU A C 1
ATOM 3029 O O . GLU A 1 385 ? 26.735 -2.039 4.475 1.00 83.19 385 GLU A O 1
ATOM 3034 N N . GLY A 1 386 ? 25.744 -0.040 4.706 1.00 81.50 386 GLY A N 1
ATOM 3035 C CA . GLY A 1 386 ? 26.634 0.679 3.787 1.00 81.50 386 GLY A CA 1
ATOM 3036 C C . GLY A 1 386 ? 26.379 0.449 2.288 1.00 81.50 386 GLY A C 1
ATOM 3037 O O . GLY A 1 386 ? 26.924 1.193 1.475 1.00 81.50 386 GLY A O 1
ATOM 3038 N N . LEU A 1 387 ? 25.544 -0.519 1.885 1.00 83.19 387 LEU A N 1
ATOM 3039 C CA . LEU A 1 387 ? 25.220 -0.733 0.469 1.00 83.19 387 LEU A CA 1
ATOM 3040 C C . LEU A 1 387 ? 24.288 0.354 -0.086 1.00 83.19 387 LEU A C 1
ATOM 3042 O O . LEU A 1 387 ? 23.295 0.721 0.543 1.00 83.19 387 LEU A O 1
ATOM 3046 N N . VAL A 1 388 ? 24.546 0.788 -1.327 1.00 83.19 388 VAL A N 1
ATOM 3047 C CA . VAL A 1 388 ? 23.724 1.780 -2.052 1.00 83.19 388 VAL A CA 1
ATOM 3048 C C . VAL A 1 388 ? 22.246 1.383 -2.131 1.00 83.19 388 VAL A C 1
ATOM 3050 O O . VAL A 1 388 ? 21.372 2.244 -2.049 1.00 83.19 388 VAL A O 1
ATOM 3053 N N . HIS A 1 389 ? 21.958 0.081 -2.209 1.00 83.00 389 HIS A N 1
ATOM 3054 C CA . HIS A 1 389 ? 20.606 -0.469 -2.147 1.00 83.00 389 HIS A CA 1
ATOM 3055 C C . HIS A 1 389 ? 19.896 -0.082 -0.851 1.00 83.00 389 HIS A C 1
ATOM 3057 O O . HIS A 1 389 ? 18.782 0.434 -0.902 1.00 83.00 389 HIS A O 1
ATOM 3063 N N . ARG A 1 390 ? 20.558 -0.256 0.302 1.00 84.00 390 ARG A N 1
ATOM 3064 C CA . ARG A 1 390 ? 20.015 0.094 1.623 1.00 84.00 390 ARG A CA 1
ATOM 3065 C C . ARG A 1 390 ? 19.840 1.602 1.773 1.00 84.00 390 ARG A C 1
ATOM 3067 O O . ARG A 1 390 ? 18.807 2.037 2.263 1.00 84.00 390 ARG A O 1
ATOM 3074 N N . SER A 1 391 ? 20.782 2.394 1.260 1.00 84.44 391 SER A N 1
ATOM 3075 C CA . SER A 1 391 ? 20.676 3.859 1.257 1.00 84.44 391 SER A CA 1
ATOM 3076 C C . SER A 1 391 ? 19.513 4.378 0.399 1.00 84.44 391 SER A C 1
ATOM 3078 O O . SER A 1 391 ? 18.821 5.296 0.825 1.00 84.44 391 SER A O 1
ATOM 3080 N N . ARG A 1 392 ? 19.254 3.790 -0.783 1.00 84.06 392 ARG A N 1
ATOM 3081 C CA . ARG A 1 392 ? 18.106 4.167 -1.636 1.00 84.06 392 ARG A CA 1
ATOM 3082 C C . ARG A 1 392 ? 16.763 3.605 -1.144 1.00 84.06 392 ARG A C 1
ATOM 3084 O O . ARG A 1 392 ? 15.728 4.158 -1.491 1.00 84.06 392 ARG A O 1
ATOM 3091 N N . THR A 1 393 ? 16.751 2.527 -0.355 1.00 80.94 393 THR A N 1
ATOM 3092 C CA . THR A 1 393 ? 15.517 1.862 0.128 1.00 80.94 393 THR A CA 1
ATOM 3093 C C . THR A 1 393 ? 15.346 1.931 1.648 1.00 80.94 393 THR A C 1
ATOM 3095 O O . THR A 1 393 ? 14.713 1.068 2.250 1.00 80.94 393 THR A O 1
ATOM 3098 N N . ALA A 1 394 ? 15.862 2.989 2.283 1.00 80.94 394 ALA A N 1
ATOM 3099 C CA . ALA A 1 394 ? 15.821 3.177 3.737 1.00 80.94 394 ALA A CA 1
ATOM 3100 C C . ALA A 1 394 ? 14.401 3.110 4.341 1.00 80.94 394 ALA A C 1
ATOM 3102 O O . ALA A 1 394 ? 14.230 2.666 5.472 1.00 80.94 394 ALA A O 1
ATOM 3103 N N . PHE A 1 395 ? 13.357 3.462 3.579 1.00 76.44 395 PHE A N 1
ATOM 3104 C CA . PHE A 1 395 ? 11.963 3.304 4.013 1.00 76.44 395 PHE A CA 1
ATOM 3105 C C . PHE A 1 395 ? 11.580 1.846 4.336 1.00 76.44 395 PHE A C 1
ATOM 3107 O O . PHE A 1 395 ? 10.647 1.620 5.103 1.00 76.44 395 PHE A O 1
ATOM 3114 N N . ALA A 1 396 ? 12.297 0.868 3.780 1.00 76.75 396 ALA A N 1
ATOM 3115 C CA . ALA A 1 396 ? 12.075 -0.559 3.972 1.00 76.75 396 ALA A CA 1
ATOM 3116 C C . ALA A 1 396 ? 13.026 -1.189 5.008 1.00 76.75 396 ALA A C 1
ATOM 3118 O O . ALA A 1 396 ? 13.167 -2.409 5.000 1.00 76.75 396 ALA A O 1
ATOM 3119 N N . THR A 1 397 ? 13.709 -0.409 5.865 1.00 75.94 397 THR A N 1
ATOM 3120 C CA . THR A 1 397 ? 14.502 -0.959 6.986 1.00 75.94 397 THR A CA 1
ATOM 3121 C C . THR A 1 397 ? 13.721 -1.230 8.278 1.00 75.94 397 THR A C 1
ATOM 3123 O O . THR A 1 397 ? 14.163 -2.136 8.981 1.00 75.94 397 THR A O 1
ATOM 3126 N N . PRO A 1 398 ? 12.606 -0.536 8.606 1.00 78.19 398 PRO A N 1
ATOM 3127 C CA . PRO A 1 398 ? 11.817 -0.823 9.803 1.00 78.19 398 PRO A CA 1
ATOM 3128 C C . PRO A 1 398 ? 10.348 -1.182 9.517 1.00 78.19 398 PRO A C 1
ATOM 3130 O O . PRO A 1 398 ? 9.758 -0.754 8.526 1.00 78.19 398 PRO A O 1
ATOM 3133 N N . GLY A 1 399 ? 9.714 -1.911 10.435 1.00 76.31 399 GLY A N 1
ATOM 3134 C CA . GLY A 1 399 ? 8.334 -2.392 10.307 1.00 76.31 399 GLY A CA 1
ATOM 3135 C C . GLY A 1 399 ? 7.281 -1.331 9.936 1.00 76.31 399 GLY A C 1
ATOM 3136 O O . GLY A 1 399 ? 6.428 -1.597 9.082 1.00 76.31 399 GLY A O 1
ATOM 3137 N N . LEU A 1 400 ? 7.323 -0.142 10.549 1.00 83.88 400 LEU A N 1
ATOM 3138 C CA . LEU A 1 400 ? 6.460 0.999 10.205 1.00 83.88 400 LEU A CA 1
ATOM 3139 C C . LEU A 1 400 ? 7.128 2.347 10.514 1.00 83.88 400 LEU A C 1
ATOM 3141 O O . LEU A 1 400 ? 7.777 2.484 11.548 1.00 83.88 400 LEU A O 1
ATOM 3145 N N . TRP A 1 401 ? 6.863 3.359 9.681 1.00 83.50 401 TRP A N 1
ATOM 3146 C CA . TRP A 1 401 ? 7.168 4.773 9.939 1.00 83.50 401 TRP A CA 1
ATOM 3147 C C . TRP A 1 401 ? 5.919 5.570 10.336 1.00 83.50 401 TRP A C 1
ATOM 3149 O O . TRP A 1 401 ? 4.838 5.352 9.792 1.00 83.50 401 TRP A O 1
ATOM 3159 N N . ILE A 1 402 ? 6.092 6.558 11.215 1.00 84.25 402 ILE A N 1
ATOM 3160 C CA . ILE A 1 402 ? 5.105 7.597 11.532 1.00 84.25 402 ILE A CA 1
ATOM 3161 C C . ILE A 1 402 ? 5.764 8.960 11.297 1.00 84.25 402 ILE A C 1
ATOM 3163 O O . ILE A 1 402 ? 6.772 9.284 11.926 1.00 84.25 402 ILE A O 1
ATOM 3167 N N . THR A 1 403 ? 5.197 9.776 10.407 1.00 83.06 403 THR A N 1
ATOM 3168 C CA . THR A 1 403 ? 5.711 11.114 10.067 1.00 83.06 403 THR A CA 1
ATOM 3169 C C . THR A 1 403 ? 4.663 12.200 10.301 1.00 83.06 403 THR A C 1
ATOM 3171 O O . THR A 1 403 ? 3.456 11.971 10.212 1.00 83.06 403 THR A O 1
ATOM 3174 N N . LYS A 1 404 ? 5.118 13.420 10.608 1.00 82.00 404 LYS A N 1
ATOM 3175 C CA . LYS A 1 404 ? 4.254 14.603 10.627 1.00 82.00 404 LYS A CA 1
ATOM 3176 C C . LYS A 1 404 ? 3.939 15.004 9.187 1.00 82.00 404 LYS A C 1
ATOM 3178 O O . LYS A 1 404 ? 4.855 15.356 8.455 1.00 82.00 404 LYS A O 1
ATOM 3183 N N . TYR A 1 405 ? 2.657 15.006 8.819 1.00 77.25 405 TYR A N 1
ATOM 3184 C CA . TYR A 1 405 ? 2.200 15.337 7.465 1.00 77.25 405 TYR A CA 1
ATOM 3185 C C . TYR A 1 405 ? 2.825 16.627 6.908 1.00 77.25 405 TYR A C 1
ATOM 3187 O O . TYR A 1 405 ? 2.748 17.695 7.528 1.00 77.25 405 TYR A O 1
ATOM 3195 N N . ARG A 1 406 ? 3.363 16.525 5.688 1.00 70.44 406 ARG A N 1
ATOM 3196 C CA . ARG A 1 406 ? 3.689 17.643 4.800 1.00 70.44 406 ARG A CA 1
ATOM 3197 C C . ARG A 1 406 ? 3.141 17.334 3.411 1.00 70.44 406 ARG A C 1
ATOM 3199 O O . ARG A 1 406 ? 3.259 16.211 2.935 1.00 70.44 406 ARG A O 1
ATOM 3206 N N . HIS A 1 407 ? 2.583 18.338 2.740 1.00 63.34 407 HIS A N 1
ATOM 3207 C CA . HIS A 1 407 ? 1.893 18.158 1.456 1.00 63.34 407 HIS A CA 1
ATOM 3208 C C . HIS A 1 407 ? 2.779 17.582 0.331 1.00 63.34 407 HIS A C 1
ATOM 3210 O O . HIS A 1 407 ? 2.284 16.867 -0.532 1.00 63.34 407 HIS A O 1
ATOM 3216 N N . GLN A 1 408 ? 4.087 17.858 0.364 1.00 65.50 408 GLN A N 1
ATOM 3217 C CA . GLN A 1 408 ? 5.061 17.402 -0.638 1.00 65.50 408 GLN A CA 1
ATOM 3218 C C . GLN A 1 408 ? 5.704 16.037 -0.307 1.00 65.50 408 GLN A C 1
ATOM 3220 O O . GLN A 1 408 ? 6.479 15.520 -1.105 1.00 65.50 408 GLN A O 1
ATOM 3225 N N . GLU A 1 409 ? 5.404 15.432 0.848 1.00 69.00 409 GLU A N 1
ATOM 3226 C CA . GLU A 1 409 ? 6.011 14.166 1.293 1.00 69.00 409 GLU A CA 1
ATOM 3227 C C . GLU A 1 409 ? 5.121 12.966 0.930 1.00 69.00 409 GLU A C 1
ATOM 3229 O O . GLU A 1 409 ? 4.566 12.286 1.791 1.00 69.00 409 GLU A O 1
ATOM 3234 N N . SER A 1 410 ? 4.963 12.726 -0.376 1.00 67.31 410 SER A N 1
ATOM 3235 C CA . SER A 1 410 ? 4.120 11.656 -0.937 1.00 67.31 410 SER A CA 1
ATOM 3236 C C . SER A 1 410 ? 4.877 10.391 -1.363 1.00 67.31 410 SER A C 1
ATOM 3238 O O . SER A 1 410 ? 4.251 9.344 -1.523 1.00 67.31 410 SER A O 1
ATOM 3240 N N . CYS A 1 411 ? 6.200 10.463 -1.552 1.00 73.50 411 CYS A N 1
ATOM 3241 C CA . CYS A 1 411 ? 7.000 9.429 -2.222 1.00 73.50 411 CYS A CA 1
ATOM 3242 C C . CYS A 1 411 ? 8.101 8.869 -1.302 1.00 73.50 411 CYS A C 1
ATOM 3244 O O . CYS A 1 411 ? 9.085 9.551 -1.018 1.00 73.50 411 CYS A O 1
ATOM 3246 N N . ALA A 1 412 ? 7.961 7.619 -0.847 1.00 72.00 412 ALA A N 1
ATOM 3247 C CA . ALA A 1 412 ? 8.857 7.012 0.147 1.00 72.00 412 ALA A CA 1
ATOM 3248 C C . ALA A 1 412 ? 10.300 6.772 -0.350 1.00 72.00 412 ALA A C 1
ATOM 3250 O O . ALA A 1 412 ? 11.230 6.763 0.455 1.00 72.00 412 ALA A O 1
ATOM 3251 N N . GLY A 1 413 ? 10.497 6.610 -1.664 1.00 70.19 413 GLY A N 1
ATOM 3252 C CA . GLY A 1 413 ? 11.821 6.539 -2.301 1.00 70.19 413 GLY A CA 1
ATOM 3253 C C . GLY A 1 413 ? 12.460 7.903 -2.613 1.00 70.19 413 GLY A C 1
ATOM 3254 O O . GLY A 1 413 ? 13.566 7.938 -3.146 1.00 70.19 413 GLY A O 1
ATOM 3255 N N . GLY A 1 414 ? 11.779 9.011 -2.298 1.00 73.50 414 GLY A N 1
ATOM 3256 C CA . GLY A 1 414 ? 12.070 10.342 -2.838 1.00 73.50 414 GLY A CA 1
ATOM 3257 C C . GLY A 1 414 ? 11.216 10.674 -4.068 1.00 73.50 414 GLY A C 1
ATOM 3258 O O . GLY A 1 414 ? 10.562 9.797 -4.637 1.00 73.50 414 GLY A O 1
ATOM 3259 N N . VAL A 1 415 ? 11.198 11.959 -4.440 1.00 68.94 415 VAL A N 1
ATOM 3260 C CA . VAL A 1 415 ? 10.548 12.463 -5.666 1.00 68.94 415 VAL A CA 1
ATOM 3261 C C . VAL A 1 415 ? 11.408 12.111 -6.870 1.00 68.94 415 VAL A C 1
ATOM 3263 O O . VAL A 1 415 ? 12.571 12.568 -6.888 1.00 68.94 415 VAL A O 1
#

Secondary structure (DSSP, 8-state):
-PPPGGGGS-HHHHHHHHHHT--PPPTT--PPPPHHHHHHHHHHHHHSHHHHHHHHHTT-TT-TTS-TTT--TTS-GGGS--SEEEEE-SSS-TTS--EEEEEEPPPPP---------------------SEEEEEETTEEEEEEEETTTEEEEEEEEETTEEEEEEE-----EEE----STTGGG-EEETTTTS-GGGGB----BTTTB-SSEEEEEEEEE-TTS-EEEEEEEEEEEEEEEEEEEEEE-TTT--EEEEEEEEEEEE--B-BTTB-TTPPP----------------EEE-TTSS--EEEEEEEEE---BTTTBTTS--EEEEEEE-SSSEEE---GGGT-EEEEEEEEEE-TTT-SEEEEEE---------PPTT-HHHHHTGGGSSSEEE----TT---TT--